Protein 5DM5 (pdb70)

CATH classification: 3.10.129.10

Secondary structure (DSSP, 8-state):
---SSEEEEEEE--GGGB-SSSSBPHHHHHHHHHHHHHHHHHHHHTS-EEEEEEEEEEE-S---TTSEEEEEEEEEE--SSEEEEEEEEEE----TT--EEEEEEEEEEEE--SS--/--SSEEEEEEE--TTSB-SSSBBPTTHHHHHHHHHHHHHHHHHHSS-EEEEEEEEEEE-S--BTTPEEEEEEEEEEE-SSEEEEEEEEEE---SSSSTT--EEEEEEEEEEEEB-TTS-B-----/---SEEEEEEE--GGGB-SSSBBPHHHHHHHHHHHHHHHHHHHHTS-EEEEEEEEEEE-S--BTT-EEEEEEEEEEE-SSEEEEEEEEEEE-----EEEEEEEEEEEEB-TTS-B------/---SSEEEEEEE--GGGB-SSSSBPHHHHHHHHHHHHHHHHHHHHSSEEEEEEEEEEE--S---TT-EEEEEEEEEEE-SSEEEEEEEEEES-----EEEEEEEEEEEEE-TTS-B-----/---SEEEEEEE--GGGB-SSSSBPHHHHHHHHHHHHHHHHHHHHTS-EEEEEEEEEEE-S---TT-EEEEEEEEEEE-SSEEEEEEEEEEE--EEEEEEEEEEEEEB-TTS-B---S--/---SEEEEEEE--GGGB-SSSSBPTTHHHHHHHHHHHHHHHHHTTS-EEEEEEEEEEE-S---TTPEEEEEEEEEEE-SSEEEEEEEEEE-------EEEEEEEEEEEEB-TTS-B------

Sequence (725 aa):
SLPNGELVLRTLAMPADTNANGDIFGGWLMSQMDIGGAIQAKEIAQGRVVTVRVDGMTFLKPVAVGDVVCCYARCIKTGHSSITINIEVWVKKEPIGQRYRATEAVFTYVAVDDAGKLPNGELVLRTLAMPADTNANGDIFGGWLMSQMDIGGAIQAKEIAQGRVVTVRVDGMTFLKPVAVGDVVCCYARCIKTGHSSITINIEVWVKKVSSEPIGQRYRATEAVFTYVAVDDAGKPRGLPSLPNGELVLRTLAMPADTNANGDIFGGWLMSQMDIGGAIQAKEIAQGRVVTVRVDGMTFLKPVAVGDVVCCYARCIKTGHSSITINIEVWVKKVSQRYRATEAVFTYVAVDDAGKPRGLPSGSLPNGELVLRTLAMPADTNANGDIFGGWLMSQMDIGGAIQAKEIAQGRVVTVRVDGMTFLKPVAVGDVVCCYARCIKTGHSSITINIEVWVKKVSQRYRATEAVFTYVAVDDAGKPRGLPSLPNGELVLRTLAMPADTNANGDIFGGWLMSQMDIGGAIQAKEIAQGRVVTVRVDGMTFLKPVAVGDVVCCYARCIKTGHSSITINIEVWVKKQRYRATEAVFTYVAVDDAGKPRGLPSGLPNGELVLRTLAMPADTNANGDIFGGWLMSQMDIGGAIQAKEIAQGRVVTVRVDGMTFLKPVAVGDVVCCYARCIKTGHSSITINIEVWVKKVSGQRYRATEAVFTYVAVDDAGKPRGLPSG

Radius of gyration: 25.48 Å; Cα contacts (8 Å, |Δi|>4): 1986; chains: 6; bounding box: 75×69×71 Å

Solvent-accessible surface area: 29546 Å² total; per-residue (Å²): 127,148,30,73,42,126,45,8,5,14,31,24,1,60,55,45,32,7,41,46,69,37,70,15,24,16,0,38,5,0,16,23,0,1,54,0,0,4,2,28,0,40,75,76,30,164,28,141,9,65,3,49,86,1,56,46,0,40,29,74,98,109,13,51,51,28,8,0,2,1,2,17,1,84,59,95,108,151,20,179,31,26,10,19,0,17,0,8,0,42,0,25,16,173,83,66,51,79,81,35,92,2,1,45,0,47,0,26,0,31,29,30,111,137,84,43,222,195,23,93,32,69,30,1,4,19,21,35,1,56,32,48,55,20,46,85,118,31,46,8,55,10,0,47,6,0,16,14,0,1,20,0,0,24,14,14,0,72,55,65,0,143,19,97,22,61,13,44,124,0,41,30,0,46,29,78,105,98,1,32,32,19,1,1,2,4,1,25,0,76,46,105,105,77,25,149,17,29,0,22,0,11,0,7,0,53,0,38,5,29,42,30,106,62,60,55,107,82,31,81,0,0,39,1,45,0,14,1,21,0,12,51,119,69,51,132,90,60,36,24,62,146,195,41,102,42,61,46,0,0,19,19,30,1,42,34,48,34,17,63,97,58,35,40,13,36,9,0,37,6,0,22,17,0,0,15,0,0,12,0,29,0,30,57,53,2,144,25,71,21,55,13,41,87,0,52,36,1,32,25,83,98,95,5,43,33,4,6,1,0,0,1,21,1,101,39,109,112,87,24,150,20,20,0,16,0,15,0,25,0,40,0,62,104,30,48,152,94,30,74,0,0,57,0,43,0,20,0,21,0,6,44,119,83,40,139,90,66,36,36,63,120,132,132,157,50,95,16,55,37,0,6,13,32,14,0,55,44,36,26,19,46,80,55,34,52,11,39,8,0,54,2,0,20,25,0,0,20,0,0,14,0,23,0,42,48,59,0,105,28,103,22,58,15,33,109,0,46,28,0,31,38,63,102,92,6,39,54,22,1,0,1,3,1,26,0,97,42,97,97,83,30,134,1,5,0,18,0,19,0,26,0,53,0,76,36,63,115,154,116,40,83,0,0,54,0,48,0,18,1,16,0,9,65,110,76,40,140,95,65,56,31,68,156,184,49,65,42,70,38,1,4,11,17,26,1,50,36,38,32,13,40,53,72,43,48,10,21,8,0,27,8,0,8,25,0,7,18,0,0,25,8,18,0,41,40,38,0,93,11,92,19,59,17,39,85,0,40,28,0,25,28,88,109,95,8,61,46,10,17,1,1,9,0,36,0,64,46,90,145,107,35,150,55,50,4,23,0,18,0,14,1,26,1,36,100,147,144,31,78,0,2,34,0,33,0,16,0,29,2,7,41,122,57,54,121,102,75,46,32,61,118,38,192,69,75,31,61,37,0,6,20,21,14,2,44,29,58,42,28,46,78,92,35,62,15,40,17,0,54,7,0,8,23,0,7,18,0,0,22,5,24,0,27,61,64,2,146,21,124,11,49,17,36,80,0,40,21,0,30,32,65,111,104,9,49,44,10,6,0,2,10,2,37,0,80,50,108,131,63,31,126,14,37,0,18,0,12,0,9,0,38,1,22,82,24,80,70,128,167,33,86,2,2,61,0,44,0,16,0,23,0,24,61,155,90,47,136,68,61,38,48,119,126,119

Structure (mmCIF, N/CA/C/O backbone):
data_5DM5
#
_entry.id   5DM5
#
_cell.length_a   77.870
_cell.length_b   77.870
_cell.length_c   285.260
_cell.angle_alpha   90.00
_cell.angle_beta   90.00
_cell.angle_gamma   120.00
#
_symmetry.space_group_name_H-M   'P 65'
#
loop_
_entity.id
_entity.type
_entity.pdbx_description
1 polymer 'Putative acyl-CoA thioester hydrolase'
2 non-polymer GLYCEROL
3 non-polymer 'TRIETHYLENE GLYCOL'
#
loop_
_atom_site.group_PDB
_atom_site.id
_atom_site.type_symbol
_atom_site.label_atom_id
_atom_site.label_alt_id
_atom_site.label_comp_id
_atom_site.label_asym_id
_atom_site.label_entity_id
_atom_site.label_seq_id
_atom_site.pdbx_PDB_ins_code
_atom_site.Cartn_x
_atom_site.Cartn_y
_atom_site.Cartn_z
_atom_site.occupancy
_atom_site.B_iso_or_equiv
_atom_site.auth_seq_id
_atom_site.auth_comp_id
_atom_site.auth_asym_id
_atom_site.auth_atom_id
_atom_site.pdbx_PDB_model_num
ATOM 1 N N . SER A 1 16 ? 62.201 -29.543 -9.127 1.00 72.81 13 SER A N 1
ATOM 2 C CA . SER A 1 16 ? 61.276 -30.386 -9.870 1.00 72.37 13 SER A CA 1
ATOM 3 C C . SER A 1 16 ? 61.523 -31.869 -9.592 1.00 63.85 13 SER A C 1
ATOM 4 O O . SER A 1 16 ? 60.837 -32.724 -10.136 1.00 61.34 13 SER A O 1
ATOM 7 N N . LEU A 1 17 ? 62.459 -32.178 -8.701 1.00 61.24 14 LEU A N 1
ATOM 8 C CA . LEU A 1 17 ? 62.898 -33.562 -8.587 1.00 56.76 14 LEU A CA 1
ATOM 9 C C . LEU A 1 17 ? 62.991 -34.259 -7.219 1.00 56.03 14 LEU A C 1
ATOM 10 O O . LEU A 1 17 ? 64.075 -34.698 -6.813 1.00 52.75 14 LEU A O 1
ATOM 15 N N . PRO A 1 18 ? 61.863 -34.359 -6.503 1.00 56.01 15 PRO A N 1
ATOM 16 C CA . PRO A 1 18 ? 61.858 -35.091 -5.238 1.00 51.63 15 PRO A CA 1
ATOM 17 C C . PRO A 1 18 ? 61.653 -36.589 -5.345 1.00 52.59 15 PRO A C 1
ATOM 18 O O . PRO A 1 18 ? 60.785 -37.134 -6.034 1.00 49.94 15 PRO A O 1
ATOM 22 N N . ASN A 1 19 ? 62.497 -37.221 -4.558 1.00 53.73 16 ASN A N 1
ATOM 23 C CA . ASN A 1 19 ? 62.544 -38.631 -4.281 1.00 52.18 16 ASN A CA 1
ATOM 24 C C . ASN A 1 19 ? 61.203 -39.120 -3.744 1.00 56.92 16 ASN A C 1
ATOM 25 O O . ASN A 1 19 ? 60.431 -38.296 -3.282 1.00 58.63 16 ASN A O 1
ATOM 30 N N . GLY A 1 20 ? 60.917 -40.425 -3.766 1.00 63.60 17 GLY A N 1
ATOM 31 C CA . GLY A 1 20 ? 59.667 -40.925 -3.187 1.00 60.01 17 GLY A CA 1
ATOM 32 C C . GLY A 1 20 ? 58.345 -40.373 -3.728 1.00 58.94 17 GLY A C 1
ATOM 33 O O . GLY A 1 20 ? 58.310 -39.686 -4.757 1.00 60.20 17 GLY A O 1
ATOM 34 N N . GLU A 1 21 ? 57.240 -40.706 -3.051 1.00 63.26 18 GLU A N 1
ATOM 35 C CA . GLU A 1 21 ? 55.915 -40.171 -3.418 1.00 61.09 18 GLU A CA 1
ATOM 36 C C . GLU A 1 21 ? 55.493 -38.984 -2.505 1.00 49.75 18 GLU A C 1
ATOM 37 O O . GLU A 1 21 ? 55.703 -39.010 -1.281 1.00 50.54 18 GLU A O 1
ATOM 43 N N . LEU A 1 22 ? 54.914 -37.955 -3.126 1.00 45.55 19 LEU A N 1
ATOM 44 C CA . LEU A 1 22 ? 54.381 -36.785 -2.440 1.00 37.95 19 LEU A CA 1
ATOM 45 C C . LEU A 1 22 ? 53.182 -37.232 -1.633 1.00 39.78 19 LEU A C 1
ATOM 46 O O . LEU A 1 22 ? 52.161 -37.587 -2.211 1.00 48.17 19 LEU A O 1
ATOM 51 N N . VAL A 1 23 ? 53.302 -37.255 -0.309 1.00 36.68 20 VAL A N 1
ATOM 52 C CA . VAL A 1 23 ? 52.188 -37.673 0.543 1.00 35.19 20 VAL A CA 1
ATOM 53 C C . VAL A 1 23 ? 51.321 -36.513 1.056 1.00 35.31 20 VAL A C 1
ATOM 54 O O . VAL A 1 23 ? 50.120 -36.673 1.254 1.00 35.49 20 VAL A O 1
ATOM 58 N N . LEU A 1 24 ? 51.917 -35.354 1.284 1.00 33.90 21 LEU A N 1
ATOM 59 C CA . LEU A 1 24 ? 51.164 -34.222 1.799 1.00 34.70 21 LEU A CA 1
ATOM 60 C C . LEU A 1 24 ? 51.570 -32.966 1.039 1.00 31.96 21 LEU A C 1
ATOM 61 O O . LEU A 1 24 ? 52.710 -32.815 0.685 1.00 32.84 21 LEU A O 1
ATOM 66 N N . ARG A 1 25 ? 50.624 -32.112 0.697 1.00 35.06 22 ARG A N 1
ATOM 67 C CA . ARG A 1 25 ? 50.953 -30.830 0.090 1.00 36.21 22 ARG A CA 1
ATOM 68 C C . ARG A 1 25 ? 50.009 -29.771 0.626 1.00 40.95 22 ARG A C 1
ATOM 69 O O . ARG A 1 25 ? 48.855 -29.723 0.248 1.00 43.05 22 ARG A O 1
ATOM 77 N N . THR A 1 26 ? 50.473 -28.957 1.556 1.00 40.10 23 THR A N 1
ATOM 78 C CA . THR A 1 26 ? 49.597 -27.990 2.181 1.00 39.54 23 THR A CA 1
ATOM 79 C C . THR A 1 26 ? 50.222 -26.624 2.175 1.00 39.15 23 THR A C 1
ATOM 80 O O . THR A 1 26 ? 51.325 -26.435 1.678 1.00 39.14 23 THR A O 1
ATOM 84 N N . LEU A 1 27 ? 49.449 -25.661 2.654 1.00 41.19 24 LEU A N 1
ATOM 85 C CA . LEU A 1 27 ? 49.894 -24.296 2.762 1.00 40.42 24 LEU A CA 1
ATOM 86 C C . LEU A 1 27 ? 50.303 -24.019 4.201 1.00 43.17 24 LEU A C 1
ATOM 87 O O . LEU A 1 27 ? 49.619 -24.430 5.136 1.00 42.59 24 LEU A O 1
ATOM 92 N N . ALA A 1 28 ? 51.430 -23.330 4.366 1.00 42.47 25 ALA A N 1
ATOM 93 C CA . ALA A 1 28 ? 51.920 -22.923 5.672 1.00 41.70 25 ALA A CA 1
ATOM 94 C C . ALA A 1 28 ? 51.018 -21.806 6.182 1.00 45.39 25 ALA A C 1
ATOM 95 O O . ALA A 1 28 ? 51.016 -20.694 5.658 1.00 43.85 25 ALA A O 1
ATOM 97 N N . MET A 1 29 ? 50.226 -22.119 7.193 1.00 46.06 26 MET A N 1
ATOM 98 C CA . MET A 1 29 ? 49.301 -21.155 7.732 1.00 46.20 26 MET A CA 1
ATOM 99 C C . MET A 1 29 ? 50.033 -20.394 8.814 1.00 48.90 26 MET A C 1
ATOM 100 O O . MET A 1 29 ? 50.964 -20.922 9.417 1.00 52.61 26 MET A O 1
ATOM 105 N N . PRO A 1 30 ? 49.648 -19.138 9.040 1.00 48.39 27 PRO A N 1
ATOM 106 C CA . PRO A 1 30 ? 50.219 -18.311 10.104 1.00 50.91 27 PRO A CA 1
ATOM 107 C C . PRO A 1 30 ? 49.906 -18.837 11.497 1.00 47.83 27 PRO A C 1
ATOM 108 O O . PRO A 1 30 ? 50.484 -18.368 12.467 1.00 51.03 27 PRO A O 1
ATOM 112 N N . ALA A 1 31 ? 48.993 -19.791 11.592 1.00 45.81 28 ALA A N 1
ATOM 113 C CA . ALA A 1 31 ? 48.652 -20.376 12.878 1.00 46.70 28 ALA A CA 1
ATOM 114 C C . ALA A 1 31 ? 49.683 -21.393 13.334 1.00 48.94 28 ALA A C 1
ATOM 115 O O . ALA A 1 31 ? 49.737 -21.721 14.519 1.00 50.99 28 ALA A O 1
ATOM 117 N N . ASP A 1 32 ? 50.531 -21.840 12.407 1.00 48.96 29 ASP A N 1
ATOM 118 C CA . ASP A 1 32 ? 51.503 -22.899 12.689 1.00 51.74 29 ASP A CA 1
ATOM 119 C C . ASP A 1 32 ? 52.872 -22.319 12.986 1.00 49.27 29 ASP A C 1
ATOM 120 O O . ASP A 1 32 ? 53.888 -22.939 12.712 1.00 52.86 29 ASP A O 1
ATOM 125 N N . THR A 1 33 ? 52.878 -21.130 13.566 1.00 52.44 30 THR A N 1
ATOM 126 C CA . THR A 1 33 ? 54.091 -20.375 13.844 1.00 52.64 30 THR A CA 1
ATOM 127 C C . THR A 1 33 ? 54.503 -20.371 15.301 1.00 52.28 30 THR A C 1
ATOM 128 O O . THR A 1 33 ? 53.914 -21.037 16.146 1.00 51.16 30 THR A O 1
ATOM 132 N N . ASN A 1 34 ? 55.571 -19.626 15.547 1.00 54.76 31 ASN A N 1
ATOM 133 C CA . ASN A 1 34 ? 56.079 -19.301 16.868 1.00 53.12 31 ASN A CA 1
ATOM 134 C C . ASN A 1 34 ? 55.850 -17.844 17.291 1.00 59.69 31 ASN A C 1
ATOM 135 O O . ASN A 1 34 ? 55.041 -17.116 16.714 1.00 57.19 31 ASN A O 1
ATOM 140 N N . ALA A 1 35 ? 56.574 -17.436 18.323 1.00 65.30 32 ALA A N 1
ATOM 141 C CA . ALA A 1 35 ? 56.522 -16.067 18.803 1.00 64.94 32 ALA A CA 1
ATOM 142 C C . ALA A 1 35 ? 57.088 -15.155 17.738 1.00 65.13 32 ALA A C 1
ATOM 143 O O . ALA A 1 35 ? 56.577 -14.065 17.492 1.00 66.97 32 ALA A O 1
ATOM 145 N N . ASN A 1 36 ? 58.144 -15.632 17.089 1.00 64.89 33 ASN A N 1
ATOM 146 C CA . ASN A 1 36 ? 58.800 -14.864 16.049 1.00 69.11 33 ASN A CA 1
ATOM 147 C C . ASN A 1 36 ? 57.874 -14.620 14.887 1.00 72.50 33 ASN A C 1
ATOM 148 O O . ASN A 1 36 ? 57.771 -13.502 14.385 1.00 75.47 33 ASN A O 1
ATOM 153 N N . GLY A 1 37 ? 57.207 -15.685 14.454 1.00 69.97 34 GLY A N 1
ATOM 154 C CA . GLY A 1 37 ? 56.367 -15.621 13.277 1.00 66.43 34 GLY A CA 1
ATOM 155 C C . GLY A 1 37 ? 56.787 -16.711 12.316 1.00 63.73 34 GLY A C 1
ATOM 156 O O . GLY A 1 37 ? 56.146 -16.924 11.292 1.00 66.64 34 GLY A O 1
ATOM 157 N N . ASP A 1 38 ? 57.862 -17.418 12.660 1.00 65.80 35 ASP A N 1
ATOM 158 C CA . ASP A 1 38 ? 58.452 -18.408 11.758 1.00 65.27 35 ASP A CA 1
ATOM 159 C C . ASP A 1 38 ? 57.683 -19.707 11.764 1.00 55.87 35 ASP A C 1
ATOM 160 O O . ASP A 1 38 ? 56.970 -19.983 12.720 1.00 55.55 35 ASP A O 1
ATOM 165 N N . ILE A 1 39 ? 57.877 -20.541 10.743 1.00 51.52 36 ILE A N 1
ATOM 166 C CA . ILE A 1 39 ? 57.178 -21.814 10.753 1.00 52.72 36 ILE A CA 1
ATOM 167 C C . ILE A 1 39 ? 57.884 -22.675 11.753 1.00 48.28 36 ILE A C 1
ATOM 168 O O . ILE A 1 39 ? 59.070 -22.945 11.657 1.00 45.00 36 ILE A O 1
ATOM 173 N N . PHE A 1 40 ? 57.086 -23.145 12.689 1.00 48.91 37 PHE A N 1
ATOM 174 C CA . PHE A 1 40 ? 57.550 -23.886 13.829 1.00 44.40 37 PHE A CA 1
ATOM 175 C C . PHE A 1 40 ? 57.999 -25.247 13.372 1.00 43.39 37 PHE A C 1
ATOM 176 O O . PHE A 1 40 ? 57.331 -25.873 12.552 1.00 46.16 37 PHE A O 1
ATOM 184 N N . GLY A 1 41 ? 59.150 -25.687 13.868 1.00 40.16 38 GLY A N 1
ATOM 185 C CA . GLY A 1 41 ? 59.762 -26.888 13.357 1.00 36.82 38 GLY A CA 1
ATOM 186 C C . GLY A 1 41 ? 59.003 -28.052 13.927 1.00 39.56 38 GLY A C 1
ATOM 187 O O . GLY A 1 41 ? 58.755 -29.003 13.221 1.00 37.43 38 GLY A O 1
ATOM 188 N N . GLY A 1 42 ? 58.647 -27.972 15.203 1.00 39.93 39 GLY A N 1
ATOM 189 C CA . GLY A 1 42 ? 57.721 -28.904 15.825 1.00 37.32 39 GLY A CA 1
ATOM 190 C C . GLY A 1 42 ? 56.666 -29.353 14.862 1.00 38.16 39 GLY A C 1
ATOM 191 O O . GLY A 1 42 ? 56.517 -30.516 14.573 1.00 37.99 39 GLY A O 1
ATOM 192 N N . TRP A 1 43 ? 55.984 -28.363 14.313 1.00 42.31 40 TRP A N 1
ATOM 193 C CA . TRP A 1 43 ? 54.862 -28.540 13.412 1.00 43.04 40 TRP A CA 1
ATOM 194 C C . TRP A 1 43 ? 55.272 -29.252 12.138 1.00 42.40 40 TRP A C 1
ATOM 195 O O . TRP A 1 43 ? 54.488 -30.002 11.553 1.00 40.74 40 TRP A O 1
ATOM 206 N N . LEU A 1 44 ? 56.493 -28.964 11.697 1.00 42.88 41 LEU A N 1
ATOM 207 C CA . LEU A 1 44 ? 57.102 -29.662 10.578 1.00 40.51 41 LEU A CA 1
ATOM 208 C C . LEU A 1 44 ? 57.227 -31.124 10.901 1.00 43.01 41 LEU A C 1
ATOM 209 O O . LEU A 1 44 ? 56.885 -31.988 10.097 1.00 46.93 41 LEU A O 1
ATOM 214 N N . MET A 1 45 ? 57.729 -31.395 12.098 1.00 41.33 42 MET A N 1
ATOM 215 C CA . MET A 1 45 ? 57.883 -32.757 12.571 1.00 37.74 42 MET A CA 1
ATOM 216 C C . MET A 1 45 ? 56.516 -33.440 12.656 1.00 40.05 42 MET A C 1
ATOM 217 O O . MET A 1 45 ? 56.418 -34.603 12.323 1.00 45.49 42 MET A O 1
ATOM 222 N N . SER A 1 46 ? 55.458 -32.720 13.048 1.00 42.17 43 SER A N 1
ATOM 223 C CA . SER A 1 46 ? 54.088 -33.283 13.034 1.00 43.47 43 SER A CA 1
ATOM 224 C C . SER A 1 46 ? 53.660 -33.640 11.623 1.00 44.50 43 SER A C 1
ATOM 225 O O . SER A 1 46 ? 53.093 -34.707 11.401 1.00 45.32 43 SER A O 1
ATOM 228 N N . GLN A 1 47 ? 53.941 -32.756 10.668 1.00 43.28 44 GLN A N 1
ATOM 229 C CA . GLN A 1 47 ? 53.548 -33.017 9.292 1.00 43.04 44 GLN A CA 1
ATOM 230 C C . GLN A 1 47 ? 54.241 -34.265 8.792 1.00 43.21 44 GLN A C 1
ATOM 231 O O . GLN A 1 47 ? 53.609 -35.141 8.178 1.00 43.25 44 GLN A O 1
ATOM 237 N N . MET A 1 48 ? 55.522 -34.394 9.107 1.00 41.20 45 MET A N 1
ATOM 238 C CA . MET A 1 48 ? 56.233 -35.594 8.687 1.00 43.50 45 MET A CA 1
ATOM 239 C C . MET A 1 48 ? 55.698 -36.858 9.374 1.00 45.43 45 MET A C 1
ATOM 240 O O . MET A 1 48 ? 55.519 -37.881 8.709 1.00 50.15 45 MET A O 1
ATOM 245 N N . ASP A 1 49 ? 55.373 -36.790 10.665 1.00 45.73 46 ASP A N 1
ATOM 246 C CA . ASP A 1 49 ? 54.885 -37.985 11.360 1.00 43.74 46 ASP A CA 1
ATOM 247 C C . ASP A 1 49 ? 53.611 -38.422 10.658 1.00 41.52 46 ASP A C 1
ATOM 248 O O . ASP A 1 49 ? 53.460 -39.581 10.307 1.00 44.62 46 ASP A O 1
ATOM 253 N N . ILE A 1 50 ? 52.749 -37.470 10.337 1.00 42.75 47 ILE A N 1
ATOM 254 C CA . ILE A 1 50 ? 51.508 -37.815 9.647 1.00 44.31 47 ILE A CA 1
ATOM 255 C C . ILE A 1 50 ? 51.753 -38.472 8.289 1.00 45.74 47 ILE A C 1
ATOM 256 O O . ILE A 1 50 ? 51.204 -39.543 8.025 1.00 48.93 47 ILE A O 1
ATOM 261 N N . GLY A 1 51 ? 52.569 -37.856 7.436 1.00 45.12 48 GLY A N 1
ATOM 262 C CA . GLY A 1 51 ? 52.862 -38.439 6.132 1.00 44.25 48 GLY A CA 1
ATOM 263 C C . GLY A 1 51 ? 53.472 -39.841 6.168 1.00 47.20 48 GLY A C 1
ATOM 264 O O . GLY A 1 51 ? 53.106 -40.741 5.381 1.00 54.29 48 GLY A O 1
ATOM 265 N N . GLY A 1 52 ? 54.381 -40.061 7.106 1.00 42.75 49 GLY A N 1
ATOM 266 C CA . GLY A 1 52 ? 54.968 -41.377 7.234 1.00 45.55 49 GLY A CA 1
ATOM 267 C C . GLY A 1 52 ? 53.935 -42.379 7.714 1.00 48.16 49 GLY A C 1
ATOM 268 O O . GLY A 1 52 ? 53.919 -43.533 7.283 1.00 49.64 49 GLY A O 1
ATOM 269 N N . ALA A 1 53 ? 53.069 -41.947 8.621 1.00 48.94 50 ALA A N 1
ATOM 270 C CA . ALA A 1 53 ? 52.022 -42.826 9.104 1.00 48.30 50 ALA A CA 1
ATOM 271 C C . ALA A 1 53 ? 51.125 -43.210 7.940 1.00 48.20 50 ALA A C 1
ATOM 272 O O . ALA A 1 53 ? 50.618 -44.313 7.891 1.00 49.38 50 ALA A O 1
ATOM 274 N N . ILE A 1 54 ? 50.959 -42.292 6.993 1.00 47.79 51 ILE A N 1
ATOM 275 C CA . ILE A 1 54 ? 50.186 -42.553 5.777 1.00 49.57 51 ILE A CA 1
ATOM 276 C C . ILE A 1 54 ? 50.802 -43.661 4.938 1.00 50.33 51 ILE A C 1
ATOM 277 O O . ILE A 1 54 ? 50.148 -44.669 4.666 1.00 51.65 51 ILE A O 1
ATOM 282 N N . GLN A 1 55 ? 52.059 -43.495 4.542 1.00 46.73 52 GLN A N 1
ATOM 283 C CA . GLN A 1 55 ? 52.677 -44.553 3.756 1.00 45.10 52 GLN A CA 1
ATOM 284 C C . GLN A 1 55 ? 52.717 -45.886 4.474 1.00 50.94 52 GLN A C 1
ATOM 285 O O . GLN A 1 55 ? 52.556 -46.931 3.857 1.00 53.78 52 GLN A O 1
ATOM 291 N N . ALA A 1 56 ? 52.926 -45.850 5.783 1.00 53.43 53 ALA A N 1
ATOM 292 C CA . ALA A 1 56 ? 52.904 -47.070 6.579 1.00 52.98 53 ALA A CA 1
ATOM 293 C C . ALA A 1 56 ? 51.520 -47.698 6.556 1.00 55.88 53 ALA A C 1
ATOM 294 O O . ALA A 1 56 ? 51.378 -48.894 6.371 1.00 62.85 53 ALA A O 1
ATOM 296 N N . LYS A 1 57 ? 50.493 -46.884 6.730 1.00 55.09 54 LYS A N 1
ATOM 297 C CA . LYS A 1 57 ? 49.133 -47.389 6.713 1.00 57.81 54 LYS A CA 1
ATOM 298 C C . LYS A 1 57 ? 48.807 -47.970 5.343 1.00 64.11 54 LYS A C 1
ATOM 299 O O . LYS A 1 57 ? 47.982 -48.882 5.239 1.00 68.18 54 LYS A O 1
ATOM 305 N N . GLU A 1 58 ? 49.474 -47.475 4.297 1.00 63.22 55 GLU A N 1
ATOM 306 C CA . GLU A 1 58 ? 49.349 -48.114 2.985 1.00 65.91 55 GLU A CA 1
ATOM 307 C C . GLU A 1 58 ? 49.986 -49.489 3.129 1.00 70.28 55 GLU A C 1
ATOM 308 O O . GLU A 1 58 ? 49.432 -50.506 2.703 1.00 74.08 55 GLU A O 1
ATOM 314 N N . ILE A 1 59 ? 51.159 -49.503 3.753 1.00 67.85 56 ILE A N 1
ATOM 315 C CA . ILE A 1 59 ? 51.928 -50.729 3.917 1.00 63.87 56 ILE A CA 1
ATOM 316 C C . ILE A 1 59 ? 51.291 -51.707 4.899 1.00 70.04 56 ILE A C 1
ATOM 317 O O . ILE A 1 59 ? 51.011 -52.850 4.542 1.00 76.52 56 ILE A O 1
ATOM 322 N N . ALA A 1 60 ? 50.973 -51.232 6.096 1.00 68.33 57 ALA A N 1
ATOM 323 C CA . ALA A 1 60 ? 50.422 -52.078 7.147 1.00 68.15 57 ALA A CA 1
ATOM 324 C C . ALA A 1 60 ? 49.013 -52.532 6.828 1.00 78.81 57 ALA A C 1
ATOM 325 O O . ALA A 1 60 ? 48.449 -53.352 7.557 1.00 81.88 57 ALA A O 1
ATOM 327 N N . GLN A 1 61 ? 48.436 -51.957 5.772 1.00 82.44 58 GLN A N 1
ATOM 328 C CA . GLN A 1 61 ? 47.070 -52.257 5.347 1.00 86.89 58 GLN A CA 1
ATOM 329 C C . GLN A 1 61 ? 46.116 -51.937 6.496 1.00 89.74 58 GLN A C 1
ATOM 330 O O . GLN A 1 61 ? 45.053 -52.542 6.616 1.00 95.36 58 GLN A O 1
ATOM 336 N N . GLY A 1 62 ? 46.503 -50.982 7.339 1.00 90.42 59 GLY A N 1
ATOM 337 C CA . GLY A 1 62 ? 45.714 -50.633 8.509 1.00 90.03 59 GLY A CA 1
ATOM 338 C C . GLY A 1 62 ? 46.307 -49.547 9.386 1.00 80.63 59 GLY A C 1
ATOM 339 O O . GLY A 1 62 ? 47.116 -48.748 8.944 1.00 75.25 59 GLY A O 1
ATOM 340 N N . ARG A 1 63 ? 45.890 -49.533 10.647 1.00 82.94 60 ARG A N 1
ATOM 341 C CA . ARG A 1 63 ? 46.332 -48.535 11.612 1.00 85.31 60 ARG A CA 1
ATOM 342 C C . ARG A 1 63 ? 47.747 -48.884 12.069 1.00 81.29 60 ARG A C 1
ATOM 343 O O . ARG A 1 63 ? 48.101 -50.050 12.131 1.00 80.60 60 ARG A O 1
ATOM 351 N N . VAL A 1 64 ? 48.570 -47.870 12.325 1.00 80.77 61 VAL A N 1
ATOM 352 C CA . VAL A 1 64 ? 49.946 -48.074 12.792 1.00 76.84 61 VAL A CA 1
ATOM 353 C C . VAL A 1 64 ? 50.308 -47.237 14.010 1.00 74.96 61 VAL A C 1
ATOM 354 O O . VAL A 1 64 ? 49.555 -46.346 14.406 1.00 71.64 61 VAL A O 1
ATOM 358 N N . VAL A 1 65 ? 51.481 -47.529 14.581 1.00 74.23 62 VAL A N 1
ATOM 359 C CA . VAL A 1 65 ? 52.022 -46.802 15.734 1.00 67.47 62 VAL A CA 1
ATOM 360 C C . VAL A 1 65 ? 53.546 -46.589 15.657 1.00 64.70 62 VAL A C 1
ATOM 361 O O . VAL A 1 65 ? 54.311 -47.543 15.544 1.00 66.41 62 VAL A O 1
ATOM 365 N N . THR A 1 66 ? 53.964 -45.330 15.781 1.00 60.51 63 THR A N 1
ATOM 366 C CA . THR A 1 66 ? 55.370 -44.900 15.757 1.00 57.77 63 THR A CA 1
ATOM 367 C C . THR A 1 66 ? 56.174 -45.219 17.010 1.00 58.01 63 THR A C 1
ATOM 368 O O . THR A 1 66 ? 55.672 -45.015 18.111 1.00 62.00 63 THR A O 1
ATOM 372 N N . VAL A 1 67 ? 57.415 -45.685 16.880 1.00 55.04 64 VAL A N 1
ATOM 373 C CA . VAL A 1 67 ? 58.199 -45.979 18.089 1.00 56.74 64 VAL A CA 1
ATOM 374 C C . VAL A 1 67 ? 59.542 -45.268 18.221 1.00 51.41 64 VAL A C 1
ATOM 375 O O . VAL A 1 67 ? 60.067 -45.135 19.320 1.00 52.59 64 VAL A O 1
ATOM 379 N N . ARG A 1 68 ? 60.105 -44.854 17.098 1.00 49.38 65 ARG A N 1
ATOM 380 C CA . ARG A 1 68 ? 61.402 -44.193 17.059 1.00 49.95 65 ARG A CA 1
ATOM 381 C C . ARG A 1 68 ? 61.629 -43.315 15.811 1.00 53.71 65 ARG A C 1
ATOM 382 O O . ARG A 1 68 ? 61.145 -43.621 14.712 1.00 60.80 65 ARG A O 1
ATOM 390 N N . VAL A 1 69 ? 62.383 -42.234 15.981 1.00 49.77 66 VAL A N 1
ATOM 391 C CA . VAL A 1 69 ? 62.770 -41.384 14.869 1.00 49.92 66 VAL A CA 1
ATOM 392 C C . VAL A 1 69 ? 64.264 -41.069 14.898 1.00 50.87 66 VAL A C 1
ATOM 393 O O . VAL A 1 69 ? 64.769 -40.522 15.877 1.00 50.02 66 VAL A O 1
ATOM 397 N N . ASP A 1 70 ? 64.984 -41.433 13.847 1.00 48.15 67 ASP A N 1
ATOM 398 C CA . ASP A 1 70 ? 66.428 -41.174 13.821 1.00 51.13 67 ASP A CA 1
ATOM 399 C C . ASP A 1 70 ? 66.828 -40.204 12.721 1.00 50.11 67 ASP A C 1
ATOM 400 O O . ASP A 1 70 ? 66.169 -40.096 11.692 1.00 52.36 67 ASP A O 1
ATOM 405 N N . GLY A 1 71 ? 67.903 -39.475 12.983 1.00 46.05 68 GLY A N 1
ATOM 406 C CA . GLY A 1 71 ? 68.541 -38.606 12.010 1.00 44.33 68 GLY A CA 1
ATOM 407 C C . GLY A 1 71 ? 67.714 -37.518 11.358 1.00 41.85 68 GLY A C 1
ATOM 408 O O . GLY A 1 71 ? 67.758 -37.337 10.140 1.00 43.42 68 GLY A O 1
ATOM 409 N N . MET A 1 72 ? 66.981 -36.772 12.179 1.00 40.30 69 MET A N 1
ATOM 410 C CA . MET A 1 72 ? 66.199 -35.656 11.681 1.00 39.39 69 MET A CA 1
ATOM 411 C C . MET A 1 72 ? 67.016 -34.418 11.502 1.00 40.30 69 MET A C 1
ATOM 412 O O . MET A 1 72 ? 67.604 -33.930 12.452 1.00 44.07 69 MET A O 1
ATOM 417 N N . THR A 1 73 ? 66.982 -33.855 10.306 1.00 38.04 70 THR A N 1
ATOM 418 C CA . THR A 1 73 ? 67.787 -32.693 10.042 1.00 34.84 70 THR A CA 1
ATOM 419 C C . THR A 1 73 ? 66.920 -31.636 9.447 1.00 35.35 70 THR A C 1
ATOM 420 O O . THR A 1 73 ? 66.168 -31.897 8.521 1.00 37.54 70 THR A O 1
ATOM 424 N N . PHE A 1 74 ? 66.992 -30.450 10.015 1.00 33.96 71 PHE A N 1
ATOM 425 C CA . PHE A 1 74 ? 66.296 -29.301 9.472 1.00 34.95 71 PHE A CA 1
ATOM 426 C C . PHE A 1 74 ? 67.234 -28.461 8.643 1.00 39.80 71 PHE A C 1
ATOM 427 O O . PHE A 1 74 ? 68.020 -27.691 9.181 1.00 42.38 71 PHE A O 1
ATOM 435 N N . LEU A 1 75 ? 67.206 -28.670 7.339 1.00 41.32 72 LEU A N 1
ATOM 436 C CA . LEU A 1 75 ? 68.142 -28.012 6.431 1.00 43.30 72 LEU A CA 1
ATOM 437 C C . LEU A 1 75 ? 67.916 -26.506 6.245 1.00 45.83 72 LEU A C 1
ATOM 438 O O . LEU A 1 75 ? 68.819 -25.715 6.492 1.00 52.79 72 LEU A O 1
ATOM 443 N N . LYS A 1 76 ? 66.730 -26.111 5.788 1.00 46.68 73 LYS A N 1
ATOM 444 C CA . LYS A 1 76 ? 66.412 -24.698 5.530 1.00 47.76 73 LYS A CA 1
ATOM 445 C C . LYS A 1 76 ? 65.100 -24.326 6.194 1.00 50.06 73 LYS A C 1
ATOM 446 O O . LYS A 1 76 ? 64.214 -25.166 6.338 1.00 53.15 73 LYS A O 1
ATOM 452 N N . PRO A 1 77 ? 64.987 -23.068 6.633 1.00 49.12 74 PRO A N 1
ATOM 453 C CA . PRO A 1 77 ? 63.794 -22.575 7.325 1.00 47.06 74 PRO A CA 1
ATOM 454 C C . PRO A 1 77 ? 62.557 -22.505 6.424 1.00 48.29 74 PRO A C 1
ATOM 455 O O . PRO A 1 77 ? 62.690 -22.594 5.208 1.00 47.16 74 PRO A O 1
ATOM 459 N N . VAL A 1 78 ? 61.371 -22.414 7.027 1.00 51.39 75 VAL A N 1
ATOM 460 C CA . VAL A 1 78 ? 60.102 -22.340 6.287 1.00 51.99 75 VAL A CA 1
ATOM 461 C C . VAL A 1 78 ? 59.284 -21.102 6.665 1.00 51.83 75 VAL A C 1
ATOM 462 O O . VAL A 1 78 ? 59.102 -20.808 7.843 1.00 52.23 75 VAL A O 1
ATOM 466 N N . ALA A 1 79 ? 58.749 -20.394 5.680 1.00 49.23 76 ALA A N 1
ATOM 467 C CA . ALA A 1 79 ? 57.978 -19.209 6.007 1.00 48.97 76 ALA A CA 1
ATOM 468 C C . ALA A 1 79 ? 56.497 -19.491 5.891 1.00 48.02 76 ALA A C 1
ATOM 469 O O . ALA A 1 79 ? 56.102 -20.566 5.455 1.00 49.33 76 ALA A O 1
ATOM 471 N N . VAL A 1 80 ? 55.676 -18.542 6.327 1.00 46.73 77 VAL A N 1
ATOM 472 C CA . VAL A 1 80 ? 54.232 -18.662 6.156 1.00 47.76 77 VAL A CA 1
ATOM 473 C C . VAL A 1 80 ? 53.845 -18.237 4.743 1.00 50.61 77 VAL A C 1
ATOM 474 O O . VAL A 1 80 ? 54.382 -17.262 4.219 1.00 50.74 77 VAL A O 1
ATOM 478 N N . GLY A 1 81 ? 52.935 -18.979 4.119 1.00 49.68 78 GLY A N 1
ATOM 479 C CA . GLY A 1 81 ? 52.489 -18.652 2.780 1.00 46.98 78 GLY A CA 1
ATOM 480 C C . GLY A 1 81 ? 53.243 -19.421 1.707 1.00 52.14 78 GLY A C 1
ATOM 481 O O . GLY A 1 81 ? 53.096 -19.135 0.515 1.00 58.20 78 GLY A O 1
ATOM 482 N N . ASP A 1 82 ? 54.069 -20.377 2.135 1.00 48.87 79 ASP A N 1
ATOM 483 C CA . ASP A 1 82 ? 54.785 -21.268 1.222 1.00 48.41 79 ASP A CA 1
ATOM 484 C C . ASP A 1 82 ? 54.100 -22.606 1.199 1.00 48.18 79 ASP A C 1
ATOM 485 O O . ASP A 1 82 ? 53.483 -22.997 2.185 1.00 47.27 79 ASP A O 1
ATOM 490 N N . VAL A 1 83 ? 54.231 -23.325 0.091 1.00 48.16 80 VAL A N 1
ATOM 491 C CA . VAL A 1 83 ? 53.659 -24.650 0.018 1.00 41.16 80 VAL A CA 1
ATOM 492 C C . VAL A 1 83 ? 54.671 -25.634 0.514 1.00 39.79 80 VAL A C 1
ATOM 493 O O . VAL A 1 83 ? 55.765 -25.727 -0.010 1.00 43.77 80 VAL A O 1
ATOM 497 N N . VAL A 1 84 ? 54.303 -26.356 1.551 1.00 38.76 81 VAL A N 1
ATOM 498 C CA . VAL A 1 84 ? 55.178 -27.359 2.112 1.00 37.27 81 VAL A CA 1
ATOM 499 C C . VAL A 1 84 ? 54.773 -28.722 1.578 1.00 36.08 81 VAL A C 1
ATOM 500 O O . VAL A 1 84 ? 53.688 -29.207 1.886 1.00 37.82 81 VAL A O 1
ATOM 504 N N . CYS A 1 85 ? 55.677 -29.351 0.831 1.00 34.38 82 CYS A N 1
ATOM 505 C CA . CYS A 1 85 ? 55.455 -30.627 0.162 1.00 34.75 82 CYS A CA 1
ATOM 506 C C . CYS A 1 85 ? 56.250 -31.670 0.933 1.00 36.08 82 CYS A C 1
ATOM 507 O O . CYS A 1 85 ? 57.389 -31.403 1.267 1.00 37.26 82 CYS A O 1
ATOM 510 N N . CYS A 1 86 ? 55.639 -32.805 1.288 1.00 35.00 83 CYS A N 1
ATOM 511 C CA . CYS A 1 86 ? 56.331 -33.899 1.997 1.00 34.12 83 CYS A CA 1
ATOM 512 C C . CYS A 1 86 ? 56.547 -35.103 1.108 1.00 39.77 83 CYS A C 1
ATOM 513 O O . CYS A 1 86 ? 55.585 -35.654 0.579 1.00 41.46 83 CYS A O 1
ATOM 516 N N . TYR A 1 87 ? 57.787 -35.566 0.996 1.00 42.08 84 TYR A N 1
ATOM 517 C CA . TYR A 1 87 ? 58.063 -36.699 0.125 1.00 42.94 84 TYR A CA 1
ATOM 518 C C . TYR A 1 87 ? 58.566 -37.894 0.937 1.00 49.15 84 TYR A C 1
ATOM 519 O O . TYR A 1 87 ? 59.650 -37.846 1.542 1.00 53.38 84 TYR A O 1
ATOM 528 N N . ALA A 1 88 ? 57.774 -38.966 0.953 1.00 49.67 85 ALA A N 1
ATOM 529 C CA . ALA A 1 88 ? 58.134 -40.137 1.744 1.00 45.69 85 ALA A CA 1
ATOM 530 C C . ALA A 1 88 ? 58.486 -41.283 0.809 1.00 52.65 85 ALA A C 1
ATOM 531 O O . ALA A 1 88 ? 57.847 -41.455 -0.236 1.00 54.71 85 ALA A O 1
ATOM 533 N N . ARG A 1 89 ? 59.554 -42.003 1.152 1.00 54.95 86 ARG A N 1
ATOM 534 C CA . ARG A 1 89 ? 60.022 -43.190 0.433 1.00 56.06 86 ARG A CA 1
ATOM 535 C C . ARG A 1 89 ? 60.427 -44.279 1.417 1.00 54.66 86 ARG A C 1
ATOM 536 O O . ARG A 1 89 ? 61.270 -44.038 2.250 1.00 56.85 86 ARG A O 1
ATOM 544 N N . CYS A 1 90 ? 59.850 -45.475 1.327 1.00 55.17 87 CYS A N 1
ATOM 545 C CA . CYS A 1 90 ? 60.206 -46.553 2.271 1.00 61.52 87 CYS A CA 1
ATOM 546 C C . CYS A 1 90 ? 61.670 -46.973 2.092 1.00 68.36 87 CYS A C 1
ATOM 547 O O . CYS A 1 90 ? 62.251 -46.729 1.035 1.00 70.02 87 CYS A O 1
ATOM 550 N N . ILE A 1 91 ? 62.282 -47.529 3.145 1.00 67.56 88 ILE A N 1
ATOM 551 C CA . ILE A 1 91 ? 63.700 -47.931 3.107 1.00 72.98 88 ILE A CA 1
ATOM 552 C C . ILE A 1 91 ? 63.974 -49.410 3.433 1.00 82.72 88 ILE A C 1
ATOM 553 O O . ILE A 1 91 ? 64.777 -50.053 2.753 1.00 103.89 88 ILE A O 1
ATOM 558 N N . LYS A 1 92 ? 63.304 -49.972 4.436 1.00 80.98 89 LYS A N 1
ATOM 559 C CA . LYS A 1 92 ? 63.648 -51.333 4.854 1.00 85.83 89 LYS A CA 1
ATOM 560 C C . LYS A 1 92 ? 62.506 -52.309 4.772 1.00 88.21 89 LYS A C 1
ATOM 561 O O . LYS A 1 92 ? 61.404 -52.090 5.278 1.00 80.21 89 LYS A O 1
ATOM 567 N N . THR A 1 93 ? 62.842 -53.444 4.187 1.00 93.59 90 THR A N 1
ATOM 568 C CA . THR A 1 93 ? 61.933 -54.543 4.055 1.00 90.02 90 THR A CA 1
ATOM 569 C C . THR A 1 93 ? 62.004 -55.270 5.413 1.00 93.20 90 THR A C 1
ATOM 570 O O . THR A 1 93 ? 62.650 -56.310 5.567 1.00 92.99 90 THR A O 1
ATOM 574 N N . GLY A 1 94 ? 61.375 -54.640 6.408 1.00 90.40 91 GLY A N 1
ATOM 575 C CA . GLY A 1 94 ? 61.322 -55.131 7.774 1.00 94.72 91 GLY A CA 1
ATOM 576 C C . GLY A 1 94 ? 59.942 -55.680 8.078 1.00 98.62 91 GLY A C 1
ATOM 577 O O . GLY A 1 94 ? 58.942 -55.153 7.588 1.00 96.29 91 GLY A O 1
ATOM 578 N N . HIS A 1 95 ? 59.882 -56.706 8.925 1.00 101.29 92 HIS A N 1
ATOM 579 C CA . HIS A 1 95 ? 58.612 -57.358 9.238 1.00 103.48 92 HIS A CA 1
ATOM 580 C C . HIS A 1 95 ? 57.691 -56.484 10.084 1.00 104.86 92 HIS A C 1
ATOM 581 O O . HIS A 1 95 ? 56.512 -56.341 9.766 1.00 109.94 92 HIS A O 1
ATOM 588 N N . SER A 1 96 ? 58.215 -55.897 11.154 1.00 102.22 93 SER A N 1
ATOM 589 C CA . SER A 1 96 ? 57.394 -55.039 11.995 1.00 100.68 93 SER A CA 1
ATOM 590 C C . SER A 1 96 ? 57.950 -53.631 11.903 1.00 87.96 93 SER A C 1
ATOM 591 O O . SER A 1 96 ? 57.209 -52.655 12.013 1.00 81.24 93 SER A O 1
ATOM 594 N N . SER A 1 97 ? 59.253 -53.540 11.651 1.00 93.68 94 SER A N 1
ATOM 595 C CA . SER A 1 97 ? 59.936 -52.256 11.600 1.00 87.97 94 SER A CA 1
ATOM 596 C C . SER A 1 97 ? 59.750 -51.620 10.226 1.00 81.06 94 SER A C 1
ATOM 597 O O . SER A 1 97 ? 60.637 -51.712 9.372 1.00 80.56 94 SER A O 1
ATOM 600 N N . ILE A 1 98 ? 58.598 -50.981 10.018 1.00 73.44 95 ILE A N 1
ATOM 601 C CA . ILE A 1 98 ? 58.334 -50.270 8.773 1.00 67.96 95 ILE A CA 1
ATOM 602 C C . ILE A 1 98 ? 59.119 -48.965 8.759 1.00 63.36 95 ILE A C 1
ATOM 603 O O . ILE A 1 98 ? 58.640 -47.955 9.251 1.00 63.08 95 ILE A O 1
ATOM 608 N N . THR A 1 99 ? 60.270 -48.961 8.098 1.00 63.04 96 THR A N 1
ATOM 609 C CA . THR A 1 99 ? 61.130 -47.777 8.049 1.00 60.48 96 THR A CA 1
ATOM 610 C C . THR A 1 99 ? 60.890 -46.935 6.813 1.00 61.14 96 THR A C 1
ATOM 611 O O . THR A 1 99 ? 60.934 -47.428 5.691 1.00 65.06 96 THR A O 1
ATOM 615 N N . ILE A 1 100 ? 60.654 -45.649 7.030 1.00 57.67 97 ILE A N 1
ATOM 616 C CA . ILE A 1 100 ? 60.283 -44.749 5.956 1.00 56.17 97 ILE A CA 1
ATOM 617 C C . ILE A 1 100 ? 61.171 -43.515 5.992 1.00 55.24 97 ILE A C 1
ATOM 618 O O . ILE A 1 100 ? 61.326 -42.900 7.035 1.00 56.27 97 ILE A O 1
ATOM 623 N N . ASN A 1 101 ? 61.772 -43.186 4.857 1.00 51.70 98 ASN A N 1
ATOM 624 C CA . ASN A 1 101 ? 62.620 -42.018 4.709 1.00 49.10 98 ASN A CA 1
ATOM 625 C C . ASN A 1 101 ? 61.752 -40.841 4.334 1.00 51.39 98 ASN A C 1
ATOM 626 O O . ASN A 1 101 ? 61.042 -40.896 3.338 1.00 53.20 98 ASN A O 1
ATOM 631 N N . ILE A 1 102 ? 61.784 -39.783 5.143 1.00 52.93 99 ILE A N 1
ATOM 632 C CA . ILE A 1 102 ? 60.926 -38.618 4.892 1.00 48.47 99 ILE A CA 1
ATOM 633 C C . ILE A 1 102 ? 61.691 -37.307 4.715 1.00 42.93 99 ILE A C 1
ATOM 634 O O . ILE A 1 102 ? 62.551 -36.963 5.517 1.00 44.05 99 ILE A O 1
ATOM 639 N N . GLU A 1 103 ? 61.385 -36.585 3.647 1.00 40.83 100 GLU A N 1
ATOM 640 C CA . GLU A 1 103 ? 61.995 -35.283 3.428 1.00 38.58 100 GLU A CA 1
ATOM 641 C C . GLU A 1 103 ? 60.912 -34.233 3.254 1.00 35.45 100 GLU A C 1
ATOM 642 O O . GLU A 1 103 ? 59.837 -34.553 2.798 1.00 37.95 100 GLU A O 1
ATOM 648 N N . VAL A 1 104 ? 61.183 -32.989 3.629 1.00 34.55 101 VAL A N 1
ATOM 649 C CA . VAL A 1 104 ? 60.227 -31.884 3.416 1.00 34.22 101 VAL A CA 1
ATOM 650 C C . VAL A 1 104 ? 60.775 -30.782 2.527 1.00 38.44 101 VAL A C 1
ATOM 651 O O . VAL A 1 104 ? 61.756 -30.126 2.888 1.00 41.56 101 VAL A O 1
ATOM 655 N N . TRP A 1 105 ? 60.114 -30.566 1.392 1.00 36.71 102 TRP A N 1
ATOM 656 C CA . TRP A 1 105 ? 60.496 -29.551 0.427 1.00 40.19 102 TRP A CA 1
ATOM 657 C C . TRP A 1 105 ? 59.527 -28.426 0.473 1.00 43.79 102 TRP A C 1
ATOM 658 O O . TRP A 1 105 ? 58.346 -28.640 0.596 1.00 45.02 102 TRP A O 1
ATOM 669 N N . VAL A 1 106 ? 60.026 -27.220 0.319 1.00 43.59 103 VAL A N 1
ATOM 670 C CA . VAL A 1 106 ? 59.182 -26.053 0.375 1.00 47.35 103 VAL A CA 1
ATOM 671 C C . VAL A 1 106 ? 59.200 -25.416 -0.994 1.00 48.74 103 VAL A C 1
ATOM 672 O O . VAL A 1 106 ? 60.175 -25.564 -1.718 1.00 50.44 103 VAL A O 1
ATOM 676 N N . LYS A 1 107 ? 58.078 -24.830 -1.392 1.00 49.05 104 LYS A N 1
ATOM 677 C CA . LYS A 1 107 ? 57.955 -24.134 -2.663 1.00 52.57 104 LYS A CA 1
ATOM 678 C C . LYS A 1 107 ? 57.960 -22.619 -2.427 1.00 60.57 104 LYS A C 1
ATOM 679 O O . LYS A 1 107 ? 57.559 -22.166 -1.368 1.00 65.03 104 LYS A O 1
ATOM 685 N N . LYS A 1 108 ? 58.418 -21.861 -3.419 1.00 64.80 105 LYS A N 1
ATOM 686 C CA . LYS A 1 108 ? 58.223 -20.405 -3.575 1.00 74.43 105 LYS A CA 1
ATOM 6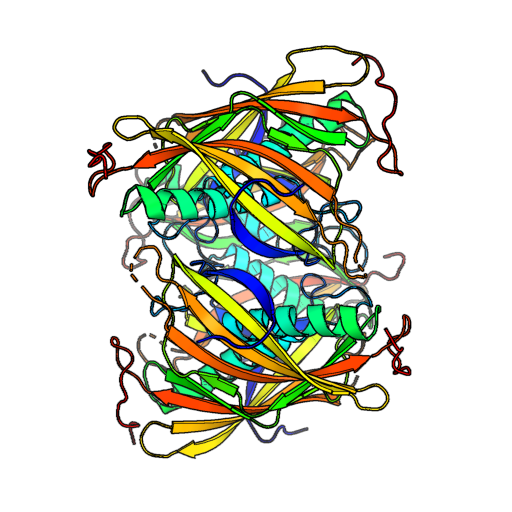87 C C . LYS A 1 108 ? 58.456 -19.484 -2.346 1.00 86.49 105 LYS A C 1
ATOM 688 O O . LYS A 1 108 ? 57.532 -18.854 -1.841 1.00 103.05 105 LYS A O 1
ATOM 694 N N . GLU A 1 112 ? 62.133 -13.240 -1.965 1.00 103.28 109 GLU A N 1
ATOM 695 C CA . GLU A 1 112 ? 61.290 -14.386 -2.262 1.00 99.71 109 GLU A CA 1
ATOM 696 C C . GLU A 1 112 ? 60.930 -14.431 -3.731 1.00 94.18 109 GLU A C 1
ATOM 697 O O . GLU A 1 112 ? 60.200 -13.568 -4.223 1.00 89.73 109 GLU A O 1
ATOM 703 N N . PRO A 1 113 ? 61.475 -15.506 -4.446 1.00 91.22 110 PRO A N 1
ATOM 704 C CA . PRO A 1 113 ? 60.979 -15.602 -5.818 1.00 91.79 110 PRO A CA 1
ATOM 705 C C . PRO A 1 113 ? 60.026 -16.779 -5.908 1.00 92.08 110 PRO A C 1
ATOM 706 O O . PRO A 1 113 ? 60.388 -17.867 -5.484 1.00 91.42 110 PRO A O 1
ATOM 710 N N . ILE A 1 114 ? 58.825 -16.565 -6.432 1.00 91.33 111 ILE A N 1
ATOM 711 C CA . ILE A 1 114 ? 57.817 -17.620 -6.461 1.00 89.49 111 ILE A CA 1
ATOM 712 C C . ILE A 1 114 ? 58.209 -18.774 -7.370 1.00 85.03 111 ILE A C 1
ATOM 713 O O . ILE A 1 114 ? 58.557 -18.565 -8.527 1.00 80.54 111 ILE A O 1
ATOM 718 N N . GLY A 1 115 ? 58.134 -19.993 -6.846 1.00 81.76 112 GLY A N 1
ATOM 719 C CA . GLY A 1 115 ? 58.395 -21.163 -7.653 1.00 76.60 112 GLY A CA 1
ATOM 720 C C . GLY A 1 115 ? 59.702 -21.792 -7.217 1.00 82.40 112 GLY A C 1
ATOM 721 O O . GLY A 1 115 ? 60.237 -22.657 -7.910 1.00 85.65 112 GLY A O 1
ATOM 722 N N . GLN A 1 116 ? 60.220 -21.372 -6.062 1.00 83.36 113 GLN A N 1
ATOM 723 C CA . GLN A 1 116 ? 61.528 -21.850 -5.616 1.00 79.65 113 GLN A CA 1
ATOM 724 C C . GLN A 1 116 ? 61.398 -23.065 -4.753 1.00 70.66 113 GLN A C 1
ATOM 725 O O . GLN A 1 116 ? 60.762 -23.049 -3.703 1.00 68.60 113 GLN A O 1
ATOM 731 N N . ARG A 1 117 ? 62.006 -24.129 -5.251 1.00 62.79 114 ARG A N 1
ATOM 732 C CA . ARG A 1 117 ? 62.000 -25.401 -4.594 1.00 55.35 114 ARG A CA 1
ATOM 733 C C . ARG A 1 117 ? 63.340 -25.538 -3.891 1.00 55.15 114 ARG A C 1
ATOM 734 O O . ARG A 1 117 ? 64.364 -25.090 -4.407 1.00 56.34 114 ARG A O 1
ATOM 742 N N . TYR A 1 118 ? 63.311 -26.058 -2.673 1.00 52.26 115 TYR A N 1
ATOM 743 C CA . TYR A 1 118 ? 64.518 -26.335 -1.911 1.00 47.99 115 TYR A CA 1
ATOM 744 C C . TYR A 1 118 ? 64.202 -27.401 -0.883 1.00 44.17 115 TYR A C 1
ATOM 745 O O . TYR A 1 118 ? 63.056 -27.504 -0.462 1.00 43.67 115 TYR A O 1
ATOM 754 N N . ARG A 1 119 ? 65.172 -28.250 -0.544 1.00 42.23 116 ARG A N 1
ATOM 755 C CA . ARG A 1 119 ? 64.939 -29.266 0.488 1.00 41.09 116 ARG A CA 1
ATOM 756 C C . ARG A 1 119 ? 65.080 -28.666 1.899 1.00 43.40 116 ARG A C 1
ATOM 757 O O . ARG A 1 119 ? 66.106 -28.077 2.212 1.00 49.21 116 ARG A O 1
ATOM 765 N N . ALA A 1 120 ? 64.051 -28.806 2.737 1.00 39.86 117 ALA A N 1
ATOM 766 C CA . ALA A 1 120 ? 64.009 -28.190 4.077 1.00 40.87 117 ALA A CA 1
ATOM 767 C C . ALA A 1 120 ? 64.155 -29.187 5.237 1.00 38.83 117 ALA A C 1
ATOM 768 O O . ALA A 1 120 ? 64.391 -28.795 6.378 1.00 38.61 117 ALA A O 1
ATOM 770 N N . THR A 1 121 ? 63.900 -30.458 4.972 1.00 37.13 118 THR A N 1
ATOM 771 C CA . THR A 1 121 ? 64.087 -31.463 6.012 1.00 34.91 118 THR A CA 1
ATOM 772 C C . THR A 1 121 ? 64.499 -32.776 5.422 1.00 36.94 118 THR A C 1
ATOM 773 O O . THR A 1 121 ? 64.061 -33.154 4.345 1.00 39.94 118 THR A O 1
ATOM 777 N N . GLU A 1 122 ? 65.284 -33.496 6.192 1.00 35.06 119 GLU A N 1
ATOM 778 C CA . GLU A 1 122 ? 65.715 -34.806 5.864 1.00 36.23 119 GLU A CA 1
ATOM 779 C C . GLU A 1 122 ? 65.426 -35.477 7.201 1.00 41.37 119 GLU A C 1
ATOM 780 O O . GLU A 1 122 ? 65.509 -34.797 8.221 1.00 42.79 119 GLU A O 1
ATOM 786 N N . ALA A 1 123 ? 64.895 -36.701 7.205 1.00 42.52 120 ALA A N 1
ATOM 787 C CA . ALA A 1 123 ? 64.747 -37.500 8.451 1.00 43.50 120 ALA A CA 1
ATOM 788 C C . ALA A 1 123 ? 64.469 -38.997 8.193 1.00 46.57 120 ALA A C 1
ATOM 789 O O . ALA A 1 123 ? 64.013 -39.362 7.106 1.00 50.42 120 ALA A O 1
ATOM 791 N N . VAL A 1 124 ? 64.710 -39.858 9.183 1.00 45.11 121 VAL A N 1
ATOM 792 C CA . VAL A 1 124 ? 64.374 -41.282 9.031 1.00 50.46 121 VAL A CA 1
ATOM 793 C C . VAL A 1 124 ? 63.400 -41.803 10.108 1.00 49.80 121 VAL A C 1
ATOM 794 O O . VAL A 1 124 ? 63.771 -42.032 11.264 1.00 47.40 121 VAL A O 1
ATOM 798 N N . PHE A 1 125 ? 62.154 -42.011 9.694 1.00 50.34 122 PHE A N 1
ATOM 799 C CA . PHE A 1 125 ? 61.084 -42.439 10.583 1.00 51.02 122 PHE A CA 1
ATOM 800 C C . PHE A 1 125 ? 60.960 -43.926 10.673 1.00 51.22 122 PHE A C 1
ATOM 801 O O . PHE A 1 125 ? 61.089 -44.623 9.681 1.00 52.66 122 PHE A O 1
ATOM 809 N N . THR A 1 126 ? 60.650 -44.414 11.861 1.00 51.06 123 THR A N 1
ATOM 810 C CA . THR A 1 126 ? 60.510 -45.837 12.020 1.00 53.35 123 THR A CA 1
ATOM 811 C C . THR A 1 126 ? 59.141 -46.111 12.600 1.00 55.51 123 THR A C 1
ATOM 812 O O . THR A 1 126 ? 58.793 -45.606 13.661 1.00 58.02 123 THR A O 1
ATOM 816 N N . TYR A 1 127 ? 58.341 -46.874 11.874 1.00 58.07 124 TYR A N 1
ATOM 817 C CA . TYR A 1 127 ? 56.983 -47.175 12.304 1.00 64.04 124 TYR A CA 1
ATOM 818 C C . TYR A 1 127 ? 56.820 -48.641 12.649 1.00 67.62 124 TYR A C 1
ATOM 819 O O . TYR A 1 127 ? 57.635 -49.473 12.278 1.00 73.66 124 TYR A O 1
ATOM 828 N N . VAL A 1 128 ? 55.754 -48.958 13.361 1.00 65.50 125 VAL A N 1
ATOM 829 C CA . VAL A 1 128 ? 55.456 -50.337 13.677 1.00 69.72 125 VAL A CA 1
ATOM 830 C C . VAL A 1 128 ? 53.977 -50.565 13.495 1.00 77.60 125 VAL A C 1
ATOM 831 O O . VAL A 1 128 ? 53.155 -49.863 14.077 1.00 81.42 125 VAL A O 1
ATOM 835 N N . ALA A 1 129 ? 53.641 -51.544 12.670 1.00 79.97 126 ALA A N 1
ATOM 836 C CA . ALA A 1 129 ? 52.249 -51.872 12.401 1.00 83.47 126 ALA A CA 1
ATOM 837 C C . ALA A 1 129 ? 51.511 -52.443 13.607 1.00 84.99 126 ALA A C 1
ATOM 838 O O . ALA A 1 129 ? 51.952 -53.417 14.219 1.00 86.91 126 ALA A O 1
ATOM 840 N N . VAL A 1 130 ? 50.391 -51.825 13.958 1.00 82.13 127 VAL A N 1
ATOM 841 C CA . VAL A 1 130 ? 49.597 -52.360 15.038 1.00 88.06 127 VAL A CA 1
ATOM 842 C C . VAL A 1 130 ? 48.229 -52.673 14.478 1.00 95.82 127 VAL A C 1
ATOM 843 O O . VAL A 1 130 ? 47.630 -51.894 13.747 1.00 94.66 127 VAL A O 1
ATOM 847 N N . ASP A 1 131 ? 47.730 -53.840 14.835 1.00 100.26 128 ASP A N 1
ATOM 848 C CA . ASP A 1 131 ? 46.396 -54.232 14.445 1.00 105.45 128 ASP A CA 1
ATOM 849 C C . ASP A 1 131 ? 45.478 -53.684 15.518 1.00 106.70 128 ASP A C 1
ATOM 850 O O . ASP A 1 131 ? 45.881 -52.801 16.270 1.00 109.46 128 ASP A O 1
ATOM 855 N N . ASP A 1 132 ? 44.247 -54.176 15.593 1.00 111.20 129 ASP A N 1
ATOM 856 C CA . ASP A 1 132 ? 43.312 -53.719 16.624 1.00 116.39 129 ASP A CA 1
ATOM 857 C C . ASP A 1 132 ? 43.919 -54.036 17.992 1.00 109.02 129 ASP A C 1
ATOM 858 O O . ASP A 1 132 ? 43.526 -53.492 19.028 1.00 104.22 129 ASP A O 1
ATOM 863 N N . ALA A 1 133 ? 44.876 -54.951 17.960 1.00 106.30 130 ALA A N 1
ATOM 864 C CA . ALA A 1 133 ? 45.710 -55.290 19.089 1.00 104.71 130 ALA A CA 1
ATOM 865 C C . ALA A 1 133 ? 47.109 -55.375 18.484 1.00 105.21 130 ALA A C 1
ATOM 866 O O . ALA A 1 133 ? 47.442 -56.340 17.795 1.00 103.25 130 ALA A O 1
ATOM 868 N N . GLY A 1 134 ? 47.908 -54.336 18.701 1.00 103.91 131 GLY A N 1
ATOM 869 C CA . GLY A 1 134 ? 49.254 -54.273 18.157 1.00 101.24 131 GLY A CA 1
ATOM 870 C C . GLY A 1 134 ? 50.239 -55.272 18.723 1.00 104.47 131 GLY A C 1
ATOM 871 O O . GLY A 1 134 ? 50.312 -55.465 19.930 1.00 109.04 131 GLY A O 1
ATOM 872 N N . LYS A 1 135 ? 51.009 -55.897 17.841 1.00 107.06 132 LYS A N 1
ATOM 873 C CA . LYS A 1 135 ? 51.972 -56.917 18.236 1.00 109.82 132 LYS A CA 1
ATOM 874 C C . LYS A 1 135 ? 53.079 -57.042 17.197 1.00 118.48 132 LYS A C 1
ATOM 875 O O . LYS A 1 135 ? 54.051 -56.288 17.212 1.00 120.20 132 LYS A O 1
ATOM 881 N N . LEU B 1 17 ? 60.483 -34.183 40.584 1.00 57.10 14 LEU B N 1
ATOM 882 C CA . LEU B 1 17 ? 61.101 -35.505 40.689 1.00 51.07 14 LEU B CA 1
ATOM 883 C C . LEU B 1 17 ? 61.971 -35.796 39.468 1.00 44.85 14 LEU B C 1
ATOM 884 O O . LEU B 1 17 ? 63.111 -36.204 39.630 1.00 42.76 14 LEU B O 1
ATOM 889 N N . PRO B 1 18 ? 61.452 -35.568 38.245 1.00 45.27 15 PRO B N 1
ATOM 890 C CA . PRO B 1 18 ? 62.290 -35.801 37.069 1.00 45.79 15 PRO B CA 1
ATOM 891 C C . PRO B 1 18 ? 63.388 -34.767 36.934 1.00 41.31 15 PRO B C 1
ATOM 892 O O . PRO B 1 18 ? 63.359 -33.758 37.623 1.00 41.67 15 PRO B O 1
ATOM 896 N N . ASN B 1 19 ? 64.290 -34.969 35.986 1.00 39.91 16 ASN B N 1
ATOM 897 C CA . ASN B 1 19 ? 65.388 -34.045 35.840 1.00 40.50 16 ASN B CA 1
ATOM 898 C C . ASN B 1 19 ? 64.957 -32.901 34.953 1.00 43.03 16 ASN B C 1
ATOM 899 O O . ASN B 1 19 ? 63.862 -32.911 34.423 1.00 44.68 16 ASN B O 1
ATOM 904 N N . GLY B 1 20 ? 65.852 -31.939 34.770 1.00 44.58 17 GLY B N 1
ATOM 905 C CA . GLY B 1 20 ? 65.617 -30.728 34.000 1.00 39.95 17 GLY B CA 1
ATOM 906 C C . GLY B 1 20 ? 64.539 -29.786 34.487 1.00 40.23 17 GLY B C 1
ATOM 907 O O . GLY B 1 20 ? 63.954 -30.001 35.550 1.00 42.54 17 GLY B O 1
ATOM 908 N N . GLU B 1 21 ? 64.296 -28.733 33.702 1.00 37.10 18 GLU B N 1
ATOM 909 C CA . GLU B 1 21 ? 63.326 -27.692 34.029 1.00 38.58 18 GLU B CA 1
ATOM 910 C C . GLU B 1 21 ? 62.013 -27.917 33.312 1.00 40.10 18 GLU B C 1
ATOM 911 O O . GLU B 1 21 ? 62.012 -28.117 32.108 1.00 42.02 18 GLU B O 1
ATOM 917 N N . LEU B 1 22 ? 60.892 -27.777 34.008 1.00 40.78 19 LEU B N 1
ATOM 918 C CA . LEU B 1 22 ? 59.606 -27.889 33.343 1.00 38.18 19 LEU B CA 1
ATOM 919 C C . LEU B 1 22 ? 59.441 -26.711 32.419 1.00 38.59 19 LEU B C 1
ATOM 920 O O . LEU B 1 22 ? 59.281 -25.597 32.859 1.00 44.44 19 LEU B O 1
ATOM 925 N N . VAL B 1 23 ? 59.537 -26.951 31.130 1.00 36.46 20 VAL B N 1
ATOM 926 C CA . VAL B 1 23 ? 59.366 -25.899 30.155 1.00 39.16 20 VAL B CA 1
ATOM 927 C C . VAL B 1 23 ? 57.941 -25.853 29.588 1.00 42.88 20 VAL B C 1
ATOM 928 O O . VAL B 1 23 ? 57.463 -24.792 29.191 1.00 40.54 20 VAL B O 1
ATOM 932 N N . LEU B 1 24 ? 57.285 -27.006 29.491 1.00 43.42 21 LEU B N 1
ATOM 933 C CA . LEU B 1 24 ? 55.926 -27.059 28.949 1.00 42.14 21 LEU B CA 1
ATOM 934 C C . LEU B 1 24 ? 55.024 -28.018 29.715 1.00 39.49 21 LEU B C 1
ATOM 935 O O . LEU B 1 24 ? 55.453 -29.089 30.112 1.00 40.96 21 LEU B O 1
ATOM 940 N N . ARG B 1 25 ? 53.781 -27.624 29.959 1.00 39.11 22 ARG B N 1
ATOM 941 C CA . ARG B 1 25 ? 52.887 -28.502 30.685 1.00 37.06 22 ARG B CA 1
ATOM 942 C C . ARG B 1 25 ? 51.462 -28.398 30.159 1.00 38.15 22 ARG B C 1
ATOM 943 O O . ARG B 1 25 ? 50.746 -27.473 30.503 1.00 39.94 22 ARG B O 1
ATOM 951 N N . THR B 1 26 ? 51.021 -29.339 29.345 1.00 40.32 23 THR B N 1
ATOM 952 C CA . THR B 1 26 ? 49.695 -29.204 28.757 1.00 42.52 23 THR B CA 1
ATOM 953 C C . THR B 1 26 ? 48.859 -30.460 28.969 1.00 45.35 23 THR B C 1
ATOM 954 O O . THR B 1 26 ? 49.349 -31.459 29.469 1.00 47.55 23 THR B O 1
ATOM 958 N N . LEU B 1 27 ? 47.580 -30.371 28.630 1.00 44.20 24 LEU B N 1
ATOM 959 C CA . LEU B 1 27 ? 46.646 -31.475 28.759 1.00 46.59 24 LEU B CA 1
ATOM 960 C C . LEU B 1 27 ? 46.440 -32.158 27.409 1.00 51.67 24 LEU B C 1
ATOM 961 O O . LEU B 1 27 ? 46.364 -31.490 26.390 1.00 55.37 24 LEU B O 1
ATOM 966 N N . ALA B 1 28 ? 46.363 -33.483 27.385 1.00 53.11 25 ALA B N 1
ATOM 967 C CA . ALA B 1 28 ? 46.134 -34.188 26.127 1.00 55.50 25 ALA B CA 1
ATOM 968 C C . ALA B 1 28 ? 44.703 -33.936 25.661 1.00 62.05 25 ALA B C 1
ATOM 969 O O . ALA B 1 28 ? 43.745 -34.402 26.276 1.00 64.26 25 ALA B O 1
ATOM 971 N N . MET B 1 29 ? 44.570 -33.144 24.602 1.00 64.74 26 MET B N 1
ATOM 972 C CA . MET B 1 29 ? 43.272 -32.745 24.053 1.00 67.43 26 MET B CA 1
ATOM 973 C C . MET B 1 29 ? 42.738 -33.616 22.906 1.00 66.99 26 MET B C 1
ATOM 974 O O . MET B 1 29 ? 43.513 -34.240 22.179 1.00 66.19 26 MET B O 1
ATOM 979 N N . PRO B 1 30 ? 41.422 -33.630 22.751 1.00 68.71 27 PRO B N 1
ATOM 980 C CA . PRO B 1 30 ? 40.781 -34.232 21.586 1.00 68.90 27 PRO B CA 1
ATOM 981 C C . PRO B 1 30 ? 41.016 -33.345 20.379 1.00 67.04 27 PRO B C 1
ATOM 982 O O . PRO B 1 30 ? 41.316 -32.169 20.542 1.00 66.15 27 PRO B O 1
ATOM 986 N N . ALA B 1 31 ? 40.922 -33.931 19.195 1.00 66.43 28 ALA B N 1
ATOM 987 C CA . ALA B 1 31 ? 41.226 -33.276 17.925 1.00 67.55 28 ALA B CA 1
ATOM 988 C C . ALA B 1 31 ? 42.714 -33.373 17.633 1.00 70.84 28 ALA B C 1
ATOM 989 O O . ALA B 1 31 ? 43.167 -33.030 16.547 1.00 73.48 28 ALA B O 1
ATOM 991 N N . ASP B 1 32 ? 43.453 -33.873 18.615 1.00 68.82 29 ASP B N 1
ATOM 992 C CA . ASP B 1 32 ? 44.847 -34.226 18.494 1.00 66.42 29 ASP B CA 1
ATOM 993 C C . ASP B 1 32 ? 44.885 -35.730 18.634 1.00 68.01 29 ASP B C 1
ATOM 994 O O . ASP B 1 32 ? 45.898 -36.300 19.011 1.00 73.52 29 ASP B O 1
ATOM 999 N N . THR B 1 33 ? 43.744 -36.365 18.392 1.00 67.88 30 THR B N 1
ATOM 1000 C CA . THR B 1 33 ? 43.592 -37.773 18.643 1.00 69.15 30 THR B CA 1
ATOM 1001 C C . THR B 1 33 ? 43.580 -38.538 17.325 1.00 72.59 30 THR B C 1
ATOM 1002 O O . THR B 1 33 ? 43.419 -37.959 16.247 1.00 70.06 30 THR B O 1
ATOM 1006 N N . ASN B 1 34 ? 43.730 -39.848 17.436 1.00 76.83 31 ASN B N 1
ATOM 1007 C CA . ASN B 1 34 ? 43.627 -40.762 16.321 1.00 80.98 31 ASN B CA 1
ATOM 1008 C C . ASN B 1 34 ? 42.356 -41.595 16.410 1.00 86.14 31 ASN B C 1
ATOM 1009 O O . ASN B 1 34 ? 41.460 -41.266 17.187 1.00 88.82 31 ASN B O 1
ATOM 1014 N N . ALA B 1 35 ? 42.271 -42.651 15.601 1.00 89.76 32 ALA B N 1
ATOM 1015 C CA . ALA B 1 35 ? 41.100 -43.533 15.591 1.00 82.42 32 ALA B CA 1
ATOM 1016 C C . ALA B 1 35 ? 40.949 -44.331 16.881 1.00 77.50 32 ALA B C 1
ATOM 1017 O O . ALA B 1 35 ? 39.833 -44.562 17.332 1.00 80.28 32 ALA B O 1
ATOM 1019 N N . ASN B 1 36 ? 42.065 -44.787 17.447 1.00 77.15 33 ASN B N 1
ATOM 1020 C CA . ASN B 1 36 ? 42.038 -45.549 18.697 1.00 80.16 33 ASN B CA 1
ATOM 1021 C C . ASN B 1 36 ? 41.621 -44.731 19.923 1.00 81.20 33 ASN B C 1
ATOM 1022 O O . ASN B 1 36 ? 40.837 -45.200 20.744 1.00 84.28 33 ASN B O 1
ATOM 1027 N N . GLY B 1 37 ? 42.171 -43.534 20.082 1.00 78.52 34 GLY B N 1
ATOM 1028 C CA . GLY B 1 37 ? 41.851 -42.740 21.256 1.00 79.85 34 GLY B CA 1
ATOM 1029 C C . GLY B 1 37 ? 43.049 -42.219 22.031 1.00 77.64 34 GLY B C 1
ATOM 1030 O O . GLY B 1 37 ? 42.894 -41.447 22.983 1.00 67.67 34 GLY B O 1
ATOM 1031 N N . ASP B 1 38 ? 44.239 -42.703 21.689 1.00 79.83 35 ASP B N 1
ATOM 1032 C CA . ASP B 1 38 ? 45.451 -42.170 22.289 1.00 74.54 35 ASP B CA 1
ATOM 1033 C C . ASP B 1 38 ? 45.908 -41.008 21.423 1.00 74.09 35 ASP B C 1
ATOM 1034 O O . ASP B 1 38 ? 45.635 -40.987 20.231 1.00 73.12 35 ASP B O 1
ATOM 1039 N N . ILE B 1 39 ? 46.678 -40.088 21.982 1.00 74.38 36 ILE B N 1
ATOM 1040 C CA . ILE B 1 39 ? 47.164 -38.971 21.184 1.00 74.64 36 ILE B CA 1
ATOM 1041 C C . ILE B 1 39 ? 48.315 -39.450 20.317 1.00 73.51 36 ILE B C 1
ATOM 1042 O O . ILE B 1 39 ? 49.258 -40.035 20.831 1.00 72.42 36 ILE B O 1
ATOM 1047 N N . PHE B 1 40 ? 48.235 -39.260 19.006 1.00 74.28 37 PHE B N 1
ATOM 1048 C CA . PHE B 1 40 ? 49.322 -39.707 18.131 1.00 73.48 37 PHE B CA 1
ATOM 1049 C C . PHE B 1 40 ? 50.581 -38.845 18.176 1.00 68.41 37 PHE B C 1
ATOM 1050 O O . PHE B 1 40 ? 50.533 -37.663 18.473 1.00 69.14 37 PHE B O 1
ATOM 1058 N N . GLY B 1 41 ? 51.710 -39.463 17.867 1.00 59.04 38 GLY B N 1
ATOM 1059 C CA . GLY B 1 41 ? 52.990 -38.792 17.899 1.00 55.18 38 GLY B CA 1
ATOM 1060 C C . GLY B 1 41 ? 53.102 -37.679 16.887 1.00 53.81 38 GLY B C 1
ATOM 1061 O O . GLY B 1 41 ? 52.573 -37.754 15.784 1.00 57.50 38 GLY B O 1
ATOM 1062 N N . GLY B 1 42 ? 53.829 -36.648 17.276 1.00 49.19 39 GLY B N 1
ATOM 1063 C CA . GLY B 1 42 ? 54.012 -35.452 16.485 1.00 48.79 39 GLY B CA 1
ATOM 1064 C C . GLY B 1 42 ? 53.311 -34.222 17.015 1.00 45.42 39 GLY B C 1
ATOM 1065 O O . GLY B 1 42 ? 53.799 -33.128 16.775 1.00 44.18 39 GLY B O 1
ATOM 1066 N N . TRP B 1 43 ? 52.210 -34.360 17.750 1.00 46.40 40 TRP B N 1
ATOM 1067 C CA . TRP B 1 43 ? 51.802 -33.302 18.661 1.00 47.43 40 TRP B CA 1
ATOM 1068 C C . TRP B 1 43 ? 52.810 -33.313 19.778 1.00 44.00 40 TRP B C 1
ATOM 1069 O O . TRP B 1 43 ? 53.235 -32.286 20.288 1.00 41.49 40 TRP B O 1
ATOM 1080 N N . LEU B 1 44 ? 53.162 -34.527 20.162 1.00 41.88 41 LEU B N 1
ATOM 1081 C CA . LEU B 1 44 ? 54.118 -34.748 21.210 1.00 37.56 41 LEU B CA 1
ATOM 1082 C C . LEU B 1 44 ? 55.397 -34.049 20.820 1.00 42.07 41 LEU B C 1
ATOM 1083 O O . LEU B 1 44 ? 55.961 -33.294 21.605 1.00 46.00 41 LEU B O 1
ATOM 1088 N N . MET B 1 45 ? 55.845 -34.274 19.590 1.00 42.08 42 MET B N 1
ATOM 1089 C CA . MET B 1 45 ? 57.034 -33.586 19.065 1.00 38.01 42 MET B CA 1
ATOM 1090 C C . MET B 1 45 ? 56.866 -32.065 18.945 1.00 38.61 42 MET B C 1
ATOM 1091 O O . MET B 1 45 ? 57.830 -31.333 19.130 1.00 40.57 42 MET B O 1
ATOM 1096 N N . SER B 1 46 ? 55.655 -31.593 18.641 1.00 41.16 43 SER B N 1
ATOM 1097 C CA . SER B 1 46 ? 55.384 -30.152 18.570 1.00 42.09 43 SER B CA 1
ATOM 1098 C C . SER B 1 46 ? 55.680 -29.551 19.928 1.00 40.95 43 SER B C 1
ATOM 1099 O O . SER B 1 46 ? 56.337 -28.519 20.039 1.00 43.78 43 SER B O 1
ATOM 1102 N N . GLN B 1 47 ? 55.196 -30.234 20.961 1.00 38.66 44 GLN B N 1
ATOM 1103 C CA . GLN B 1 47 ? 55.425 -29.852 22.349 1.00 38.48 44 GLN B CA 1
ATOM 1104 C C . GLN B 1 47 ? 56.890 -29.944 22.756 1.00 38.64 44 GLN B C 1
ATOM 1105 O O . GLN B 1 47 ? 57.357 -29.116 23.513 1.00 38.11 44 GLN B O 1
ATOM 1111 N N . MET B 1 48 ? 57.609 -30.964 22.305 1.00 37.20 45 MET B N 1
ATOM 1112 C CA . MET B 1 48 ? 59.025 -31.032 22.642 1.00 35.23 45 MET B CA 1
ATOM 1113 C C . MET B 1 48 ? 59.837 -29.915 21.995 1.00 34.45 45 MET B C 1
ATOM 1114 O O . MET B 1 48 ? 60.744 -29.368 22.605 1.00 37.21 45 MET B O 1
ATOM 1119 N N . ASP B 1 49 ? 59.554 -29.596 20.744 1.00 37.20 46 ASP B N 1
ATOM 1120 C CA . ASP B 1 49 ? 60.256 -28.494 20.092 1.00 36.43 46 ASP B CA 1
ATOM 1121 C C . ASP B 1 49 ? 59.919 -27.187 20.795 1.00 35.09 46 ASP B C 1
ATOM 1122 O O . ASP B 1 49 ? 60.774 -26.338 20.979 1.00 33.40 46 ASP B O 1
ATOM 1127 N N . ILE B 1 50 ? 58.659 -27.019 21.178 1.00 37.90 47 ILE B N 1
ATOM 1128 C CA . ILE B 1 50 ? 58.270 -25.815 21.907 1.00 38.56 47 ILE B CA 1
ATOM 1129 C C . ILE B 1 50 ? 58.976 -25.696 23.235 1.00 36.81 47 ILE B C 1
ATOM 1130 O O . ILE B 1 50 ? 59.642 -24.704 23.528 1.00 40.05 47 ILE B O 1
ATOM 1135 N N . GLY B 1 51 ? 58.845 -26.752 24.017 1.00 35.62 48 GLY B N 1
ATOM 1136 C CA . GLY B 1 51 ? 59.406 -26.826 25.341 1.00 36.29 48 GLY B CA 1
ATOM 1137 C C . GLY B 1 51 ? 60.891 -26.581 25.324 1.00 39.20 48 GLY B C 1
ATOM 1138 O O . GLY B 1 51 ? 61.398 -25.894 26.188 1.00 47.09 48 GLY B O 1
ATOM 1139 N N . GLY B 1 52 ? 61.604 -27.119 24.342 1.00 39.00 49 GLY B N 1
ATOM 1140 C CA . GLY B 1 52 ? 63.027 -26.840 24.236 1.00 38.71 49 GLY B CA 1
ATOM 1141 C C . GLY B 1 52 ? 63.318 -25.401 23.804 1.00 39.98 49 GLY B C 1
ATOM 1142 O O . GLY B 1 52 ? 64.245 -24.747 24.303 1.00 39.72 49 GLY B O 1
ATOM 1143 N N . ALA B 1 53 ? 62.505 -24.902 22.878 1.00 37.90 50 ALA B N 1
ATOM 1144 C CA . ALA B 1 53 ? 62.690 -23.569 22.336 1.00 37.46 50 ALA B CA 1
ATOM 1145 C C . ALA B 1 53 ? 62.583 -22.511 23.409 1.00 44.23 50 ALA B C 1
ATOM 1146 O O . ALA B 1 53 ? 63.245 -21.475 23.340 1.00 51.55 50 ALA B O 1
ATOM 1148 N N . ILE B 1 54 ? 61.765 -22.775 24.419 1.00 43.69 51 ILE B N 1
ATOM 1149 C CA . ILE B 1 54 ? 61.629 -21.831 25.525 1.00 44.59 51 ILE B CA 1
ATOM 1150 C C . ILE B 1 54 ? 62.952 -21.613 26.237 1.00 46.17 51 ILE B C 1
ATOM 1151 O O . ILE B 1 54 ? 63.492 -20.500 26.290 1.00 46.89 51 ILE B O 1
ATOM 1156 N N . GLN B 1 55 ? 63.487 -22.708 26.744 1.00 42.52 52 GLN B N 1
ATOM 1157 C CA . GLN B 1 55 ? 64.712 -22.660 27.485 1.00 42.42 52 GLN B CA 1
ATOM 1158 C C . GLN B 1 55 ? 65.868 -22.158 26.647 1.00 47.42 52 GLN B C 1
ATOM 1159 O O . GLN B 1 55 ? 66.723 -21.435 27.139 1.00 52.02 52 GLN B O 1
ATOM 1165 N N . ALA B 1 56 ? 65.873 -22.492 25.366 1.00 49.63 53 ALA B N 1
ATOM 1166 C CA . ALA B 1 56 ? 66.896 -21.956 24.464 1.00 48.11 53 ALA B CA 1
ATOM 1167 C C . ALA B 1 56 ? 66.800 -20.429 24.333 1.00 48.20 53 ALA B C 1
ATOM 1168 O O . ALA B 1 56 ? 67.810 -19.754 24.282 1.00 51.58 53 ALA B O 1
ATOM 1170 N N . LYS B 1 57 ? 65.598 -19.884 24.186 1.00 50.01 54 LYS B N 1
ATOM 1171 C CA . LYS B 1 57 ? 65.470 -18.425 24.158 1.00 53.41 54 LYS B CA 1
ATOM 1172 C C . LYS B 1 57 ? 65.812 -17.753 25.470 1.00 53.96 54 LYS B C 1
ATOM 1173 O O . LYS B 1 57 ? 66.224 -16.591 25.494 1.00 54.71 54 LYS B O 1
ATOM 1179 N N . GLU B 1 58 ? 65.597 -18.459 26.570 1.00 54.07 55 GLU B N 1
ATOM 1180 C CA . GLU B 1 58 ? 65.987 -17.914 27.867 1.00 58.24 55 GLU B CA 1
ATOM 1181 C C . GLU B 1 58 ? 67.506 -17.833 27.968 1.00 59.50 55 GLU B C 1
ATOM 1182 O O . GLU B 1 58 ? 68.060 -16.822 28.409 1.00 59.14 55 GLU B O 1
ATOM 1188 N N . ILE B 1 59 ? 68.165 -18.920 27.560 1.00 60.32 56 ILE B N 1
ATOM 1189 C CA . ILE B 1 59 ? 69.626 -19.051 27.636 1.00 55.24 56 ILE B CA 1
ATOM 1190 C C . ILE B 1 59 ? 70.412 -18.178 26.645 1.00 53.31 56 ILE B C 1
ATOM 1191 O O . ILE B 1 59 ? 71.299 -17.438 27.050 1.00 55.77 56 ILE B O 1
ATOM 1196 N N . ALA B 1 60 ? 70.084 -18.259 25.360 1.00 54.52 57 ALA B N 1
ATOM 1197 C CA . ALA B 1 60 ? 70.770 -17.480 24.329 1.00 53.28 57 ALA B CA 1
ATOM 1198 C C . ALA B 1 60 ? 70.375 -15.995 24.348 1.00 58.63 57 ALA B C 1
ATOM 1199 O O . ALA B 1 60 ? 70.991 -15.179 23.658 1.00 59.61 57 ALA B O 1
ATOM 1201 N N . GLN B 1 61 ? 69.323 -15.663 25.100 1.00 59.35 58 GLN B N 1
ATOM 1202 C CA . GLN B 1 61 ? 68.822 -14.289 25.200 1.00 55.35 58 GLN B CA 1
ATOM 1203 C C . GLN B 1 61 ? 68.472 -13.725 23.841 1.00 57.15 58 GLN B C 1
ATOM 1204 O O . GLN B 1 61 ? 68.644 -12.537 23.594 1.00 56.02 58 GLN B O 1
ATOM 1210 N N . GLY B 1 62 ? 68.020 -14.599 22.950 1.00 61.19 59 GLY B N 1
ATOM 1211 C CA . GLY B 1 62 ? 67.648 -14.202 21.613 1.00 54.03 59 GLY B CA 1
ATOM 1212 C C . GLY B 1 62 ? 67.118 -15.366 20.828 1.00 46.21 59 GLY B C 1
ATOM 1213 O O . GLY B 1 62 ? 66.826 -16.417 21.374 1.00 47.14 59 GLY B O 1
ATOM 1214 N N . ARG B 1 63 ? 67.096 -15.199 19.518 1.00 52.69 60 ARG B N 1
ATOM 1215 C CA . ARG B 1 63 ? 66.490 -16.180 18.633 1.00 55.24 60 ARG B CA 1
ATOM 1216 C C . ARG B 1 63 ? 67.311 -17.441 18.465 1.00 48.83 60 ARG B C 1
ATOM 1217 O O . ARG B 1 63 ? 68.530 -17.401 18.401 1.00 50.03 60 ARG B O 1
ATOM 1225 N N . VAL B 1 64 ? 66.602 -18.566 18.431 1.00 44.91 61 VAL B N 1
ATOM 1226 C CA . VAL B 1 64 ? 67.187 -19.872 18.197 1.00 42.30 61 VAL B CA 1
ATOM 1227 C C . VAL B 1 64 ? 66.376 -20.585 17.125 1.00 42.59 61 VAL B C 1
ATOM 1228 O O . VAL B 1 64 ? 65.273 -20.164 16.785 1.00 43.72 61 VAL B O 1
ATOM 1232 N N . VAL B 1 65 ? 66.913 -21.683 16.615 1.00 39.79 62 VAL B N 1
ATOM 1233 C CA . VAL B 1 65 ? 66.259 -22.470 15.587 1.00 35.89 62 VAL B CA 1
ATOM 1234 C C . VAL B 1 65 ? 66.547 -23.959 15.842 1.00 38.95 62 VAL B C 1
ATOM 1235 O O . VAL B 1 65 ? 67.678 -24.318 16.165 1.00 40.04 62 VAL B O 1
ATOM 1239 N N . THR B 1 66 ? 65.542 -24.826 15.747 1.00 35.11 63 THR B N 1
ATOM 1240 C CA . THR B 1 66 ? 65.818 -26.247 15.926 1.00 36.83 63 THR B CA 1
ATOM 1241 C C . THR B 1 66 ? 66.636 -26.655 14.727 1.00 37.35 63 THR B C 1
ATOM 1242 O O . THR B 1 66 ? 66.277 -26.283 13.617 1.00 41.19 63 THR B O 1
ATOM 1246 N N . VAL B 1 67 ? 67.728 -27.393 14.908 1.00 36.01 64 VAL B N 1
ATOM 1247 C CA . VAL B 1 67 ? 68.519 -27.796 13.733 1.00 37.26 64 VAL B CA 1
ATOM 1248 C C . VAL B 1 67 ? 68.654 -29.290 13.618 1.00 35.07 64 VAL B C 1
ATOM 1249 O O . VAL B 1 67 ? 69.018 -29.807 12.577 1.00 36.01 64 VAL B O 1
ATOM 1253 N N . ARG B 1 68 ? 68.424 -29.984 14.715 1.00 37.75 65 ARG B N 1
ATOM 1254 C CA . ARG B 1 68 ? 68.628 -31.419 14.701 1.00 36.61 65 ARG B CA 1
ATOM 1255 C C . ARG B 1 68 ? 67.755 -32.051 15.787 1.00 36.75 65 ARG B C 1
ATOM 1256 O O . ARG B 1 68 ? 67.439 -31.407 16.765 1.00 36.15 65 ARG B O 1
ATOM 1264 N N . VAL B 1 69 ? 67.303 -33.277 15.585 1.00 38.84 66 VAL B N 1
ATOM 1265 C CA . VAL B 1 69 ? 66.579 -34.006 16.621 1.00 38.23 66 VAL B CA 1
ATOM 1266 C C . VAL B 1 69 ? 67.196 -35.391 16.688 1.00 42.75 66 VAL B C 1
ATOM 1267 O O . VAL B 1 69 ? 67.291 -36.089 15.681 1.00 41.56 66 VAL B O 1
ATOM 1271 N N . ASP B 1 70 ? 67.655 -35.785 17.861 1.00 41.90 67 ASP B N 1
ATOM 1272 C CA . ASP B 1 70 ? 68.421 -37.004 17.939 1.00 41.07 67 ASP B CA 1
ATOM 1273 C C . ASP B 1 70 ? 67.723 -38.065 18.790 1.00 43.66 67 ASP B C 1
ATOM 1274 O O . ASP B 1 70 ? 67.180 -37.760 19.850 1.00 40.46 67 ASP B O 1
ATOM 1279 N N . GLY B 1 71 ? 67.765 -39.314 18.344 1.00 46.02 68 GLY B N 1
ATOM 1280 C CA . GLY B 1 71 ? 67.361 -40.423 19.185 1.00 47.42 68 GLY B CA 1
ATOM 1281 C C . GLY B 1 71 ? 66.012 -40.358 19.868 1.00 48.13 68 GLY B C 1
ATOM 1282 O O . GLY B 1 71 ? 65.923 -40.540 21.085 1.00 47.47 68 GLY B O 1
ATOM 1283 N N . MET B 1 72 ? 64.963 -40.058 19.119 1.00 47.04 69 MET B N 1
ATOM 1284 C CA . MET B 1 72 ? 63.638 -40.060 19.722 1.00 46.65 69 MET B CA 1
ATOM 1285 C C . MET B 1 72 ? 63.031 -41.453 19.817 1.00 49.41 69 MET B C 1
ATOM 1286 O O . MET B 1 72 ? 63.053 -42.211 18.857 1.00 52.17 69 MET B O 1
ATOM 1291 N N . THR B 1 73 ? 62.515 -41.795 20.989 1.00 43.36 70 THR B N 1
ATOM 1292 C CA . THR B 1 73 ? 61.925 -43.095 21.190 1.00 45.67 70 THR B CA 1
ATOM 1293 C C . THR B 1 73 ? 60.546 -42.909 21.770 1.00 47.98 70 THR B C 1
ATOM 1294 O O . THR B 1 73 ? 60.375 -42.111 22.682 1.00 49.29 70 THR B O 1
ATOM 1298 N N . PHE B 1 74 ? 59.555 -43.610 21.228 1.00 49.91 71 PHE B N 1
ATOM 1299 C CA . PHE B 1 74 ? 58.209 -43.577 21.800 1.00 45.82 71 PHE B CA 1
ATOM 1300 C C . PHE B 1 74 ? 58.012 -44.680 22.787 1.00 44.44 71 PHE B C 1
ATOM 1301 O O . PHE B 1 74 ? 57.623 -45.786 22.444 1.00 44.43 71 PHE B O 1
ATOM 1309 N N . LEU B 1 75 ? 58.284 -44.328 24.035 1.00 46.10 72 LEU B N 1
ATOM 1310 C CA . LEU B 1 75 ? 58.298 -45.268 25.142 1.00 47.39 72 LEU B CA 1
ATOM 1311 C C . LEU B 1 75 ? 56.907 -45.780 25.456 1.00 52.13 72 LEU B C 1
ATOM 1312 O O . LEU B 1 75 ? 56.644 -46.980 25.404 1.00 59.27 72 LEU B O 1
ATOM 1317 N N . LYS B 1 76 ? 56.020 -44.857 25.804 1.00 51.08 73 LYS B N 1
ATOM 1318 C CA . LYS B 1 76 ? 54.669 -45.203 26.215 1.00 54.24 73 LYS B CA 1
ATOM 1319 C C . LYS B 1 76 ? 53.640 -44.322 25.518 1.00 57.81 73 LYS B C 1
ATOM 1320 O O . LYS B 1 76 ? 53.934 -43.176 25.181 1.00 58.27 73 LYS B O 1
ATOM 1326 N N . PRO B 1 77 ? 52.458 -44.881 25.227 1.00 56.13 74 PRO B N 1
ATOM 1327 C CA . PRO B 1 77 ? 51.376 -44.130 24.590 1.00 52.82 74 PRO B CA 1
ATOM 1328 C C . PRO B 1 77 ? 50.774 -43.146 25.576 1.00 57.45 74 PRO B C 1
ATOM 1329 O O . PRO B 1 77 ? 51.025 -43.307 26.771 1.00 57.17 74 PRO B O 1
ATOM 1333 N N . VAL B 1 78 ? 50.050 -42.134 25.090 1.00 62.87 75 VAL B N 1
ATOM 1334 C CA . VAL B 1 78 ? 49.346 -41.160 25.942 1.00 56.34 75 VAL B CA 1
ATOM 1335 C C . VAL B 1 78 ? 47.883 -41.090 25.567 1.00 56.13 75 VAL B C 1
ATOM 1336 O O . VAL B 1 78 ? 47.552 -40.908 24.409 1.00 62.61 75 VAL B O 1
ATOM 1340 N N . ALA B 1 79 ? 46.999 -41.104 26.541 1.00 54.05 76 ALA B N 1
ATOM 1341 C CA . ALA B 1 79 ? 45.596 -41.073 26.196 1.00 61.06 76 ALA B CA 1
ATOM 1342 C C . ALA B 1 79 ? 45.132 -39.649 26.288 1.00 61.81 76 ALA B C 1
ATOM 1343 O O . ALA B 1 79 ? 45.918 -38.756 26.588 1.00 62.70 76 ALA B O 1
ATOM 1345 N N . VAL B 1 80 ? 43.884 -39.429 25.912 1.00 61.61 77 VAL B N 1
ATOM 1346 C CA . VAL B 1 80 ? 43.286 -38.116 25.991 1.00 59.99 77 VAL B CA 1
ATOM 1347 C C . VAL B 1 80 ? 42.831 -37.884 27.436 1.00 61.12 77 VAL B C 1
ATOM 1348 O O . VAL B 1 80 ? 42.378 -38.811 28.108 1.00 60.75 77 VAL B O 1
ATOM 1352 N N . GLY B 1 81 ? 43.026 -36.666 27.932 1.00 62.89 78 GLY B N 1
ATOM 1353 C CA . GLY B 1 81 ? 42.625 -36.310 29.282 1.00 66.53 78 GLY B CA 1
ATOM 1354 C C . GLY B 1 81 ? 43.757 -36.450 30.283 1.00 69.89 78 GLY B C 1
ATOM 1355 O O . GLY B 1 81 ? 43.559 -36.307 31.493 1.00 72.37 78 GLY B O 1
ATOM 1356 N N . ASP B 1 82 ? 44.951 -36.720 29.768 1.00 66.43 79 ASP B N 1
ATOM 1357 C CA . ASP B 1 82 ? 46.135 -36.872 30.600 1.00 67.33 79 ASP B CA 1
ATOM 1358 C C . ASP B 1 82 ? 47.007 -35.632 30.505 1.00 64.93 79 ASP B C 1
ATOM 1359 O O . ASP B 1 82 ? 46.968 -34.945 29.483 1.00 65.45 79 ASP B O 1
ATOM 1364 N N . VAL B 1 83 ? 47.795 -35.357 31.549 1.00 61.81 80 VAL B N 1
ATOM 1365 C CA . VAL B 1 83 ? 48.690 -34.193 31.561 1.00 57.10 80 VAL B CA 1
ATOM 1366 C C . VAL B 1 83 ? 50.063 -34.505 30.976 1.00 54.78 80 VAL B C 1
ATOM 1367 O O . VAL B 1 83 ? 50.772 -35.373 31.478 1.00 59.08 80 VAL B O 1
ATOM 1371 N N . VAL B 1 84 ? 50.422 -33.767 29.925 1.00 49.98 81 VAL B N 1
ATOM 1372 C CA . VAL B 1 84 ? 51.683 -33.912 29.202 1.00 44.02 81 VAL B CA 1
ATOM 1373 C C . VAL B 1 84 ? 52.702 -32.885 29.681 1.00 44.38 81 VAL B C 1
ATOM 1374 O O . VAL B 1 84 ? 52.482 -31.689 29.523 1.00 48.28 81 VAL B O 1
ATOM 1378 N N . CYS B 1 85 ? 53.808 -33.342 30.260 1.00 43.10 82 CYS B N 1
ATOM 1379 C CA . CYS B 1 85 ? 54.839 -32.453 30.800 1.00 41.62 82 CYS B CA 1
ATOM 1380 C C . CYS B 1 85 ? 56.173 -32.507 30.041 1.00 41.76 82 CYS B C 1
ATOM 1381 O O . CYS B 1 85 ? 56.632 -33.595 29.699 1.00 42.28 82 CYS B O 1
ATOM 1384 N N . CYS B 1 86 ? 56.759 -31.342 29.737 1.00 41.72 83 CYS B N 1
ATOM 1385 C CA . CYS B 1 86 ? 58.115 -31.253 29.155 1.00 38.58 83 CYS B CA 1
ATOM 1386 C C . CYS B 1 86 ? 59.152 -30.763 30.139 1.00 38.22 83 CYS B C 1
ATOM 1387 O O . CYS B 1 86 ? 58.991 -29.721 30.738 1.00 39.63 83 CYS B O 1
ATOM 1390 N N . TYR B 1 87 ? 60.224 -31.518 30.292 1.00 39.70 84 TYR B N 1
ATOM 1391 C CA . TYR B 1 87 ? 61.343 -31.119 31.125 1.00 39.26 84 TYR B CA 1
ATOM 1392 C C . TYR B 1 87 ? 62.582 -31.021 30.236 1.00 40.49 84 TYR B C 1
ATOM 1393 O O . TYR B 1 87 ? 63.018 -32.004 29.660 1.00 47.10 84 TYR B O 1
ATOM 1402 N N . ALA B 1 88 ? 63.161 -29.842 30.120 1.00 35.62 85 ALA B N 1
ATOM 1403 C CA . ALA B 1 88 ? 64.297 -29.672 29.239 1.00 36.78 85 ALA B CA 1
ATOM 1404 C C . ALA B 1 88 ? 65.562 -29.487 30.048 1.00 42.70 85 ALA B C 1
ATOM 1405 O O . ALA B 1 88 ? 65.537 -28.869 31.102 1.00 46.80 85 ALA B O 1
ATOM 1407 N N . ARG B 1 89 ? 66.659 -30.073 29.586 1.00 42.79 86 ARG B N 1
ATOM 1408 C CA . ARG B 1 89 ? 67.942 -29.888 30.241 1.00 43.08 86 ARG B CA 1
ATOM 1409 C C . ARG B 1 89 ? 68.995 -29.547 29.247 1.00 45.82 86 ARG B C 1
ATOM 1410 O O . ARG B 1 89 ? 69.298 -30.382 28.413 1.00 47.08 86 ARG B O 1
ATOM 1418 N N . CYS B 1 90 ? 69.614 -28.381 29.345 1.00 49.11 87 CYS B N 1
ATOM 1419 C CA . CYS B 1 90 ? 70.738 -28.114 28.454 1.00 52.19 87 CYS B CA 1
ATOM 1420 C C . CYS B 1 90 ? 71.894 -29.007 28.880 1.00 54.57 87 CYS B C 1
ATOM 1421 O O . CYS B 1 90 ? 72.008 -29.360 30.054 1.00 60.17 87 CYS B O 1
ATOM 1424 N N . ILE B 1 91 ? 72.719 -29.411 27.920 1.00 52.89 88 ILE B N 1
ATOM 1425 C CA . ILE B 1 91 ? 73.860 -30.276 28.202 1.00 53.64 88 ILE B CA 1
ATOM 1426 C C . ILE B 1 91 ? 75.148 -29.699 27.604 1.00 56.99 88 ILE B C 1
ATOM 1427 O O . ILE B 1 91 ? 76.205 -29.679 28.239 1.00 70.89 88 ILE B O 1
ATOM 1432 N N . LYS B 1 92 ? 75.014 -29.190 26.388 1.00 51.29 89 LYS B N 1
ATOM 1433 C CA . LYS B 1 92 ? 76.115 -28.712 25.572 1.00 47.14 89 LYS B CA 1
ATOM 1434 C C . LYS B 1 92 ? 75.876 -27.297 25.123 1.00 45.39 89 LYS B C 1
ATOM 1435 O O . LYS B 1 92 ? 74.751 -26.866 24.940 1.00 46.23 89 LYS B O 1
ATOM 1441 N N . THR B 1 93 ? 76.954 -26.547 25.122 1.00 45.03 90 THR B N 1
ATOM 1442 C CA . THR B 1 93 ? 77.036 -25.231 24.544 1.00 41.43 90 THR B CA 1
ATOM 1443 C C . THR B 1 93 ? 78.227 -25.225 23.566 1.00 44.98 90 THR B C 1
ATOM 1444 O O . THR B 1 93 ? 79.316 -25.700 23.883 1.00 54.62 90 THR B O 1
ATOM 1448 N N . GLY B 1 94 ? 77.986 -24.785 22.344 1.00 43.42 91 GLY B N 1
ATOM 1449 C CA . GLY B 1 94 ? 79.023 -24.680 21.340 1.00 40.11 91 GLY B CA 1
ATOM 1450 C C . GLY B 1 94 ? 79.256 -23.193 21.336 1.00 43.25 91 GLY B C 1
ATOM 1451 O O . GLY B 1 94 ? 78.925 -22.519 22.300 1.00 46.40 91 GLY B O 1
ATOM 1452 N N . HIS B 1 95 ? 79.814 -22.665 20.266 1.00 44.99 92 HIS B N 1
ATOM 1453 C CA . HIS B 1 95 ? 80.019 -21.233 20.188 1.00 47.88 92 HIS B CA 1
ATOM 1454 C C . HIS B 1 95 ? 78.649 -20.596 20.144 1.00 47.32 92 HIS B C 1
ATOM 1455 O O . HIS B 1 95 ? 78.380 -19.601 20.799 1.00 51.23 92 HIS B O 1
ATOM 1462 N N . SER B 1 96 ? 77.815 -21.166 19.293 1.00 48.54 93 SER B N 1
ATOM 1463 C CA . SER B 1 96 ? 76.419 -20.794 19.148 1.00 46.36 93 SER B CA 1
ATOM 1464 C C . SER B 1 96 ? 75.474 -21.999 19.396 1.00 46.29 93 SER B C 1
ATOM 1465 O O . SER B 1 96 ? 74.323 -21.819 19.786 1.00 46.36 93 SER B O 1
ATOM 1468 N N . SER B 1 97 ? 75.972 -23.223 19.203 1.00 45.31 94 SER B N 1
ATOM 1469 C CA . SER B 1 97 ? 75.147 -24.442 19.234 1.00 44.12 94 SER B CA 1
ATOM 1470 C C . SER B 1 97 ? 74.767 -25.001 20.618 1.00 44.71 94 SER B C 1
ATOM 1471 O O . SER B 1 97 ? 75.624 -25.307 21.442 1.00 49.35 94 SER B O 1
ATOM 1474 N N . ILE B 1 98 ? 73.459 -25.100 20.854 1.00 45.16 95 ILE B N 1
ATOM 1475 C CA . ILE B 1 98 ? 72.882 -25.648 22.091 1.00 44.99 95 ILE B CA 1
ATOM 1476 C C . ILE B 1 98 ? 72.230 -27.041 22.016 1.00 44.27 95 ILE B C 1
ATOM 1477 O O . ILE B 1 98 ? 71.234 -27.222 21.309 1.00 44.90 95 ILE B O 1
ATOM 1482 N N . THR B 1 99 ? 72.822 -28.033 22.681 1.00 44.25 96 THR B N 1
ATOM 1483 C CA . THR B 1 99 ? 72.216 -29.362 22.748 1.00 44.17 96 THR B CA 1
ATOM 1484 C C . THR B 1 99 ? 71.431 -29.583 24.048 1.00 46.20 96 THR B C 1
ATOM 1485 O O . THR B 1 99 ? 71.988 -29.487 25.125 1.00 50.25 96 THR B O 1
ATOM 1489 N N . ILE B 1 100 ? 70.154 -29.934 23.942 1.00 45.37 97 ILE B N 1
ATOM 1490 C CA . ILE B 1 100 ? 69.276 -30.080 25.106 1.00 45.88 97 ILE B CA 1
ATOM 1491 C C . ILE B 1 100 ? 68.499 -31.385 25.127 1.00 41.53 97 ILE B C 1
ATOM 1492 O O . ILE B 1 100 ? 67.781 -31.680 24.184 1.00 43.25 97 ILE B O 1
ATOM 1497 N N . ASN B 1 101 ? 68.592 -32.120 26.233 1.00 40.33 98 ASN B N 1
ATOM 1498 C CA . ASN B 1 101 ? 67.870 -33.368 26.394 1.00 40.87 98 ASN B CA 1
ATOM 1499 C C . ASN B 1 101 ? 66.487 -33.066 26.941 1.00 43.42 98 ASN B C 1
ATOM 1500 O O . ASN B 1 101 ? 66.360 -32.525 28.034 1.00 47.10 98 ASN B O 1
ATOM 1505 N N . ILE B 1 102 ? 65.462 -33.501 26.213 1.00 45.55 99 ILE B N 1
ATOM 1506 C CA . ILE B 1 102 ? 64.063 -33.191 26.507 1.00 42.83 99 ILE B CA 1
ATOM 1507 C C . ILE B 1 102 ? 63.274 -34.424 26.873 1.00 43.52 99 ILE B C 1
ATOM 1508 O O . ILE B 1 102 ? 63.300 -35.421 26.151 1.00 48.39 99 ILE B O 1
ATOM 1513 N N . GLU B 1 103 ? 62.519 -34.306 27.961 1.00 42.02 100 GLU B N 1
ATOM 1514 C CA . GLU B 1 103 ? 61.759 -35.406 28.535 1.00 45.14 100 GLU B CA 1
ATOM 1515 C C . GLU B 1 103 ? 60.259 -35.133 28.533 1.00 42.07 100 GLU B C 1
ATOM 1516 O O . GLU B 1 103 ? 59.834 -34.081 28.977 1.00 45.24 100 GLU B O 1
ATOM 1522 N N . VAL B 1 104 ? 59.443 -36.105 28.150 1.00 39.11 101 VAL B N 1
ATOM 1523 C CA . VAL B 1 104 ? 57.994 -35.921 28.165 1.00 38.92 101 VAL B CA 1
ATOM 1524 C C . VAL B 1 104 ? 57.396 -36.986 29.042 1.00 42.70 101 VAL B C 1
ATOM 1525 O O . VAL B 1 104 ? 57.439 -38.179 28.716 1.00 46.19 101 VAL B O 1
ATOM 1529 N N . TRP B 1 105 ? 56.816 -36.525 30.142 1.00 43.63 102 TRP B N 1
ATOM 1530 C CA . TRP B 1 105 ? 56.242 -37.373 31.170 1.00 46.15 102 TRP B CA 1
ATOM 1531 C C . TRP B 1 105 ? 54.745 -37.163 31.215 1.00 44.21 102 TRP B C 1
ATOM 1532 O O . TRP B 1 105 ? 54.284 -36.117 30.818 1.00 49.01 102 TRP B O 1
ATOM 1543 N N . VAL B 1 106 ? 53.968 -38.135 31.656 1.00 44.62 103 VAL B N 1
ATOM 1544 C CA . VAL B 1 106 ? 52.541 -37.875 31.799 1.00 51.65 103 VAL B CA 1
ATOM 1545 C C . VAL B 1 106 ? 52.239 -37.796 33.285 1.00 61.21 103 VAL B C 1
ATOM 1546 O O . VAL B 1 106 ? 52.617 -38.682 34.035 1.00 64.53 103 VAL B O 1
ATOM 1550 N N . LYS B 1 107 ? 51.520 -36.765 33.716 1.00 64.10 104 LYS B N 1
ATOM 1551 C CA . LYS B 1 107 ? 51.247 -36.594 35.144 1.00 69.70 104 LYS B CA 1
ATOM 1552 C C . LYS B 1 107 ? 50.101 -37.447 35.690 1.00 76.65 104 LYS B C 1
ATOM 1553 O O . LYS B 1 107 ? 50.237 -38.089 36.728 1.00 83.23 104 LYS B O 1
ATOM 1559 N N . LYS B 1 108 ? 48.998 -37.484 34.961 1.00 78.67 105 LYS B N 1
ATOM 1560 C CA . LYS B 1 108 ? 47.782 -38.123 35.433 1.00 83.86 105 LYS B CA 1
ATOM 1561 C C . LYS B 1 108 ? 47.225 -39.070 34.409 1.00 86.36 105 LYS B C 1
ATOM 1562 O O . LYS B 1 108 ? 47.188 -38.744 33.234 1.00 87.82 105 LYS B O 1
ATOM 1568 N N . VAL B 1 109 ? 46.764 -40.236 34.827 1.00 88.80 106 VAL B N 1
ATOM 1569 C CA . VAL B 1 109 ? 46.250 -41.196 33.856 1.00 92.70 106 VAL B CA 1
ATOM 1570 C C . VAL B 1 109 ? 44.729 -41.110 33.718 1.00 96.73 106 VAL B C 1
ATOM 1571 O O . VAL B 1 109 ? 43.995 -41.847 34.375 1.00 96.42 106 VAL B O 1
ATOM 1575 N N . SER B 1 110 ? 44.257 -40.218 32.851 1.00 93.54 107 SER B N 1
ATOM 1576 C CA . SER B 1 110 ? 42.822 -40.013 32.699 1.00 88.65 107 SER B CA 1
ATOM 1577 C C . SER B 1 110 ? 42.235 -39.565 34.043 1.00 93.79 107 SER B C 1
ATOM 1578 O O . SER B 1 110 ? 42.703 -38.591 34.631 1.00 84.16 107 SER B O 1
ATOM 1581 N N . SER B 1 111 ? 41.066 -40.103 34.365 1.00 98.51 108 SER B N 1
ATOM 1582 C CA . SER B 1 111 ? 40.410 -39.832 35.637 1.00 96.59 108 SER B CA 1
ATOM 1583 C C . SER B 1 111 ? 40.998 -40.466 36.898 1.00 95.77 108 SER B C 1
ATOM 1584 O O . SER B 1 111 ? 41.132 -39.812 37.928 1.00 93.71 108 SER B O 1
ATOM 1587 N N . GLU B 1 112 ? 41.328 -41.749 36.816 1.00 99.23 109 GLU B N 1
ATOM 1588 C CA . GLU B 1 112 ? 41.485 -42.547 38.029 1.00 99.47 109 GLU B CA 1
ATOM 1589 C C . GLU B 1 112 ? 42.861 -43.035 38.442 1.00 96.38 109 GLU B C 1
ATOM 1590 O O . GLU B 1 112 ? 43.211 -42.908 39.625 1.00 89.82 109 GLU B O 1
ATOM 1596 N N . PRO B 1 113 ? 43.660 -43.599 37.428 1.00 96.04 110 PRO B N 1
ATOM 1597 C CA . PRO B 1 113 ? 44.932 -44.128 37.955 1.00 97.01 110 PRO B CA 1
ATOM 1598 C C . PRO B 1 113 ? 45.827 -42.931 38.139 1.00 100.49 110 PRO B C 1
ATOM 1599 O O . PRO B 1 113 ? 46.895 -42.799 37.551 1.00 100.32 110 PRO B O 1
ATOM 1603 N N . ILE B 1 114 ? 45.343 -42.053 39.011 1.00 104.16 111 ILE B N 1
ATOM 1604 C CA . ILE B 1 114 ? 45.967 -40.778 39.301 1.00 105.64 111 ILE B CA 1
ATOM 1605 C C . ILE B 1 114 ? 47.292 -40.955 40.012 1.00 111.09 111 ILE B C 1
ATOM 1606 O O . ILE B 1 114 ? 47.421 -41.779 40.910 1.00 123.84 111 ILE B O 1
ATOM 1611 N N . GLY B 1 115 ? 48.264 -40.149 39.607 1.00 107.34 112 GLY B N 1
ATOM 1612 C CA . GLY B 1 115 ? 49.559 -40.065 40.264 1.00 116.61 112 GLY B CA 1
ATOM 1613 C C . GLY B 1 115 ? 50.570 -41.071 39.768 1.00 102.70 112 GLY B C 1
ATOM 1614 O O . GLY B 1 115 ? 51.658 -41.219 40.336 1.00 96.63 112 GLY B O 1
ATOM 1615 N N . GLN B 1 116 ? 50.203 -41.751 38.688 1.00 101.72 113 GLN B N 1
ATOM 1616 C CA . GLN B 1 116 ? 51.087 -42.706 38.058 1.00 88.47 113 GLN B CA 1
ATOM 1617 C C . GLN B 1 116 ? 51.711 -41.877 36.977 1.00 83.31 113 GLN B C 1
ATOM 1618 O O . GLN B 1 116 ? 51.174 -41.733 35.879 1.00 84.60 113 GLN B O 1
ATOM 1624 N N . ARG B 1 117 ? 52.877 -41.347 37.298 1.00 78.15 114 ARG B N 1
ATOM 1625 C CA . ARG B 1 117 ? 53.532 -40.457 36.395 1.00 69.66 114 ARG B CA 1
ATOM 1626 C C . ARG B 1 117 ? 54.514 -41.320 35.666 1.00 63.28 114 ARG B C 1
ATOM 1627 O O . ARG B 1 117 ? 55.161 -42.180 36.257 1.00 63.67 114 ARG B O 1
ATOM 1635 N N . TYR B 1 118 ? 54.613 -41.118 34.370 1.00 58.86 115 TYR B N 1
ATOM 1636 C CA . TYR B 1 118 ? 55.532 -41.919 33.618 1.00 51.81 115 TYR B CA 1
ATOM 1637 C C . TYR B 1 118 ? 55.985 -41.122 32.426 1.00 51.95 115 TYR B C 1
ATOM 1638 O O . TYR B 1 118 ? 55.233 -40.314 31.889 1.00 56.62 115 TYR B O 1
ATOM 1647 N N . ARG B 1 119 ? 57.232 -41.334 32.033 1.00 50.72 116 ARG B N 1
ATOM 1648 C CA . ARG B 1 119 ? 57.799 -40.667 30.871 1.00 47.92 116 ARG B CA 1
ATOM 1649 C C . ARG B 1 119 ? 57.339 -41.324 29.594 1.00 48.38 116 ARG B C 1
ATOM 1650 O O . ARG B 1 119 ? 57.382 -42.540 29.469 1.00 53.51 116 ARG B O 1
ATOM 1658 N N . ALA B 1 120 ? 56.825 -40.518 28.671 1.00 45.78 117 ALA B N 1
ATOM 1659 C CA . ALA B 1 120 ? 56.263 -41.048 27.438 1.00 43.14 117 ALA B CA 1
ATOM 1660 C C . ALA B 1 120 ? 57.165 -40.820 26.217 1.00 40.36 117 ALA B C 1
ATOM 1661 O O . ALA B 1 120 ? 57.010 -41.493 25.199 1.00 43.20 117 ALA B O 1
ATOM 1663 N N . THR B 1 121 ? 58.048 -39.829 26.266 1.00 38.52 118 THR B N 1
ATOM 1664 C CA . THR B 1 121 ? 58.966 -39.646 25.142 1.00 37.05 118 THR B CA 1
ATOM 1665 C C . THR B 1 121 ? 60.234 -38.959 25.564 1.00 39.33 118 THR B C 1
ATOM 1666 O O . THR B 1 121 ? 60.206 -38.126 26.432 1.00 41.75 118 THR B O 1
ATOM 1670 N N . GLU B 1 122 ? 61.368 -39.299 24.992 1.00 37.89 119 GLU B N 1
ATOM 1671 C CA . GLU B 1 122 ? 62.526 -38.494 25.305 1.00 40.06 119 GLU B CA 1
ATOM 1672 C C . GLU B 1 122 ? 63.381 -38.384 24.070 1.00 39.49 119 GLU B C 1
ATOM 1673 O O . GLU B 1 122 ? 63.400 -39.290 23.253 1.00 41.93 119 GLU B O 1
ATOM 1679 N N . ALA B 1 123 ? 64.044 -37.251 23.897 1.00 39.05 120 ALA B N 1
ATOM 1680 C CA . ALA B 1 123 ? 64.892 -37.073 22.726 1.00 38.24 120 ALA B CA 1
ATOM 1681 C C . ALA B 1 123 ? 65.957 -36.024 22.983 1.00 39.52 120 ALA B C 1
ATOM 1682 O O . ALA B 1 123 ? 65.882 -35.298 23.962 1.00 40.97 120 ALA B O 1
ATOM 1684 N N . VAL B 1 124 ? 66.955 -35.949 22.112 1.00 38.51 121 VAL B N 1
ATOM 1685 C CA . VAL B 1 124 ? 68.012 -34.970 22.296 1.00 38.75 121 VAL B CA 1
ATOM 1686 C C . VAL B 1 124 ? 68.003 -33.951 21.157 1.00 38.22 121 VAL B C 1
ATOM 1687 O O . VAL B 1 124 ? 68.468 -34.189 20.050 1.00 36.63 121 VAL B O 1
ATOM 1691 N N . PHE B 1 125 ? 67.504 -32.776 21.497 1.00 35.96 122 PHE B N 1
ATOM 1692 C CA . PHE B 1 125 ? 67.264 -31.703 20.557 1.00 36.36 122 PHE B CA 1
ATOM 1693 C C . PHE B 1 125 ? 68.409 -30.745 20.362 1.00 38.83 122 PHE B C 1
ATOM 1694 O O . PHE B 1 125 ? 69.082 -30.406 21.317 1.00 42.77 122 PHE B O 1
ATOM 1702 N N . THR B 1 126 ? 68.608 -30.264 19.137 1.00 37.41 123 THR B N 1
ATOM 1703 C CA . THR B 1 126 ? 69.711 -29.333 18.885 1.00 38.36 123 THR B CA 1
ATOM 1704 C C . THR B 1 126 ? 69.216 -28.040 18.257 1.00 40.15 123 THR B C 1
ATOM 1705 O O . THR B 1 126 ? 68.706 -28.051 17.114 1.00 40.35 123 THR B O 1
ATOM 1709 N N . TYR B 1 127 ? 69.397 -26.937 18.995 1.00 43.90 124 TYR B N 1
ATOM 1710 C CA . TYR B 1 127 ? 68.954 -25.592 18.574 1.00 44.06 124 TYR B CA 1
ATOM 1711 C C . TYR B 1 127 ? 70.166 -24.715 18.342 1.00 42.62 124 TYR B C 1
ATOM 1712 O O . TYR B 1 127 ? 71.254 -25.014 18.835 1.00 45.88 124 TYR B O 1
ATOM 1721 N N . VAL B 1 128 ? 69.970 -23.597 17.655 1.00 40.52 125 VAL B N 1
ATOM 1722 C CA . VAL B 1 128 ? 71.076 -22.686 17.375 1.00 45.80 125 VAL B CA 1
ATOM 1723 C C . VAL B 1 128 ? 70.777 -21.175 17.502 1.00 50.42 125 VAL B C 1
ATOM 1724 O O . VAL B 1 128 ? 69.880 -20.677 16.827 1.00 51.86 125 VAL B O 1
ATOM 1728 N N . ALA B 1 129 ? 71.526 -20.438 18.326 1.00 47.36 126 ALA B N 1
ATOM 1729 C CA . ALA B 1 129 ? 71.280 -19.004 18.426 1.00 47.37 126 ALA B CA 1
ATOM 1730 C C . ALA B 1 129 ? 71.657 -18.322 17.118 1.00 51.14 126 ALA B C 1
ATOM 1731 O O . ALA B 1 129 ? 72.809 -18.355 16.684 1.00 53.14 126 ALA B O 1
ATOM 1733 N N . VAL B 1 130 ? 70.657 -17.696 16.511 1.00 51.41 127 VAL B N 1
ATOM 1734 C CA . VAL B 1 130 ? 70.784 -17.017 15.239 1.00 53.00 127 VAL B CA 1
ATOM 1735 C C . VAL B 1 130 ? 70.295 -15.598 15.355 1.00 54.68 127 VAL B C 1
ATOM 1736 O O . VAL B 1 130 ? 69.638 -15.236 16.323 1.00 53.92 127 VAL B O 1
ATOM 1740 N N . ASP B 1 131 ? 70.670 -14.787 14.380 1.00 57.79 128 ASP B N 1
ATOM 1741 C CA . ASP B 1 131 ? 70.156 -13.436 14.254 1.00 64.62 128 ASP B CA 1
ATOM 1742 C C . ASP B 1 131 ? 68.837 -13.348 13.461 1.00 70.53 128 ASP B C 1
ATOM 1743 O O . ASP B 1 131 ? 68.246 -14.368 13.094 1.00 75.69 128 ASP B O 1
ATOM 1748 N N . ASP B 1 132 ? 68.391 -12.119 13.195 1.00 70.46 129 ASP B N 1
ATOM 1749 C CA . ASP B 1 132 ? 67.192 -11.867 12.388 1.00 72.23 129 ASP B CA 1
ATOM 1750 C C . ASP B 1 132 ? 67.378 -12.228 10.939 1.00 67.41 129 ASP B C 1
ATOM 1751 O O . ASP B 1 132 ? 66.419 -12.320 10.181 1.00 67.69 129 ASP B O 1
ATOM 1756 N N . ALA B 1 133 ? 68.626 -12.365 10.537 1.00 61.36 130 ALA B N 1
ATOM 1757 C CA . ALA B 1 133 ? 68.925 -12.792 9.191 1.00 63.20 130 ALA B CA 1
ATOM 1758 C C . ALA B 1 133 ? 69.273 -14.272 9.263 1.00 67.04 130 ALA B C 1
ATOM 1759 O O . ALA B 1 133 ? 70.067 -14.776 8.472 1.00 71.27 130 ALA B O 1
ATOM 1761 N N . GLY B 1 134 ? 68.693 -14.955 10.249 1.00 66.63 131 GLY B N 1
ATOM 1762 C CA . GLY B 1 134 ? 68.887 -16.382 10.431 1.00 62.99 131 GLY B CA 1
ATOM 1763 C C . GLY B 1 134 ? 70.311 -16.872 10.506 1.00 59.27 131 GLY B C 1
ATOM 1764 O O . GLY B 1 134 ? 70.569 -18.058 10.364 1.00 58.00 131 GLY B O 1
ATOM 1765 N N . LYS B 1 135 ? 71.246 -15.976 10.765 1.00 58.88 132 LYS B N 1
ATOM 1766 C CA . LYS B 1 135 ? 72.625 -16.407 10.763 1.00 59.96 132 LYS B CA 1
ATOM 1767 C C . LYS B 1 135 ? 73.013 -16.632 12.193 1.00 54.12 132 LYS B C 1
ATOM 1768 O O . LYS B 1 135 ? 72.541 -15.949 13.086 1.00 55.17 132 LYS B O 1
ATOM 1774 N N . PRO B 1 136 ? 73.866 -17.621 12.414 1.00 48.81 133 PRO B N 1
ATOM 1775 C CA . PRO B 1 136 ? 74.345 -17.967 13.741 1.00 47.92 133 PRO B CA 1
ATOM 1776 C C . PRO B 1 136 ? 74.965 -16.748 14.380 1.00 54.01 133 PRO B C 1
ATOM 1777 O O . PRO B 1 136 ? 75.361 -15.808 13.692 1.00 53.60 133 PRO B O 1
ATOM 1781 N N . ARG B 1 137 ? 74.990 -16.748 15.700 1.00 55.70 134 ARG B N 1
ATOM 1782 C CA . ARG B 1 137 ? 75.585 -15.672 16.468 1.00 49.33 134 ARG B CA 1
ATOM 1783 C C . ARG B 1 137 ? 76.213 -16.239 17.706 1.00 48.20 134 ARG B C 1
ATOM 1784 O O . ARG B 1 137 ? 75.901 -17.349 18.092 1.00 48.62 134 ARG B O 1
ATOM 1792 N N . GLY B 1 138 ? 77.098 -15.477 18.328 1.00 53.19 135 GLY B N 1
ATOM 1793 C CA . GLY B 1 138 ? 77.794 -15.940 19.511 1.00 54.97 135 GLY B CA 1
ATOM 1794 C C . GLY B 1 138 ? 76.838 -16.159 20.657 1.00 50.21 135 GLY B C 1
ATOM 1795 O O . GLY B 1 138 ? 75.770 -15.565 20.704 1.00 53.19 135 GLY B O 1
ATOM 1796 N N . LEU B 1 139 ? 77.248 -16.979 21.610 1.00 47.71 136 LEU B N 1
ATOM 1797 C CA . LEU B 1 139 ? 76.393 -17.303 22.736 1.00 53.55 136 LEU B CA 1
ATOM 1798 C C . LEU B 1 139 ? 76.811 -16.551 23.998 1.00 58.53 136 LEU B C 1
ATOM 1799 O O . LEU B 1 139 ? 77.973 -16.612 24.413 1.00 60.13 136 LEU B O 1
ATOM 1804 N N . PRO B 1 140 ? 75.840 -15.882 24.612 1.00 55.88 137 PRO B N 1
ATOM 1805 C CA . PRO B 1 140 ? 76.045 -15.153 25.862 1.00 60.77 137 PRO B CA 1
ATOM 1806 C C . PRO B 1 140 ? 76.439 -16.078 26.996 1.00 64.00 137 PRO B C 1
ATOM 1807 O O . PRO B 1 140 ? 75.590 -16.727 27.599 1.00 59.11 137 PRO B O 1
ATOM 1811 N N . SER B 1 141 ? 77.727 -16.114 27.296 1.00 68.65 138 SER B N 1
ATOM 1812 C CA . SER B 1 141 ? 78.230 -16.954 28.362 1.00 68.19 138 SER B CA 1
ATOM 1813 C C . SER B 1 141 ? 78.580 -16.086 29.555 1.00 72.63 138 SER B C 1
ATOM 1814 O O . SER B 1 141 ? 79.252 -15.069 29.417 1.00 77.04 138 SER B O 1
ATOM 1817 N N . LEU C 1 17 ? 18.101 -3.635 2.434 1.00 70.16 14 LEU C N 1
ATOM 1818 C CA . LEU C 1 17 ? 18.259 -4.196 3.773 1.00 62.90 14 LEU C CA 1
ATOM 1819 C C . LEU C 1 17 ? 18.080 -5.708 3.803 1.00 61.78 14 LEU C C 1
ATOM 1820 O O . LEU C 1 17 ? 17.401 -6.268 2.934 1.00 63.06 14 LEU C O 1
ATOM 1825 N N . PRO C 1 18 ? 18.633 -6.369 4.841 1.00 57.52 15 PRO C N 1
ATOM 1826 C CA . PRO C 1 18 ? 18.628 -7.830 4.802 1.00 54.00 15 PRO C CA 1
ATOM 1827 C C . PRO C 1 18 ? 17.250 -8.452 4.880 1.00 56.08 15 PRO C C 1
ATOM 1828 O O . PRO C 1 18 ? 16.417 -8.022 5.672 1.00 57.86 15 PRO C O 1
ATOM 1832 N N . ASN C 1 19 ? 17.026 -9.441 4.020 1.00 53.58 16 ASN C N 1
ATOM 1833 C CA . ASN C 1 19 ? 15.789 -10.218 3.975 1.00 54.35 16 ASN C CA 1
ATOM 1834 C C . ASN C 1 19 ? 16.083 -11.643 4.462 1.00 53.77 16 ASN C C 1
ATOM 1835 O O . ASN C 1 19 ? 17.122 -12.212 4.130 1.00 53.56 16 ASN C O 1
ATOM 1840 N N . GLY C 1 20 ? 15.185 -12.224 5.247 1.00 51.20 17 GLY C N 1
ATOM 1841 C CA . GLY C 1 20 ? 15.404 -13.572 5.729 1.00 46.48 17 GLY C CA 1
ATOM 1842 C C . GLY C 1 20 ? 15.725 -13.617 7.203 1.00 47.50 17 GLY C C 1
ATOM 1843 O O . GLY C 1 20 ? 15.618 -12.618 7.901 1.00 46.97 17 GLY C O 1
ATOM 1844 N N . GLU C 1 21 ? 16.123 -14.792 7.673 1.00 49.97 18 GLU C N 1
ATOM 1845 C CA . GLU C 1 21 ? 16.471 -14.981 9.073 1.00 50.71 18 GLU C CA 1
ATOM 1846 C C . GLU C 1 21 ? 17.974 -14.840 9.357 1.00 49.08 18 GLU C C 1
ATOM 1847 O O . GLU C 1 21 ? 18.827 -15.396 8.653 1.00 48.23 18 GLU C O 1
ATOM 1853 N N . LEU C 1 22 ? 18.287 -14.089 10.407 1.00 49.24 19 LEU C N 1
ATOM 1854 C CA . LEU C 1 22 ? 19.656 -13.972 10.872 1.00 50.45 19 LEU C CA 1
ATOM 1855 C C . LEU C 1 22 ? 19.941 -15.321 11.509 1.00 50.34 19 LEU C C 1
ATOM 1856 O O . LEU C 1 22 ? 19.310 -15.691 12.504 1.00 50.39 19 LEU C O 1
ATOM 1861 N N . VAL C 1 23 ? 20.809 -16.098 10.876 1.00 47.69 20 VAL C N 1
ATOM 1862 C CA . VAL C 1 23 ? 21.162 -17.405 11.411 1.00 49.67 20 VAL C CA 1
ATOM 1863 C C . VAL C 1 23 ? 22.432 -17.361 12.278 1.00 53.04 20 VAL C C 1
ATOM 1864 O O . VAL C 1 23 ? 22.564 -18.108 13.253 1.00 53.88 20 VAL C O 1
ATOM 1868 N N . LEU C 1 24 ? 23.363 -16.482 11.933 1.00 50.78 21 LEU C N 1
ATOM 1869 C CA . LEU C 1 24 ? 24.613 -16.412 12.662 1.00 48.15 21 LEU C CA 1
ATOM 1870 C C . LEU C 1 24 ? 25.014 -14.973 12.933 1.00 46.80 21 LEU C C 1
ATOM 1871 O O . LEU C 1 24 ? 24.732 -14.090 12.144 1.00 45.77 21 LEU C O 1
ATOM 1876 N N . ARG C 1 25 ? 25.618 -14.734 14.086 1.00 48.79 22 ARG C N 1
ATOM 1877 C CA . ARG C 1 25 ? 26.147 -13.418 14.400 1.00 48.60 22 ARG C CA 1
ATOM 1878 C C . ARG C 1 25 ? 27.503 -13.721 14.988 1.00 49.31 22 ARG C C 1
ATOM 1879 O O . ARG C 1 25 ? 27.613 -14.220 16.106 1.00 50.41 22 ARG C O 1
ATOM 1887 N N . THR C 1 26 ? 28.522 -13.545 14.156 1.00 45.75 23 THR C N 1
ATOM 1888 C CA . THR C 1 26 ? 29.878 -13.865 14.534 1.00 43.84 23 THR C CA 1
ATOM 1889 C C . THR C 1 26 ? 30.830 -12.747 14.202 1.00 49.03 23 THR C C 1
ATOM 1890 O O . THR C 1 26 ? 30.516 -11.890 13.382 1.00 53.52 23 THR C O 1
ATOM 1894 N N . LEU C 1 27 ? 32.015 -12.798 14.808 1.00 51.94 24 LEU C N 1
ATOM 1895 C CA . LEU C 1 27 ? 33.054 -11.786 14.618 1.00 45.98 24 LEU C CA 1
ATOM 1896 C C . LEU C 1 27 ? 34.231 -12.287 13.796 1.00 45.30 24 LEU C C 1
ATOM 1897 O O . LEU C 1 27 ? 34.678 -13.412 13.982 1.00 50.10 24 LEU C O 1
ATOM 1902 N N . ALA C 1 28 ? 34.760 -11.448 12.918 1.00 45.52 25 ALA C N 1
ATOM 1903 C CA . ALA C 1 28 ? 35.927 -11.819 12.125 1.00 44.83 25 ALA C CA 1
ATOM 1904 C C . ALA C 1 28 ? 37.202 -11.916 12.977 1.00 46.24 25 ALA C C 1
ATOM 1905 O O . ALA C 1 28 ? 37.747 -10.907 13.410 1.00 49.96 25 ALA C O 1
ATOM 1907 N N . MET C 1 29 ? 37.679 -13.134 13.202 1.00 44.38 26 MET C N 1
ATOM 1908 C CA . MET C 1 29 ? 38.875 -13.369 14.007 1.00 44.74 26 MET C CA 1
ATOM 1909 C C . MET C 1 29 ? 40.128 -13.361 13.148 1.00 49.25 26 MET C C 1
ATOM 1910 O O . MET C 1 29 ? 40.063 -13.663 11.959 1.00 49.81 26 MET C O 1
ATOM 1915 N N . PRO C 1 30 ? 41.274 -13.002 13.749 1.00 50.84 27 PRO C N 1
ATOM 1916 C CA . PRO C 1 30 ? 42.569 -13.032 13.064 1.00 53.42 27 PRO C CA 1
ATOM 1917 C C . PRO C 1 30 ? 42.907 -14.476 12.636 1.00 54.59 27 PRO C C 1
ATOM 1918 O O . PRO C 1 30 ? 43.315 -14.706 11.489 1.00 54.16 27 PRO C O 1
ATOM 1922 N N . ALA C 1 31 ? 42.553 -15.453 13.445 1.00 51.67 28 ALA C N 1
ATOM 1923 C CA . ALA C 1 31 ? 42.974 -16.810 13.183 1.00 47.39 28 ALA C CA 1
ATOM 1924 C C . ALA C 1 31 ? 42.463 -17.183 11.805 1.00 51.94 28 ALA C C 1
ATOM 1925 O O . ALA C 1 31 ? 42.950 -18.118 11.182 1.00 52.81 28 ALA C O 1
ATOM 1927 N N . ASP C 1 32 ? 41.446 -16.467 11.351 1.00 53.06 29 ASP C N 1
ATOM 1928 C CA . ASP C 1 32 ? 40.757 -16.813 10.106 1.00 51.96 29 ASP C CA 1
ATOM 1929 C C . ASP C 1 32 ? 41.187 -15.965 8.937 1.00 52.85 29 ASP C C 1
ATOM 1930 O O . ASP C 1 32 ? 40.464 -15.839 7.947 1.00 51.51 29 ASP C O 1
ATOM 1935 N N . THR C 1 33 ? 42.367 -15.394 9.026 1.00 53.79 30 THR C N 1
ATOM 1936 C CA . THR C 1 33 ? 42.757 -14.479 7.989 1.00 59.11 30 THR C CA 1
ATOM 1937 C C . THR C 1 33 ? 43.806 -15.060 7.088 1.00 70.13 30 THR C C 1
ATOM 1938 O O . THR C 1 33 ? 44.238 -16.205 7.245 1.00 69.86 30 THR C O 1
ATOM 1942 N N . ASN C 1 34 ? 44.144 -14.263 6.089 1.00 75.40 31 ASN C N 1
ATOM 1943 C CA . ASN C 1 34 ? 45.263 -14.543 5.227 1.00 80.93 31 ASN C CA 1
ATOM 1944 C C . ASN C 1 34 ? 46.359 -13.544 5.606 1.00 88.34 31 ASN C C 1
ATOM 1945 O O . ASN C 1 34 ? 46.238 -12.837 6.612 1.00 89.84 31 ASN C O 1
ATOM 1950 N N . ALA C 1 35 ? 47.404 -13.463 4.792 1.00 96.43 32 ALA C N 1
ATOM 1951 C CA . ALA C 1 35 ? 48.516 -12.546 5.029 1.00 88.37 32 ALA C CA 1
ATOM 1952 C C . ALA C 1 35 ? 48.073 -11.092 4.920 1.00 86.88 32 ALA C C 1
ATOM 1953 O O . ALA C 1 35 ? 48.602 -10.218 5.597 1.00 89.33 32 ALA C O 1
ATOM 1955 N N . ASN C 1 36 ? 47.092 -10.847 4.062 1.00 88.62 33 ASN C N 1
ATOM 1956 C CA . ASN C 1 36 ? 46.621 -9.498 3.763 1.00 91.59 33 ASN C CA 1
ATOM 1957 C C . ASN C 1 36 ? 46.042 -8.719 4.950 1.00 88.86 33 ASN C C 1
ATOM 1958 O O . ASN C 1 36 ? 46.324 -7.530 5.105 1.00 89.34 33 ASN C O 1
ATOM 1963 N N . GLY C 1 37 ? 45.213 -9.360 5.763 1.00 81.81 34 GLY C N 1
ATOM 1964 C CA . GLY C 1 37 ? 44.603 -8.669 6.882 1.00 75.17 34 GLY C CA 1
ATOM 1965 C C . GLY C 1 37 ? 43.109 -8.844 6.816 1.00 69.16 34 GLY C C 1
ATOM 1966 O O . GLY C 1 37 ? 42.380 -8.447 7.717 1.00 62.12 34 GLY C O 1
ATOM 1967 N N . ASP C 1 38 ? 42.644 -9.367 5.692 1.00 70.14 35 ASP C N 1
ATOM 1968 C CA . ASP C 1 38 ? 41.231 -9.659 5.550 1.00 64.24 35 ASP C CA 1
ATOM 1969 C C . ASP C 1 38 ? 40.933 -11.111 5.795 1.00 62.80 35 ASP C C 1
ATOM 1970 O O . ASP C 1 38 ? 41.812 -11.958 5.733 1.00 65.79 35 ASP C O 1
ATOM 1975 N N . ILE C 1 39 ? 39.667 -11.406 6.020 1.00 57.24 36 ILE C N 1
ATOM 1976 C CA . ILE C 1 39 ? 39.290 -12.766 6.319 1.00 57.12 36 ILE C CA 1
ATOM 1977 C C . ILE C 1 39 ? 39.338 -13.608 5.058 1.00 59.45 36 ILE C C 1
ATOM 1978 O O . ILE C 1 39 ? 38.835 -13.188 4.016 1.00 60.94 36 ILE C O 1
ATOM 1983 N N . PHE C 1 40 ? 39.976 -14.775 5.145 1.00 59.88 37 PHE C N 1
ATOM 1984 C CA . PHE C 1 40 ? 40.055 -15.691 4.014 1.00 55.17 37 PHE C CA 1
ATOM 1985 C C . PHE C 1 40 ? 38.667 -16.252 3.731 1.00 51.39 37 PHE C C 1
ATOM 1986 O O . PHE C 1 40 ? 38.016 -16.787 4.633 1.00 50.00 37 PHE C O 1
ATOM 1994 N N . GLY C 1 41 ? 38.223 -16.203 2.479 1.00 48.82 38 GLY C N 1
ATOM 1995 C CA . GLY C 1 41 ? 36.823 -16.490 2.257 1.00 45.37 38 GLY C CA 1
ATOM 1996 C C . GLY C 1 41 ? 36.464 -17.952 2.205 1.00 42.05 38 GLY C C 1
ATOM 1997 O O . GLY C 1 41 ? 35.289 -18.309 2.105 1.00 46.15 38 GLY C O 1
ATOM 1998 N N . GLY C 1 42 ? 37.455 -18.807 2.364 1.00 40.81 39 GLY C N 1
ATOM 1999 C CA . GLY C 1 42 ? 37.258 -20.017 3.113 1.00 41.48 39 GLY C CA 1
ATOM 2000 C C . GLY C 1 42 ? 36.344 -19.807 4.304 1.00 43.06 39 GLY C C 1
ATOM 2001 O O . GLY C 1 42 ? 35.310 -20.465 4.443 1.00 45.19 39 GLY C O 1
ATOM 2002 N N . TRP C 1 43 ? 36.717 -18.864 5.167 1.00 43.67 40 TRP C N 1
ATOM 2003 C CA . TRP C 1 43 ? 36.024 -18.712 6.441 1.00 40.83 40 TRP C CA 1
ATOM 2004 C C . TRP C 1 43 ? 34.583 -18.299 6.249 1.00 39.35 40 TRP C C 1
ATOM 2005 O O . TRP C 1 43 ? 33.687 -18.886 6.857 1.00 37.62 40 TRP C O 1
ATOM 2016 N N . LEU C 1 44 ? 34.367 -17.369 5.321 1.00 39.57 41 LEU C N 1
ATOM 2017 C CA . LEU C 1 44 ? 33.035 -16.877 4.981 1.00 35.41 41 LEU C CA 1
ATOM 2018 C C . LEU C 1 44 ? 32.137 -17.957 4.455 1.00 35.68 41 LEU C C 1
ATOM 2019 O O . LEU C 1 44 ? 31.006 -18.088 4.891 1.00 35.72 41 LEU C O 1
ATOM 2024 N N . MET C 1 45 ? 32.638 -18.730 3.504 1.00 32.41 42 MET C N 1
ATOM 2025 C CA . MET C 1 45 ? 31.840 -19.823 2.995 1.00 31.77 42 MET C CA 1
ATOM 2026 C C . MET C 1 45 ? 31.519 -20.821 4.094 1.00 36.37 42 MET C C 1
ATOM 2027 O O . MET C 1 45 ? 30.425 -21.367 4.118 1.00 39.17 42 MET C O 1
ATOM 2032 N N . SER C 1 46 ? 32.448 -21.035 5.024 1.00 38.27 43 SER C N 1
ATOM 2033 C CA . SER C 1 46 ? 32.198 -21.938 6.160 1.00 37.25 43 SER C CA 1
ATOM 2034 C C . SER C 1 46 ? 31.028 -21.443 6.985 1.00 38.59 43 SER C C 1
ATOM 2035 O O . SER C 1 46 ? 30.176 -22.218 7.438 1.00 40.62 43 SER C O 1
ATOM 2038 N N . GLN C 1 47 ? 31.022 -20.132 7.203 1.00 39.30 44 GLN C N 1
ATOM 2039 C CA . GLN C 1 47 ? 29.978 -19.488 7.982 1.00 39.15 44 GLN C CA 1
ATOM 2040 C C . GLN C 1 47 ? 28.618 -19.588 7.296 1.00 37.37 44 GLN C C 1
ATOM 2041 O O . GLN C 1 47 ? 27.599 -19.904 7.925 1.00 39.68 44 GLN C O 1
ATOM 2047 N N . MET C 1 48 ? 28.619 -19.368 5.992 1.00 33.87 45 MET C N 1
ATOM 2048 C CA . MET C 1 48 ? 27.388 -19.421 5.232 1.00 32.96 45 MET C CA 1
ATOM 2049 C C . MET C 1 48 ? 26.856 -20.848 5.256 1.00 33.42 45 MET C C 1
ATOM 2050 O O . MET C 1 48 ? 25.677 -21.052 5.433 1.00 34.30 45 MET C O 1
ATOM 2055 N N . ASP C 1 49 ? 27.723 -21.841 5.125 1.00 34.25 46 ASP C N 1
ATOM 2056 C CA . ASP C 1 49 ? 27.284 -23.236 5.215 1.00 35.31 46 ASP C CA 1
ATOM 2057 C C . ASP C 1 49 ? 26.677 -23.553 6.561 1.00 36.29 46 ASP C C 1
ATOM 2058 O O . ASP C 1 49 ? 25.688 -24.275 6.636 1.00 41.05 46 ASP C O 1
ATOM 2063 N N . ILE C 1 50 ? 27.272 -23.054 7.637 1.00 38.70 47 ILE C N 1
ATOM 2064 C CA . ILE C 1 50 ? 26.715 -23.344 8.959 1.00 37.81 47 ILE C CA 1
ATOM 2065 C C . ILE C 1 50 ? 25.313 -22.758 9.030 1.00 35.30 47 ILE C C 1
ATOM 2066 O O . ILE C 1 50 ? 24.340 -23.423 9.389 1.00 37.97 47 ILE C O 1
ATOM 2071 N N . GLY C 1 51 ? 25.235 -21.494 8.654 1.00 36.08 48 GLY C N 1
ATOM 2072 C CA . GLY C 1 51 ? 23.994 -20.749 8.637 1.00 39.80 48 GLY C CA 1
ATOM 2073 C C . GLY C 1 51 ? 22.890 -21.373 7.806 1.00 37.82 48 GLY C C 1
ATOM 2074 O O . GLY C 1 51 ? 21.713 -21.214 8.101 1.00 40.00 48 GLY C O 1
ATOM 2075 N N . GLY C 1 52 ? 23.246 -21.983 6.690 1.00 36.61 49 GLY C N 1
ATOM 2076 C CA . GLY C 1 52 ? 22.243 -22.681 5.922 1.00 34.14 49 GLY C CA 1
ATOM 2077 C C . GLY C 1 52 ? 21.824 -23.977 6.595 1.00 37.66 49 GLY C C 1
ATOM 2078 O O . GLY C 1 52 ? 20.629 -24.227 6.768 1.00 40.30 49 GLY C O 1
ATOM 2079 N N . ALA C 1 53 ? 22.801 -24.741 7.085 1.00 35.70 50 ALA C N 1
ATOM 2080 C CA . ALA C 1 53 ? 22.534 -26.049 7.679 1.00 35.53 50 ALA C CA 1
ATOM 2081 C C . ALA C 1 53 ? 21.609 -25.951 8.868 1.00 41.56 50 ALA C C 1
ATOM 2082 O O . ALA C 1 53 ? 20.851 -26.872 9.156 1.00 46.17 50 ALA C O 1
ATOM 2084 N N . ILE C 1 54 ? 21.683 -24.829 9.569 1.00 45.03 51 ILE C N 1
ATOM 2085 C CA . ILE C 1 54 ? 20.777 -24.579 10.690 1.00 46.03 51 ILE C CA 1
ATOM 2086 C C . ILE C 1 54 ? 19.301 -24.494 10.236 1.00 42.45 51 ILE C C 1
ATOM 2087 O O . ILE C 1 54 ? 18.473 -25.292 10.680 1.00 44.80 51 ILE C O 1
ATOM 2092 N N . GLN C 1 55 ? 18.976 -23.567 9.332 1.00 40.15 52 GLN C N 1
ATOM 2093 C CA . GLN C 1 55 ? 17.593 -23.436 8.890 1.00 42.64 52 GLN C CA 1
ATOM 2094 C C . GLN C 1 55 ? 17.129 -24.713 8.249 1.00 41.84 52 GLN C C 1
ATOM 2095 O O . GLN C 1 55 ? 16.011 -25.148 8.484 1.00 43.92 52 GLN C O 1
ATOM 2101 N N . ALA C 1 56 ? 18.013 -25.369 7.512 1.00 42.13 53 ALA C N 1
ATOM 2102 C CA . ALA C 1 56 ? 17.599 -26.608 6.882 1.00 44.32 53 ALA C CA 1
ATOM 2103 C C . ALA C 1 56 ? 17.203 -27.591 7.975 1.00 44.55 53 ALA C C 1
ATOM 2104 O O . ALA C 1 56 ? 16.098 -28.123 7.955 1.00 46.61 53 ALA C O 1
ATOM 2106 N N . LYS C 1 57 ? 18.031 -27.720 9.001 1.00 45.22 54 LYS C N 1
ATOM 2107 C CA . LYS C 1 57 ? 17.700 -28.644 10.070 1.00 45.46 54 LYS C CA 1
ATOM 2108 C C . LYS C 1 57 ? 16.398 -28.244 10.743 1.00 46.55 54 LYS C C 1
ATOM 2109 O O . LYS C 1 57 ? 15.702 -29.092 11.248 1.00 46.47 54 LYS C O 1
ATOM 2115 N N . GLU C 1 58 ? 16.053 -26.962 10.749 1.00 47.96 55 GLU C N 1
ATOM 2116 C CA . GLU C 1 58 ? 14.750 -26.589 11.284 1.00 49.43 55 GLU C CA 1
ATOM 2117 C C . GLU C 1 58 ? 13.648 -27.080 10.365 1.00 47.75 55 GLU C C 1
ATOM 2118 O O . GLU C 1 58 ? 12.619 -27.562 10.826 1.00 48.06 55 GLU C O 1
ATOM 2124 N N . ILE C 1 59 ? 13.850 -26.931 9.063 1.00 43.55 56 ILE C N 1
ATOM 2125 C CA . ILE C 1 59 ? 12.810 -27.306 8.119 1.00 41.86 56 ILE C CA 1
ATOM 2126 C C . ILE C 1 59 ? 12.627 -28.819 8.131 1.00 41.28 56 ILE C C 1
ATOM 2127 O O . ILE C 1 59 ? 11.510 -29.308 8.274 1.00 42.76 56 ILE C O 1
ATOM 2132 N N . ALA C 1 60 ? 13.719 -29.554 7.971 1.00 41.02 57 ALA C N 1
ATOM 2133 C CA . ALA C 1 60 ? 13.679 -31.009 8.028 1.00 41.68 57 ALA C CA 1
ATOM 2134 C C . ALA C 1 60 ? 13.593 -31.521 9.468 1.00 46.07 57 ALA C C 1
ATOM 2135 O O . ALA C 1 60 ? 13.393 -32.717 9.666 1.00 48.70 57 ALA C O 1
ATOM 2137 N N . GLN C 1 61 ? 13.840 -30.658 10.460 1.00 43.05 58 GLN C N 1
ATOM 2138 C CA . GLN C 1 61 ? 13.779 -31.068 11.872 1.00 42.34 58 GLN C CA 1
ATOM 2139 C C . GLN C 1 61 ? 14.616 -32.294 12.128 1.00 41.44 58 GLN C C 1
ATOM 2140 O O . GLN C 1 61 ? 14.263 -33.135 12.938 1.00 44.35 58 GLN C O 1
ATOM 2146 N N . GLY C 1 62 ? 15.727 -32.387 11.418 1.00 39.94 59 GLY C N 1
ATOM 2147 C CA . GLY C 1 62 ? 16.617 -33.521 11.521 1.00 41.79 59 GLY C CA 1
ATOM 2148 C C . GLY C 1 62 ? 17.855 -33.211 10.718 1.00 43.20 59 GLY C C 1
ATOM 2149 O O . GLY C 1 62 ? 18.096 -32.048 10.410 1.00 43.07 59 GLY C O 1
ATOM 2150 N N . ARG C 1 63 ? 18.615 -34.235 10.347 1.00 43.25 60 ARG C N 1
ATOM 2151 C CA . ARG C 1 63 ? 19.908 -34.032 9.689 1.00 48.16 60 ARG C CA 1
ATOM 2152 C C . ARG C 1 63 ? 19.827 -33.648 8.211 1.00 49.46 60 ARG C C 1
ATOM 2153 O O . ARG C 1 63 ? 19.084 -34.260 7.451 1.00 49.99 60 ARG C O 1
ATOM 2161 N N . VAL C 1 64 ? 20.676 -32.707 7.792 1.00 51.84 61 VAL C N 1
ATOM 2162 C CA . VAL C 1 64 ? 20.766 -32.264 6.394 1.00 46.74 61 VAL C CA 1
ATOM 2163 C C . VAL C 1 64 ? 22.183 -32.335 5.899 1.00 46.86 61 VAL C C 1
ATOM 2164 O O . VAL C 1 64 ? 23.115 -32.538 6.674 1.00 55.35 61 VAL C O 1
ATOM 2168 N N . VAL C 1 65 ? 22.348 -32.142 4.599 1.00 39.51 62 VAL C N 1
ATOM 2169 C CA . VAL C 1 65 ? 23.665 -32.200 3.988 1.00 41.91 62 VAL C CA 1
ATOM 2170 C C . VAL C 1 65 ? 23.819 -31.157 2.899 1.00 41.31 62 VAL C C 1
ATOM 2171 O O . VAL C 1 65 ? 22.888 -30.916 2.159 1.00 42.29 62 VAL C O 1
ATOM 2175 N N . THR C 1 66 ? 24.956 -30.470 2.859 1.00 42.31 63 THR C N 1
ATOM 2176 C CA . THR C 1 66 ? 25.211 -29.550 1.766 1.00 39.82 63 THR C CA 1
ATOM 2177 C C . THR C 1 66 ? 25.464 -30.380 0.510 1.00 45.08 63 THR C C 1
ATOM 2178 O O . THR C 1 66 ? 26.248 -31.325 0.529 1.00 48.62 63 THR C O 1
ATOM 2182 N N . VAL C 1 67 ? 24.778 -30.058 -0.577 1.00 45.91 64 VAL C N 1
ATOM 2183 C CA . VAL C 1 67 ? 24.990 -30.785 -1.818 1.00 43.53 64 VAL C CA 1
ATOM 2184 C C . VAL C 1 67 ? 25.274 -29.849 -2.946 1.00 41.12 64 VAL C C 1
ATOM 2185 O O . VAL C 1 67 ? 25.863 -30.246 -3.943 1.00 39.79 64 VAL C O 1
ATOM 2189 N N . ARG C 1 68 ? 24.844 -28.606 -2.836 1.00 41.56 65 ARG C N 1
ATOM 2190 C CA . ARG C 1 68 ? 25.144 -27.802 -3.988 1.00 41.73 65 ARG C CA 1
ATOM 2191 C C . ARG C 1 68 ? 25.267 -26.357 -3.566 1.00 41.77 65 ARG C C 1
ATOM 2192 O O . ARG C 1 68 ? 24.613 -25.925 -2.651 1.00 40.46 65 ARG C O 1
ATOM 2200 N N . VAL C 1 69 ? 26.176 -25.630 -4.191 1.00 42.62 66 VAL C N 1
ATOM 2201 C CA . VAL C 1 69 ? 26.339 -24.218 -3.909 1.00 41.88 66 VAL C CA 1
ATOM 2202 C C . VAL C 1 69 ? 26.474 -23.466 -5.214 1.00 44.36 66 VAL C C 1
ATOM 2203 O O . VAL C 1 69 ? 27.456 -23.631 -5.912 1.00 46.15 66 VAL C O 1
ATOM 2207 N N . ASP C 1 70 ? 25.519 -22.615 -5.538 1.00 45.79 67 ASP C N 1
ATOM 2208 C CA . ASP C 1 70 ? 25.539 -21.930 -6.825 1.00 45.59 67 ASP C CA 1
ATOM 2209 C C . ASP C 1 70 ? 25.587 -20.409 -6.655 1.00 43.53 67 ASP C C 1
ATOM 2210 O O . ASP C 1 70 ? 25.168 -19.885 -5.633 1.00 44.29 67 ASP C O 1
ATOM 2215 N N . GLY C 1 71 ? 26.177 -19.721 -7.623 1.00 42.32 68 GLY C N 1
ATOM 2216 C CA . GLY C 1 71 ? 26.158 -18.268 -7.688 1.00 39.49 68 GLY C CA 1
ATOM 2217 C C . GLY C 1 71 ? 26.664 -17.532 -6.470 1.00 39.03 68 GLY C C 1
ATOM 2218 O O . GLY C 1 71 ? 26.078 -16.553 -6.024 1.00 37.71 68 GLY C O 1
ATOM 2219 N N . MET C 1 72 ? 27.795 -18.001 -5.966 1.00 44.13 69 MET C N 1
ATOM 2220 C CA . MET C 1 72 ? 28.490 -17.385 -4.850 1.00 42.80 69 MET C CA 1
ATOM 2221 C C . MET C 1 72 ? 29.315 -16.219 -5.334 1.00 43.30 69 MET C C 1
ATOM 2222 O O . MET C 1 72 ? 30.085 -16.366 -6.268 1.00 48.54 69 MET C O 1
ATOM 2227 N N . THR C 1 73 ? 29.169 -15.055 -4.722 1.00 45.09 70 THR C N 1
ATOM 2228 C CA . THR C 1 73 ? 29.952 -13.913 -5.175 1.00 45.76 70 THR C CA 1
ATOM 2229 C C . THR C 1 73 ? 30.646 -13.267 -3.993 1.00 48.16 70 THR C C 1
ATOM 2230 O O . THR C 1 73 ? 29.988 -12.964 -3.006 1.00 49.18 70 THR C O 1
ATOM 2234 N N . PHE C 1 74 ? 31.956 -13.050 -4.057 1.00 50.53 71 PHE C N 1
ATOM 2235 C CA . PHE C 1 74 ? 32.601 -12.287 -2.982 1.00 50.66 71 PHE C CA 1
ATOM 2236 C C . PHE C 1 74 ? 32.687 -10.808 -3.388 1.00 53.92 71 PHE C C 1
ATOM 2237 O O . PHE C 1 74 ? 33.701 -10.347 -3.927 1.00 51.32 71 PHE C O 1
ATOM 2245 N N . LEU C 1 75 ? 31.631 -10.068 -3.048 1.00 51.79 72 LEU C N 1
ATOM 2246 C CA . LEU C 1 75 ? 31.442 -8.688 -3.475 1.00 49.82 72 LEU C CA 1
ATOM 2247 C C . LEU C 1 75 ? 32.429 -7.711 -2.871 1.00 54.49 72 LEU C C 1
ATOM 2248 O O . LEU C 1 75 ? 33.157 -7.026 -3.588 1.00 59.15 72 LEU C O 1
ATOM 2253 N N . LYS C 1 76 ? 32.468 -7.655 -1.550 1.00 54.39 73 LYS C N 1
ATOM 2254 C CA . LYS C 1 76 ? 33.296 -6.666 -0.891 1.00 57.07 73 LYS C CA 1
ATOM 2255 C C . LYS C 1 76 ? 34.201 -7.360 0.104 1.00 57.74 73 LYS C C 1
ATOM 2256 O O . LYS C 1 76 ? 33.801 -8.334 0.751 1.00 54.72 73 LYS C O 1
ATOM 2262 N N . PRO C 1 77 ? 35.435 -6.866 0.232 1.00 51.94 74 PRO C N 1
ATOM 2263 C CA . PRO C 1 77 ? 36.295 -7.521 1.203 1.00 50.95 74 PRO C CA 1
ATOM 2264 C C . PRO C 1 77 ? 35.783 -7.254 2.614 1.00 56.51 74 PRO C C 1
ATOM 2265 O O . PRO C 1 77 ? 35.022 -6.306 2.833 1.00 57.36 74 PRO C O 1
ATOM 2269 N N . VAL C 1 78 ? 36.194 -8.108 3.547 1.00 57.32 75 VAL C N 1
ATOM 2270 C CA . VAL C 1 78 ? 35.780 -8.049 4.946 1.00 54.88 75 VAL C CA 1
ATOM 2271 C C . VAL C 1 78 ? 37.026 -7.931 5.800 1.00 56.45 75 VAL C C 1
ATOM 2272 O O . VAL C 1 78 ? 38.005 -8.620 5.551 1.00 62.07 75 VAL C O 1
ATOM 2276 N N . ALA C 1 79 ? 37.013 -7.081 6.812 1.00 49.99 76 ALA C N 1
ATOM 2277 C CA . ALA C 1 79 ? 38.216 -6.950 7.603 1.00 52.45 76 ALA C CA 1
ATOM 2278 C C . ALA C 1 79 ? 38.087 -7.722 8.896 1.00 53.50 76 ALA C C 1
ATOM 2279 O O . ALA C 1 79 ? 37.040 -8.293 9.186 1.00 52.82 76 ALA C O 1
ATOM 2281 N N . VAL C 1 80 ? 39.184 -7.765 9.640 1.00 54.13 77 VAL C N 1
ATOM 2282 C CA . VAL C 1 80 ? 39.244 -8.446 10.917 1.00 49.49 77 VAL C CA 1
ATOM 2283 C C . VAL C 1 80 ? 38.620 -7.579 12.007 1.00 49.44 77 VAL C C 1
ATOM 2284 O O . VAL C 1 80 ? 38.833 -6.376 12.039 1.00 55.15 77 VAL C O 1
ATOM 2288 N N . GLY C 1 81 ? 37.820 -8.183 12.875 1.00 46.42 78 GLY C N 1
ATOM 2289 C CA . GLY C 1 81 ? 37.215 -7.462 13.973 1.00 47.91 78 GLY C CA 1
ATOM 2290 C C . GLY C 1 81 ? 35.834 -6.916 13.677 1.00 55.54 78 GLY C C 1
ATOM 2291 O O . GLY C 1 81 ? 35.265 -6.199 14.501 1.00 65.32 78 GLY C O 1
ATOM 2292 N N . ASP C 1 82 ? 35.279 -7.268 12.520 1.00 53.69 79 ASP C N 1
ATOM 2293 C CA . ASP C 1 82 ? 33.937 -6.825 12.136 1.00 52.28 79 ASP C CA 1
ATOM 2294 C C . ASP C 1 82 ? 32.909 -7.933 12.327 1.00 51.03 79 ASP C C 1
ATOM 2295 O O . ASP C 1 82 ? 33.236 -9.114 12.282 1.00 52.25 79 ASP C O 1
ATOM 2300 N N . VAL C 1 83 ? 31.653 -7.552 12.511 1.00 53.98 80 VAL C N 1
ATOM 2301 C CA . VAL C 1 83 ? 30.616 -8.535 12.795 1.00 50.00 80 VAL C CA 1
ATOM 2302 C C . VAL C 1 83 ? 30.089 -9.171 11.540 1.00 51.59 80 VAL C C 1
ATOM 2303 O O . VAL C 1 83 ? 29.606 -8.493 10.654 1.00 55.28 80 VAL C O 1
ATOM 2307 N N . VAL C 1 84 ? 30.196 -10.483 11.450 1.00 48.57 81 VAL C N 1
ATOM 2308 C CA . VAL C 1 84 ? 29.702 -11.161 10.277 1.00 40.80 81 VAL C CA 1
ATOM 2309 C C . VAL C 1 84 ? 28.341 -11.786 10.517 1.00 43.51 81 VAL C C 1
ATOM 2310 O O . VAL C 1 84 ? 28.217 -12.741 11.274 1.00 45.16 81 VAL C O 1
ATOM 2314 N N . CYS C 1 85 ? 27.330 -11.269 9.824 1.00 47.24 82 CYS C N 1
ATOM 2315 C CA . CYS C 1 85 ? 25.948 -11.741 9.945 1.00 46.03 82 CYS C CA 1
ATOM 2316 C C . CYS C 1 85 ? 25.449 -12.452 8.674 1.00 45.80 82 CYS C C 1
ATOM 2317 O O . CYS C 1 85 ? 25.551 -11.913 7.587 1.00 44.12 82 CYS C O 1
ATOM 2320 N N . CYS C 1 86 ? 24.879 -13.645 8.818 1.00 45.08 83 CYS C N 1
ATOM 2321 C CA . CYS C 1 86 ? 24.308 -14.383 7.681 1.00 45.25 83 CYS C CA 1
ATOM 2322 C C . CYS C 1 86 ? 22.801 -14.351 7.687 1.00 47.90 83 CYS C C 1
ATOM 2323 O O . CYS C 1 86 ? 22.163 -14.696 8.686 1.00 49.61 83 CYS C O 1
ATOM 2326 N N . TYR C 1 87 ? 22.230 -13.983 6.551 1.00 47.23 84 TYR C N 1
ATOM 2327 C CA . TYR C 1 87 ? 20.788 -13.938 6.414 1.00 46.95 84 TYR C CA 1
ATOM 2328 C C . TYR C 1 87 ? 20.338 -14.993 5.384 1.00 44.21 84 TYR C C 1
ATOM 2329 O O . TYR C 1 87 ? 20.760 -14.973 4.229 1.00 44.10 84 TYR C O 1
ATOM 2338 N N . ALA C 1 88 ? 19.544 -15.958 5.851 1.00 42.41 85 ALA C N 1
ATOM 2339 C CA . ALA C 1 88 ? 19.069 -17.074 5.025 1.00 39.24 85 ALA C CA 1
ATOM 2340 C C . ALA C 1 88 ? 17.558 -17.092 4.750 1.00 39.25 85 ALA C C 1
ATOM 2341 O O . ALA C 1 88 ? 16.769 -16.851 5.663 1.00 42.30 85 ALA C O 1
ATOM 2343 N N . ARG C 1 89 ? 17.176 -17.406 3.504 1.00 39.25 86 ARG C N 1
ATOM 2344 C CA . ARG C 1 89 ? 15.764 -17.591 3.052 1.00 36.52 86 ARG C CA 1
ATOM 2345 C C . ARG C 1 89 ? 15.585 -18.873 2.228 1.00 35.85 86 ARG C C 1
ATOM 2346 O O . ARG C 1 89 ? 16.294 -19.066 1.253 1.00 36.76 86 ARG C O 1
ATOM 2354 N N . CYS C 1 90 ? 14.686 -19.777 2.601 1.00 34.69 87 CYS C N 1
ATOM 2355 C CA . CYS C 1 90 ? 14.479 -20.940 1.738 1.00 31.72 87 CYS C CA 1
ATOM 2356 C C . CYS C 1 90 ? 13.773 -20.502 0.453 1.00 34.33 87 CYS C C 1
ATOM 2357 O O . CYS C 1 90 ? 12.940 -19.608 0.481 1.00 34.00 87 CYS C O 1
ATOM 2360 N N . ILE C 1 91 ? 14.066 -21.164 -0.662 1.00 35.76 88 ILE C N 1
ATOM 2361 C CA . ILE C 1 91 ? 13.436 -20.835 -1.941 1.00 34.23 88 ILE C CA 1
ATOM 2362 C C . ILE C 1 91 ? 12.728 -22.052 -2.506 1.00 36.40 88 ILE C C 1
ATOM 2363 O O . ILE C 1 91 ? 11.595 -21.972 -2.968 1.00 38.60 88 ILE C O 1
ATOM 2368 N N . LYS C 1 92 ? 13.379 -23.198 -2.426 1.00 36.14 89 LYS C N 1
ATOM 2369 C CA . LYS C 1 92 ? 12.793 -24.387 -2.981 1.00 38.86 89 LYS C CA 1
ATOM 2370 C C . LYS C 1 92 ? 12.761 -25.442 -1.873 1.00 38.15 89 LYS C C 1
ATOM 2371 O O . LYS C 1 92 ? 13.700 -25.617 -1.105 1.00 38.78 89 LYS C O 1
ATOM 2377 N N . THR C 1 93 ? 11.617 -26.086 -1.759 1.00 40.47 90 THR C N 1
ATOM 2378 C CA . THR C 1 93 ? 11.438 -27.175 -0.832 1.00 40.62 90 THR C CA 1
ATOM 2379 C C . THR C 1 93 ? 11.128 -28.431 -1.627 1.00 44.25 90 THR C C 1
ATOM 2380 O O . THR C 1 93 ? 9.969 -28.850 -1.721 1.00 47.24 90 THR C O 1
ATOM 2384 N N . GLY C 1 94 ? 12.160 -28.998 -2.248 1.00 42.02 91 GLY C N 1
ATOM 2385 C CA . GLY C 1 94 ? 12.029 -30.220 -3.026 1.00 37.72 91 GLY C CA 1
ATOM 2386 C C . GLY C 1 94 ? 11.524 -31.384 -2.186 1.00 39.05 91 GLY C C 1
ATOM 2387 O O . GLY C 1 94 ? 10.971 -31.202 -1.100 1.00 46.47 91 GLY C O 1
ATOM 2388 N N . HIS C 1 95 ? 11.708 -32.598 -2.677 1.00 33.08 92 HIS C N 1
ATOM 2389 C CA . HIS C 1 95 ? 11.247 -33.758 -1.939 1.00 32.12 92 HIS C CA 1
ATOM 2390 C C . HIS C 1 95 ? 12.062 -34.009 -0.678 1.00 38.02 92 HIS C C 1
ATOM 2391 O O . HIS C 1 95 ? 11.507 -34.259 0.410 1.00 39.93 92 HIS C O 1
ATOM 2398 N N . SER C 1 96 ? 13.381 -33.975 -0.846 1.00 38.85 93 SER C N 1
ATOM 2399 C CA . SER C 1 96 ? 14.322 -34.076 0.265 1.00 35.06 93 SER C CA 1
ATOM 2400 C C . SER C 1 96 ? 15.123 -32.774 0.286 1.00 33.05 93 SER C C 1
ATOM 2401 O O . SER C 1 96 ? 15.579 -32.348 1.329 1.00 33.99 93 SER C O 1
ATOM 2404 N N . SER C 1 97 ? 15.232 -32.122 -0.869 1.00 31.00 94 SER C N 1
ATOM 2405 C CA . SER C 1 97 ? 16.078 -30.949 -1.031 1.00 30.29 94 SER C CA 1
ATOM 2406 C C . SER C 1 97 ? 1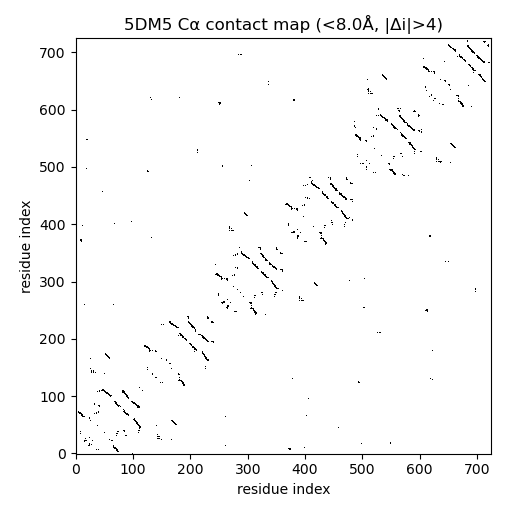5.475 -29.656 -0.541 1.00 30.01 94 SER C C 1
ATOM 2407 O O . SER C 1 97 ? 14.317 -29.363 -0.739 1.00 32.72 94 SER C O 1
ATOM 2410 N N . ILE C 1 98 ? 16.291 -28.957 0.218 1.00 30.93 95 ILE C N 1
ATOM 2411 C CA . ILE C 1 98 ? 16.033 -27.644 0.754 1.00 29.84 95 ILE C CA 1
ATOM 2412 C C . ILE C 1 98 ? 16.960 -26.628 0.099 1.00 33.34 95 ILE C C 1
ATOM 2413 O O . ILE C 1 98 ? 18.169 -26.739 0.240 1.00 33.65 95 ILE C O 1
ATOM 2418 N N . THR C 1 99 ? 16.444 -25.701 -0.687 1.00 34.55 96 THR C N 1
ATOM 2419 C CA . THR C 1 99 ? 17.309 -24.660 -1.225 1.00 33.23 96 THR C CA 1
ATOM 2420 C C . THR C 1 99 ? 17.207 -23.411 -0.355 1.00 34.31 96 THR C C 1
ATOM 2421 O O . THR C 1 99 ? 16.122 -23.023 0.068 1.00 33.24 96 THR C O 1
ATOM 2425 N N . ILE C 1 100 ? 18.366 -22.853 -0.024 1.00 34.65 97 ILE C N 1
ATOM 2426 C CA . ILE C 1 100 ? 18.524 -21.687 0.836 1.00 29.84 97 ILE C CA 1
ATOM 2427 C C . ILE C 1 100 ? 19.417 -20.604 0.255 1.00 30.64 97 ILE C C 1
ATOM 2428 O O . ILE C 1 100 ? 20.541 -20.855 -0.098 1.00 32.62 97 ILE C O 1
ATOM 2433 N N . ASN C 1 101 ? 18.907 -19.388 0.195 1.00 32.23 98 ASN C N 1
ATOM 2434 C CA . ASN C 1 101 ? 19.671 -18.230 -0.224 1.00 33.78 98 ASN C CA 1
ATOM 2435 C C . ASN C 1 101 ? 20.376 -17.609 1.000 1.00 37.31 98 ASN C C 1
ATOM 2436 O O . ASN C 1 101 ? 19.726 -17.300 2.012 1.00 37.58 98 ASN C O 1
ATOM 2441 N N . ILE C 1 102 ? 21.700 -17.468 0.934 1.00 36.80 99 ILE C N 1
ATOM 2442 C CA . ILE C 1 102 ? 22.476 -16.955 2.068 1.00 37.70 99 ILE C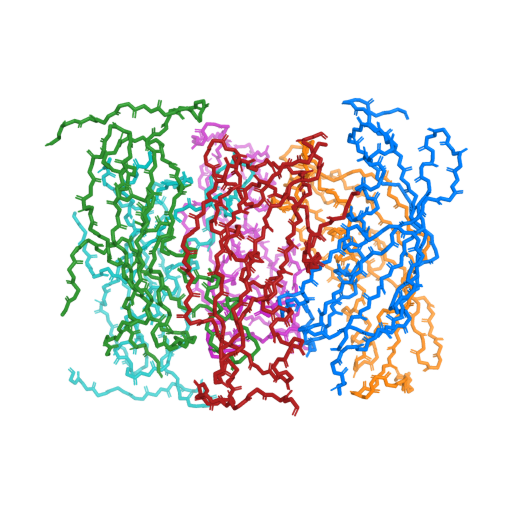 CA 1
ATOM 2443 C C . ILE C 1 102 ? 23.226 -15.698 1.687 1.00 36.34 99 ILE C C 1
ATOM 2444 O O . ILE C 1 102 ? 23.833 -15.644 0.628 1.00 37.41 99 ILE C O 1
ATOM 2449 N N . GLU C 1 103 ? 23.120 -14.668 2.513 1.00 34.90 100 GLU C N 1
ATOM 2450 C CA . GLU C 1 103 ? 23.877 -13.456 2.294 1.00 39.57 100 GLU C CA 1
ATOM 2451 C C . GLU C 1 103 ? 24.662 -13.117 3.522 1.00 41.12 100 GLU C C 1
ATOM 2452 O O . GLU C 1 103 ? 24.258 -13.432 4.630 1.00 41.93 100 GLU C O 1
ATOM 2458 N N . VAL C 1 104 ? 25.795 -12.462 3.324 1.00 43.01 101 VAL C N 1
ATOM 2459 C CA . VAL C 1 104 ? 26.605 -12.064 4.460 1.00 44.20 101 VAL C CA 1
ATOM 2460 C C . VAL C 1 104 ? 26.693 -10.566 4.533 1.00 49.20 101 VAL C C 1
ATOM 2461 O O . VAL C 1 104 ? 27.234 -9.924 3.631 1.00 50.23 101 VAL C O 1
ATOM 2465 N N . TRP C 1 105 ? 26.150 -10.009 5.610 1.00 50.75 102 TRP C N 1
ATOM 2466 C CA . TRP C 1 105 ? 26.239 -8.586 5.846 1.00 50.94 102 TRP C CA 1
ATOM 2467 C C . TRP C 1 105 ? 27.160 -8.355 7.006 1.00 47.15 102 TRP C C 1
ATOM 2468 O O . TRP C 1 105 ? 27.053 -8.984 8.051 1.00 47.06 102 TRP C O 1
ATOM 2479 N N . VAL C 1 106 ? 27.979 -7.344 6.854 1.00 46.05 103 VAL C N 1
ATOM 2480 C CA . VAL C 1 106 ? 28.966 -7.075 7.835 1.00 49.31 103 VAL C CA 1
ATOM 2481 C C . VAL C 1 106 ? 28.586 -5.816 8.543 1.00 59.91 103 VAL C C 1
ATOM 2482 O O . VAL C 1 106 ? 28.180 -4.855 7.922 1.00 62.97 103 VAL C O 1
ATOM 2486 N N . LYS C 1 107 ? 28.663 -5.854 9.863 1.00 65.61 104 LYS C N 1
ATOM 2487 C CA . LYS C 1 107 ? 28.459 -4.667 10.670 1.00 72.22 104 LYS C CA 1
ATOM 2488 C C . LYS C 1 107 ? 29.867 -4.294 11.093 1.00 73.62 104 LYS C C 1
ATOM 2489 O O . LYS C 1 107 ? 30.752 -5.151 11.088 1.00 71.67 104 LYS C O 1
ATOM 2495 N N . LYS C 1 108 ? 30.097 -3.006 11.305 1.00 84.77 105 LYS C N 1
ATOM 2496 C CA . LYS C 1 108 ? 31.440 -2.482 11.490 1.00 87.84 105 LYS C CA 1
ATOM 2497 C C . LYS C 1 108 ? 31.679 -2.145 12.942 1.00 93.31 105 LYS C C 1
ATOM 2498 O O . LYS C 1 108 ? 31.024 -1.278 13.506 1.00 104.17 105 LYS C O 1
ATOM 2504 N N . VAL C 1 109 ? 32.621 -2.842 13.550 1.00 89.20 106 VAL C N 1
ATOM 2505 C CA . VAL C 1 109 ? 32.880 -2.636 14.964 1.00 97.50 106 VAL C CA 1
ATOM 2506 C C . VAL C 1 109 ? 33.927 -1.595 15.298 1.00 107.86 106 VAL C C 1
ATOM 2507 O O . VAL C 1 109 ? 33.700 -0.750 16.143 1.00 110.49 106 VAL C O 1
ATOM 2511 N N . SER C 1 110 ? 35.048 -1.635 14.593 1.00 114.57 107 SER C N 1
ATOM 2512 C CA . SER C 1 110 ? 36.305 -1.013 15.053 1.00 127.94 107 SER C CA 1
ATOM 2513 C C . SER C 1 110 ? 36.920 0.121 14.199 1.00 144.77 107 SER C C 1
ATOM 2514 O O . SER C 1 110 ? 37.897 0.763 14.593 1.00 153.44 107 SER C O 1
ATOM 2517 N N . GLN C 1 116 ? 27.932 0.427 10.343 1.00 102.00 113 GLN C N 1
ATOM 2518 C CA . GLN C 1 116 ? 27.622 0.297 8.912 1.00 97.73 113 GLN C CA 1
ATOM 2519 C C . GLN C 1 116 ? 27.559 -1.118 8.367 1.00 84.47 113 GLN C C 1
ATOM 2520 O O . GLN C 1 116 ? 28.504 -1.897 8.495 1.00 83.39 113 GLN C O 1
ATOM 2526 N N . ARG C 1 117 ? 26.434 -1.433 7.745 1.00 85.36 114 ARG C N 1
ATOM 2527 C CA . ARG C 1 117 ? 26.260 -2.743 7.176 1.00 73.47 114 ARG C CA 1
ATOM 2528 C C . ARG C 1 117 ? 26.613 -2.644 5.705 1.00 71.70 114 ARG C C 1
ATOM 2529 O O . ARG C 1 117 ? 26.306 -1.652 5.048 1.00 85.21 114 ARG C O 1
ATOM 2537 N N . TYR C 1 118 ? 27.314 -3.646 5.203 1.00 60.44 115 TYR C N 1
ATOM 2538 C CA . TYR C 1 118 ? 27.586 -3.700 3.795 1.00 53.98 115 TYR C CA 1
ATOM 2539 C C . TYR C 1 118 ? 27.659 -5.174 3.527 1.00 54.70 115 TYR C C 1
ATOM 2540 O O . TYR C 1 118 ? 28.286 -5.903 4.289 1.00 55.65 115 TYR C O 1
ATOM 2549 N N . ARG C 1 119 ? 27.005 -5.607 2.451 1.00 55.36 116 ARG C N 1
ATOM 2550 C CA . ARG C 1 119 ? 27.003 -7.008 2.041 1.00 49.53 116 ARG C CA 1
ATOM 2551 C C . ARG C 1 119 ? 28.238 -7.342 1.235 1.00 47.69 116 ARG C C 1
ATOM 2552 O O . ARG C 1 119 ? 28.515 -6.727 0.204 1.00 47.03 116 ARG C O 1
ATOM 2560 N N . ALA C 1 120 ? 28.960 -8.348 1.696 1.00 45.00 117 ALA C N 1
ATOM 2561 C CA . ALA C 1 120 ? 30.241 -8.677 1.110 1.00 49.96 117 ALA C CA 1
ATOM 2562 C C . ALA C 1 120 ? 30.210 -9.938 0.247 1.00 52.56 117 ALA C C 1
ATOM 2563 O O . ALA C 1 120 ? 31.094 -10.143 -0.594 1.00 52.58 117 ALA C O 1
ATOM 2565 N N . THR C 1 121 ? 29.209 -10.787 0.490 1.00 48.50 118 THR C N 1
ATOM 2566 C CA . THR C 1 121 ? 29.039 -12.066 -0.200 1.00 43.98 118 THR C CA 1
ATOM 2567 C C . THR C 1 121 ? 27.575 -12.464 -0.343 1.00 43.37 118 THR C C 1
ATOM 2568 O O . THR C 1 121 ? 26.739 -12.153 0.506 1.00 43.75 118 THR C O 1
ATOM 2572 N N . GLU C 1 122 ? 27.274 -13.145 -1.440 1.00 44.68 119 GLU C N 1
ATOM 2573 C CA . GLU C 1 122 ? 25.946 -13.675 -1.698 1.00 44.25 119 GLU C CA 1
ATOM 2574 C C . GLU C 1 122 ? 26.093 -15.078 -2.280 1.00 42.83 119 GLU C C 1
ATOM 2575 O O . GLU C 1 122 ? 26.994 -15.314 -3.080 1.00 45.31 119 GLU C O 1
ATOM 2581 N N . ALA C 1 123 ? 25.255 -16.020 -1.865 1.00 35.21 120 ALA C N 1
ATOM 2582 C CA . ALA C 1 123 ? 25.380 -17.367 -2.398 1.00 34.58 120 ALA C CA 1
ATOM 2583 C C . ALA C 1 123 ? 24.116 -18.151 -2.257 1.00 32.27 120 ALA C C 1
ATOM 2584 O O . ALA C 1 123 ? 23.321 -17.864 -1.399 1.00 35.27 120 ALA C O 1
ATOM 2586 N N . VAL C 1 124 ? 23.959 -19.192 -3.057 1.00 33.33 121 VAL C N 1
ATOM 2587 C CA . VAL C 1 124 ? 22.756 -20.003 -2.975 1.00 32.03 121 VAL C CA 1
ATOM 2588 C C . VAL C 1 124 ? 23.064 -21.446 -2.647 1.00 36.05 121 VAL C C 1
ATOM 2589 O O . VAL C 1 124 ? 23.476 -22.230 -3.504 1.00 38.06 121 VAL C O 1
ATOM 2593 N N . PHE C 1 125 ? 22.809 -21.793 -1.398 1.00 34.91 122 PHE C N 1
ATOM 2594 C CA . PHE C 1 125 ? 23.106 -23.102 -0.861 1.00 35.86 122 PHE C CA 1
ATOM 2595 C C . PHE C 1 125 ? 21.976 -24.068 -1.015 1.00 36.09 122 PHE C C 1
ATOM 2596 O O . PHE C 1 125 ? 20.833 -23.687 -1.014 1.00 37.65 122 PHE C O 1
ATOM 2604 N N . THR C 1 126 ? 22.329 -25.321 -1.242 1.00 38.41 123 THR C N 1
ATOM 2605 C CA . THR C 1 126 ? 21.376 -26.393 -1.414 1.00 39.43 123 THR C CA 1
ATOM 2606 C C . THR C 1 126 ? 21.738 -27.518 -0.481 1.00 38.40 123 THR C C 1
ATOM 2607 O O . THR C 1 126 ? 22.866 -28.049 -0.561 1.00 38.98 123 THR C O 1
ATOM 2611 N N . TYR C 1 127 ? 20.781 -27.860 0.382 1.00 36.57 124 TYR C N 1
ATOM 2612 C CA . TYR C 1 127 ? 20.882 -28.939 1.354 1.00 35.19 124 TYR C CA 1
ATOM 2613 C C . TYR C 1 127 ? 19.936 -30.077 1.048 1.00 33.82 124 TYR C C 1
ATOM 2614 O O . TYR C 1 127 ? 19.013 -29.934 0.268 1.00 37.50 124 TYR C O 1
ATOM 2623 N N . VAL C 1 128 ? 20.164 -31.206 1.699 1.00 33.33 125 VAL C N 1
ATOM 2624 C CA . VAL C 1 128 ? 19.340 -32.388 1.519 1.00 35.37 125 VAL C CA 1
ATOM 2625 C C . VAL C 1 128 ? 18.990 -33.074 2.829 1.00 39.14 125 VAL C C 1
ATOM 2626 O O . VAL C 1 128 ? 19.875 -33.465 3.585 1.00 43.25 125 VAL C O 1
ATOM 2630 N N . ALA C 1 129 ? 17.696 -33.257 3.074 1.00 39.91 126 ALA C N 1
ATOM 2631 C CA . ALA C 1 129 ? 17.254 -33.877 4.304 1.00 42.39 126 ALA C CA 1
ATOM 2632 C C . ALA C 1 129 ? 17.713 -35.302 4.341 1.00 43.62 126 ALA C C 1
ATOM 2633 O O . ALA C 1 129 ? 17.261 -36.122 3.567 1.00 45.82 126 ALA C O 1
ATOM 2635 N N . VAL C 1 130 ? 18.542 -35.614 5.315 1.00 43.42 127 VAL C N 1
ATOM 2636 C CA . VAL C 1 130 ? 19.072 -36.941 5.411 1.00 48.85 127 VAL C CA 1
ATOM 2637 C C . VAL C 1 130 ? 18.697 -37.514 6.745 1.00 54.27 127 VAL C C 1
ATOM 2638 O O . VAL C 1 130 ? 18.344 -36.786 7.666 1.00 57.25 127 VAL C O 1
ATOM 2642 N N . ASP C 1 131 ? 18.672 -38.835 6.809 1.00 56.24 128 ASP C N 1
ATOM 2643 C CA . ASP C 1 131 ? 18.441 -39.533 8.055 1.00 60.78 128 ASP C CA 1
ATOM 2644 C C . ASP C 1 131 ? 19.735 -39.796 8.812 1.00 66.85 128 ASP C C 1
ATOM 2645 O O . ASP C 1 131 ? 20.814 -39.367 8.406 1.00 67.67 128 ASP C O 1
ATOM 2650 N N . ASP C 1 132 ? 19.608 -40.572 9.878 1.00 72.51 129 ASP C N 1
ATOM 2651 C CA . ASP C 1 132 ? 20.721 -40.940 10.739 1.00 77.99 129 ASP C CA 1
ATOM 2652 C C . ASP C 1 132 ? 21.778 -41.843 10.050 1.00 78.97 129 ASP C C 1
ATOM 2653 O O . ASP C 1 132 ? 22.908 -41.967 10.536 1.00 85.12 129 ASP C O 1
ATOM 2658 N N . ALA C 1 133 ? 21.407 -42.494 8.946 1.00 70.72 130 ALA C N 1
ATOM 2659 C CA . ALA C 1 133 ? 22.341 -43.336 8.183 1.00 71.24 130 ALA C CA 1
ATOM 2660 C C . ALA C 1 133 ? 22.807 -42.614 6.919 1.00 68.04 130 ALA C C 1
ATOM 2661 O O . ALA C 1 133 ? 23.183 -43.241 5.919 1.00 65.81 130 ALA C O 1
ATOM 2663 N N . GLY C 1 134 ? 22.802 -41.292 6.971 1.00 68.49 131 GLY C N 1
ATOM 2664 C CA . GLY C 1 134 ? 23.205 -40.504 5.830 1.00 65.42 131 GLY C CA 1
ATOM 2665 C C . GLY C 1 134 ? 22.437 -40.690 4.536 1.00 59.97 131 GLY C C 1
ATOM 2666 O O . GLY C 1 134 ? 22.946 -40.351 3.481 1.00 57.76 131 GLY C O 1
ATOM 2667 N N . LYS C 1 135 ? 21.239 -41.264 4.577 1.00 58.31 132 LYS C N 1
ATOM 2668 C CA . LYS C 1 135 ? 20.443 -41.360 3.340 1.00 58.25 132 LYS C CA 1
ATOM 2669 C C . LYS C 1 135 ? 19.235 -40.399 3.265 1.00 56.07 132 LYS C C 1
ATOM 2670 O O . LYS C 1 135 ? 18.564 -40.165 4.267 1.00 55.77 132 LYS C O 1
ATOM 2676 N N . PRO C 1 136 ? 18.918 -39.895 2.053 1.00 50.55 133 PRO C N 1
ATOM 2677 C CA . PRO C 1 136 ? 17.847 -38.898 1.913 1.00 46.70 133 PRO C CA 1
ATOM 2678 C C . PRO C 1 136 ? 16.490 -39.296 2.485 1.00 45.30 133 PRO C C 1
ATOM 2679 O O . PRO C 1 136 ? 16.165 -40.470 2.543 1.00 46.11 133 PRO C O 1
ATOM 2683 N N . ARG C 1 137 ? 15.715 -38.303 2.909 1.00 45.66 134 ARG C N 1
ATOM 2684 C CA . ARG C 1 137 ? 14.366 -38.534 3.425 1.00 46.69 134 ARG C CA 1
ATOM 2685 C C . ARG C 1 137 ? 13.392 -37.387 3.094 1.00 45.68 134 ARG C C 1
ATOM 2686 O O . ARG C 1 137 ? 13.796 -36.307 2.666 1.00 43.48 134 ARG C O 1
ATOM 2694 N N . GLY C 1 138 ? 12.102 -37.685 3.222 1.00 47.32 135 GLY C N 1
ATOM 2695 C CA . GLY C 1 138 ? 11.021 -36.768 2.919 1.00 45.70 135 GLY C CA 1
ATOM 2696 C C . GLY C 1 138 ? 10.963 -35.555 3.822 1.00 49.67 135 GLY C C 1
ATOM 2697 O O . GLY C 1 138 ? 11.517 -35.529 4.918 1.00 45.81 135 GLY C O 1
ATOM 2698 N N . LEU C 1 139 ? 10.249 -34.544 3.365 1.00 52.95 136 LEU C N 1
ATOM 2699 C CA . LEU C 1 139 ? 10.143 -33.298 4.107 1.00 56.71 136 LEU C CA 1
ATOM 2700 C C . LEU C 1 139 ? 8.813 -33.143 4.862 1.00 58.73 136 LEU C C 1
ATOM 2701 O O . LEU C 1 139 ? 7.732 -33.320 4.291 1.00 58.98 136 LEU C O 1
ATOM 2706 N N . PRO C 1 140 ? 8.902 -32.810 6.160 1.00 58.00 137 PRO C N 1
ATOM 2707 C CA . PRO C 1 140 ? 7.755 -32.611 7.057 1.00 64.12 137 PRO C CA 1
ATOM 2708 C C . PRO C 1 140 ? 6.858 -31.423 6.684 1.00 74.18 137 PRO C C 1
ATOM 2709 O O . PRO C 1 140 ? 7.047 -30.795 5.634 1.00 73.10 137 PRO C O 1
ATOM 2713 N N . SER C 1 141 ? 5.878 -31.136 7.542 1.00 79.27 138 SER C N 1
ATOM 2714 C CA . SER C 1 141 ? 4.923 -30.055 7.305 1.00 82.14 138 SER C CA 1
ATOM 2715 C C . SER C 1 141 ? 4.485 -29.384 8.633 1.00 85.29 138 SER C C 1
ATOM 2716 O O . SER C 1 141 ? 4.431 -30.048 9.667 1.00 80.78 138 SER C O 1
ATOM 2719 N N . GLY C 1 142 ? 4.604 -27.950 8.856 1.00 80.31 139 GLY C N 1
ATOM 2720 C CA . GLY C 1 142 ? 4.864 -27.301 10.136 1.00 81.80 139 GLY C CA 1
ATOM 2721 C C . GLY C 1 142 ? 4.166 -25.948 10.220 1.00 78.15 139 GLY C C 1
ATOM 2722 O O . GLY C 1 142 ? 3.580 -25.479 9.244 1.00 77.00 139 GLY C O 1
ATOM 2723 N N . SER D 1 16 ? 47.273 -42.888 -14.910 1.00 35.55 13 SER D N 1
ATOM 2724 C CA . SER D 1 16 ? 46.843 -42.405 -13.603 1.00 39.98 13 SER D CA 1
ATOM 2725 C C . SER D 1 16 ? 46.978 -40.890 -13.501 1.00 46.95 13 SER D C 1
ATOM 2726 O O . SER D 1 16 ? 47.186 -40.353 -12.419 1.00 60.21 13 SER D O 1
ATOM 2729 N N . LEU D 1 17 ? 46.854 -40.205 -14.629 1.00 43.74 14 LEU D N 1
ATOM 2730 C CA . LEU D 1 17 ? 47.153 -38.784 -14.704 1.00 47.27 14 LEU D CA 1
ATOM 2731 C C . LEU D 1 17 ? 45.972 -37.860 -14.479 1.00 55.67 14 LEU D C 1
ATOM 2732 O O . LEU D 1 17 ? 45.057 -37.815 -15.293 1.00 62.95 14 LEU D O 1
ATOM 2737 N N . PRO D 1 18 ? 46.009 -37.101 -13.388 1.00 57.77 15 PRO D N 1
ATOM 2738 C CA . PRO D 1 18 ? 45.030 -36.036 -13.158 1.00 63.34 15 PRO D CA 1
ATOM 2739 C C . PRO D 1 18 ? 45.229 -34.896 -14.177 1.00 67.53 15 PRO D C 1
ATOM 2740 O O . PRO D 1 18 ? 46.369 -34.542 -14.461 1.00 63.60 15 PRO D O 1
ATOM 2744 N N . ASN D 1 19 ? 44.146 -34.336 -14.722 1.00 80.58 16 ASN D N 1
ATOM 2745 C CA . ASN D 1 19 ? 44.269 -33.319 -15.776 1.00 80.74 16 ASN D CA 1
ATOM 2746 C C . ASN D 1 19 ? 44.933 -32.013 -15.326 1.00 86.96 16 ASN D C 1
ATOM 2747 O O . ASN D 1 19 ? 45.697 -31.416 -16.089 1.00 80.23 16 ASN D O 1
ATOM 2752 N N . GLY D 1 20 ? 44.659 -31.588 -14.094 1.00 69.43 17 GLY D N 1
ATOM 2753 C CA . GLY D 1 20 ? 45.238 -30.381 -13.518 1.00 58.51 17 GLY D CA 1
ATOM 2754 C C . GLY D 1 20 ? 46.316 -30.767 -12.532 1.00 55.72 17 GLY D C 1
ATOM 2755 O O . GLY D 1 20 ? 46.680 -31.932 -12.499 1.00 59.57 17 GLY D O 1
ATOM 2756 N N . GLU D 1 21 ? 46.850 -29.826 -11.751 1.00 51.53 18 GLU D N 1
ATOM 2757 C CA . GLU D 1 21 ? 47.886 -30.202 -10.782 1.00 49.85 18 GLU D CA 1
ATOM 2758 C C . GLU D 1 21 ? 47.322 -30.429 -9.385 1.00 47.88 18 GLU D C 1
ATOM 2759 O O . GLU D 1 21 ? 46.405 -29.740 -8.937 1.00 45.62 18 GLU D O 1
ATOM 2765 N N . LEU D 1 22 ? 47.875 -31.429 -8.712 1.00 48.70 19 LEU D N 1
ATOM 2766 C CA . LEU D 1 22 ? 47.572 -31.668 -7.318 1.00 40.38 19 LEU D CA 1
ATOM 2767 C C . LEU D 1 22 ? 48.182 -30.508 -6.563 1.00 42.61 19 LEU D C 1
ATOM 2768 O O . LEU D 1 22 ? 49.403 -30.403 -6.497 1.00 46.58 19 LEU D O 1
ATOM 2773 N N . VAL D 1 23 ? 47.344 -29.607 -6.054 1.00 40.29 20 VAL D N 1
ATOM 2774 C CA . VAL D 1 23 ? 47.833 -28.445 -5.316 1.00 39.07 20 VAL D CA 1
ATOM 2775 C C . VAL D 1 23 ? 47.842 -28.665 -3.808 1.00 36.19 20 VAL D C 1
ATOM 2776 O O . VAL D 1 23 ? 48.651 -28.060 -3.114 1.00 38.81 20 VAL D O 1
ATOM 2780 N N . LEU D 1 24 ? 46.909 -29.461 -3.293 1.00 33.55 21 LEU D N 1
ATOM 2781 C CA . LEU D 1 24 ? 46.904 -29.778 -1.864 1.00 35.12 21 LEU D CA 1
ATOM 2782 C C . LEU D 1 24 ? 46.622 -31.255 -1.562 1.00 35.51 21 LEU D C 1
ATOM 2783 O O . LEU D 1 24 ? 45.792 -31.888 -2.188 1.00 38.19 21 LEU D O 1
ATOM 2788 N N . ARG D 1 25 ? 47.336 -31.804 -0.595 1.00 33.80 22 ARG D N 1
ATOM 2789 C CA . ARG D 1 25 ? 47.107 -33.175 -0.162 1.00 34.95 22 ARG D CA 1
ATOM 2790 C C . ARG D 1 25 ? 47.201 -33.282 1.337 1.00 38.33 22 ARG D C 1
ATOM 2791 O O . ARG D 1 25 ? 48.249 -33.055 1.916 1.00 40.91 22 ARG D O 1
ATOM 2799 N N . THR D 1 26 ? 46.067 -33.477 1.979 1.00 40.04 23 THR D N 1
ATOM 2800 C CA . THR D 1 26 ? 46.033 -33.578 3.424 1.00 38.79 23 THR D CA 1
ATOM 2801 C C . THR D 1 26 ? 45.235 -34.800 3.842 1.00 39.10 23 THR D C 1
ATOM 2802 O O . THR D 1 26 ? 44.685 -35.493 3.004 1.00 41.17 23 THR D O 1
ATOM 2806 N N . LEU D 1 27 ? 45.239 -35.103 5.133 1.00 43.79 24 LEU D N 1
ATOM 2807 C CA . LEU D 1 27 ? 44.488 -36.235 5.681 1.00 43.52 24 LEU D CA 1
ATOM 2808 C C . LEU D 1 27 ? 43.207 -35.750 6.371 1.00 45.58 24 LEU D C 1
ATOM 2809 O O . LEU D 1 27 ? 43.253 -34.791 7.128 1.00 50.24 24 LEU D O 1
ATOM 2814 N N . ALA D 1 28 ? 42.079 -36.420 6.163 1.00 44.24 25 ALA D N 1
ATOM 2815 C CA . ALA D 1 28 ? 40.841 -35.996 6.823 1.00 45.78 25 ALA D CA 1
ATOM 2816 C C . ALA D 1 28 ? 40.845 -36.316 8.304 1.00 49.87 25 ALA D C 1
ATOM 2817 O O . ALA D 1 28 ? 40.627 -37.458 8.698 1.00 53.11 25 ALA D O 1
ATOM 2819 N N . MET D 1 29 ? 41.048 -35.303 9.132 1.00 52.68 26 MET D N 1
ATOM 2820 C CA . MET D 1 29 ? 41.113 -35.540 10.572 1.00 60.14 26 MET D CA 1
ATOM 2821 C C . MET D 1 29 ? 39.757 -35.345 11.228 1.00 64.19 26 MET D C 1
ATOM 2822 O O . MET D 1 29 ? 38.965 -34.512 10.782 1.00 66.49 26 MET D O 1
ATOM 2827 N N . PRO D 1 30 ? 39.514 -36.060 12.335 1.00 62.70 27 PRO D N 1
ATOM 2828 C CA . PRO D 1 30 ? 38.207 -35.978 12.992 1.00 65.45 27 PRO D CA 1
ATOM 2829 C C . PRO D 1 30 ? 37.821 -34.582 13.463 1.00 64.53 27 PRO D C 1
ATOM 2830 O O . PRO D 1 30 ? 36.655 -34.362 13.791 1.00 64.56 27 PRO D O 1
ATOM 2834 N N . ALA D 1 31 ? 38.769 -33.651 13.466 1.00 62.24 28 ALA D N 1
ATOM 2835 C CA . ALA D 1 31 ? 38.490 -32.265 13.841 1.00 63.61 28 ALA D CA 1
ATOM 2836 C C . ALA D 1 31 ? 37.431 -31.621 12.937 1.00 68.95 28 ALA D C 1
ATOM 2837 O O . ALA D 1 31 ? 36.802 -30.618 13.289 1.00 73.45 28 ALA D O 1
ATOM 2839 N N . ASP D 1 32 ? 37.224 -32.232 11.780 1.00 69.11 29 ASP D N 1
ATOM 2840 C CA . ASP D 1 32 ? 36.366 -31.686 10.748 1.00 65.66 29 ASP D CA 1
ATOM 2841 C C . ASP D 1 32 ? 35.066 -32.437 10.560 1.00 65.00 29 ASP D C 1
ATOM 2842 O O . ASP D 1 32 ? 34.599 -32.582 9.443 1.00 67.36 29 ASP D O 1
ATOM 2847 N N . THR D 1 33 ? 34.492 -32.945 11.638 1.00 66.39 30 THR D N 1
ATOM 2848 C CA . THR D 1 33 ? 33.316 -33.776 11.474 1.00 75.09 30 THR D CA 1
ATOM 2849 C C . THR D 1 33 ? 31.988 -33.116 11.786 1.00 80.33 30 THR D C 1
ATOM 2850 O O . THR D 1 33 ? 31.928 -31.991 12.260 1.00 77.39 30 THR D O 1
ATOM 2854 N N . ASN D 1 34 ? 30.924 -33.838 11.455 1.00 86.62 31 ASN D N 1
ATOM 2855 C CA . ASN D 1 34 ? 29.566 -33.474 11.810 1.00 95.45 31 ASN D CA 1
ATOM 2856 C C . ASN D 1 34 ? 29.005 -34.443 12.827 1.00 106.28 31 ASN D C 1
ATOM 2857 O O . ASN D 1 34 ? 29.731 -35.170 13.499 1.00 107.37 31 ASN D O 1
ATOM 2862 N N . ALA D 1 35 ? 27.693 -34.397 12.977 1.00 111.23 32 ALA D N 1
ATOM 2863 C CA . ALA D 1 35 ? 27.024 -35.353 13.830 1.00 110.65 32 ALA D CA 1
ATOM 2864 C C . ALA D 1 35 ? 27.006 -36.792 13.208 1.00 110.58 32 ALA D C 1
ATOM 2865 O O . ALA D 1 35 ? 27.188 -37.759 13.952 1.00 109.89 32 ALA D O 1
ATOM 2867 N N . ASN D 1 36 ? 26.789 -36.967 11.886 1.00 110.72 33 ASN D N 1
ATOM 2868 C CA . ASN D 1 36 ? 26.790 -38.353 11.316 1.00 111.34 33 ASN D CA 1
ATOM 2869 C C . ASN D 1 36 ? 28.218 -38.946 11.344 1.00 113.11 33 ASN D C 1
ATOM 2870 O O . ASN D 1 36 ? 28.399 -40.128 11.632 1.00 126.11 33 ASN D O 1
ATOM 2875 N N . GLY D 1 37 ? 29.226 -38.143 11.012 1.00 105.56 34 GLY D N 1
ATOM 2876 C CA . GLY D 1 37 ? 30.591 -38.640 10.973 1.00 101.80 34 GLY D CA 1
ATOM 2877 C C . GLY D 1 37 ? 31.399 -38.305 9.730 1.00 96.22 34 GLY D C 1
ATOM 2878 O O . GLY D 1 37 ? 32.585 -38.649 9.644 1.00 91.09 34 GLY D O 1
ATOM 2879 N N . ASP D 1 38 ? 30.744 -37.701 8.738 1.00 100.18 35 ASP D N 1
ATOM 2880 C CA . ASP D 1 38 ? 31.426 -37.251 7.518 1.00 81.91 35 ASP D CA 1
ATOM 2881 C C . ASP D 1 38 ? 32.081 -35.921 7.767 1.00 76.50 35 ASP D C 1
ATOM 2882 O O . ASP D 1 38 ? 31.761 -35.221 8.727 1.00 76.02 35 ASP D O 1
ATOM 2887 N N . ILE D 1 39 ? 32.981 -35.558 6.871 1.00 68.34 36 ILE D N 1
ATOM 2888 C CA . ILE D 1 39 ? 33.635 -34.279 6.976 1.00 61.92 36 ILE D CA 1
ATOM 2889 C C . ILE D 1 39 ? 32.713 -33.188 6.506 1.00 58.94 36 ILE D C 1
ATOM 2890 O O . ILE D 1 39 ? 32.142 -33.265 5.430 1.00 65.12 36 ILE D O 1
ATOM 2895 N N . PHE D 1 40 ? 32.586 -32.168 7.335 1.00 54.26 37 PHE D N 1
ATOM 2896 C CA . PHE D 1 40 ? 31.717 -31.050 7.069 1.00 51.16 37 PHE D CA 1
ATOM 2897 C C . PHE D 1 40 ? 32.338 -30.290 5.910 1.00 50.85 37 PHE D C 1
ATOM 2898 O O . PHE D 1 40 ? 33.544 -30.069 5.906 1.00 53.18 37 PHE D O 1
ATOM 2906 N N . GLY D 1 41 ? 31.547 -29.964 4.891 1.00 47.78 38 GLY D N 1
ATOM 2907 C CA . GLY D 1 41 ? 32.120 -29.436 3.671 1.00 41.93 38 GLY D CA 1
ATOM 2908 C C . GLY D 1 41 ? 32.367 -27.954 3.589 1.00 41.55 38 GLY D C 1
ATOM 2909 O O . GLY D 1 41 ? 32.851 -27.472 2.570 1.00 43.60 38 GLY D O 1
ATOM 2910 N N . GLY D 1 42 ? 32.073 -27.230 4.657 1.00 43.32 39 GLY D N 1
ATOM 2911 C CA . GLY D 1 42 ? 32.859 -26.075 5.048 1.00 42.75 39 GLY D CA 1
ATOM 2912 C C . GLY D 1 42 ? 34.345 -26.263 4.826 1.00 42.60 39 GLY D C 1
ATOM 2913 O O . GLY D 1 42 ? 35.008 -25.525 4.077 1.00 44.90 39 GLY D O 1
ATOM 2914 N N . TRP D 1 43 ? 34.865 -27.299 5.473 1.00 40.47 40 TRP D N 1
ATOM 2915 C CA . TRP D 1 43 ? 36.282 -27.575 5.469 1.00 39.91 40 TRP D CA 1
ATOM 2916 C C . TRP D 1 43 ? 36.737 -27.891 4.050 1.00 41.76 40 TRP D C 1
ATOM 2917 O O . TRP D 1 43 ? 37.810 -27.453 3.617 1.00 40.06 40 TRP D O 1
ATOM 2928 N N . LEU D 1 44 ? 35.879 -28.588 3.312 1.00 39.22 41 LEU D N 1
ATOM 2929 C CA . LEU D 1 44 ? 36.128 -28.899 1.909 1.00 37.71 41 LEU D CA 1
ATOM 2930 C C . LEU D 1 44 ? 36.268 -27.654 1.040 1.00 38.18 41 LEU D C 1
ATOM 2931 O O . LEU D 1 44 ? 37.202 -27.530 0.269 1.00 37.52 41 LEU D O 1
ATOM 2936 N N . MET D 1 45 ? 35.335 -26.727 1.168 1.00 35.98 42 MET D N 1
ATOM 2937 C CA . MET D 1 45 ? 35.394 -25.487 0.405 1.00 37.25 42 MET D CA 1
ATOM 2938 C C . MET D 1 45 ? 36.610 -24.647 0.738 1.00 37.16 42 MET D C 1
ATOM 2939 O O . MET D 1 45 ? 37.119 -23.924 -0.111 1.00 39.44 42 MET D O 1
ATOM 2944 N N . SER D 1 46 ? 37.009 -24.668 2.003 1.00 36.98 43 SER D N 1
ATOM 2945 C CA . SER D 1 46 ? 38.225 -23.974 2.435 1.00 39.12 43 SER D CA 1
ATOM 2946 C C . SER D 1 46 ? 39.478 -24.598 1.811 1.00 37.83 43 SER D C 1
ATOM 2947 O O . SER D 1 46 ? 40.416 -23.895 1.394 1.00 36.33 43 SER D O 1
ATOM 2950 N N . GLN D 1 47 ? 39.492 -25.927 1.765 1.00 37.82 44 GLN D N 1
ATOM 2951 C CA . GLN D 1 47 ? 40.590 -26.640 1.137 1.00 34.98 44 GLN D CA 1
ATOM 2952 C C . GLN D 1 47 ? 40.664 -26.287 -0.321 1.00 34.52 44 GLN D C 1
ATOM 2953 O O . GLN D 1 47 ? 41.716 -25.983 -0.850 1.00 39.01 44 GLN D O 1
ATOM 2959 N N . MET D 1 48 ? 39.520 -26.270 -0.969 1.00 35.25 45 MET D N 1
ATOM 2960 C CA . MET D 1 48 ? 39.524 -25.976 -2.374 1.00 33.40 45 MET D CA 1
ATOM 2961 C C . MET D 1 48 ? 39.972 -24.575 -2.622 1.00 29.85 45 MET D C 1
ATOM 2962 O O . MET D 1 48 ? 40.876 -24.358 -3.389 1.00 28.33 45 MET D O 1
ATOM 2967 N N . ASP D 1 49 ? 39.423 -23.631 -1.880 1.00 31.94 46 ASP D N 1
ATOM 2968 C CA . ASP D 1 49 ? 39.752 -22.248 -2.139 1.00 32.39 46 ASP D CA 1
ATOM 2969 C C . ASP D 1 49 ? 41.237 -22.012 -1.940 1.00 36.90 46 ASP D C 1
ATOM 2970 O O . ASP D 1 49 ? 41.857 -21.378 -2.792 1.00 39.26 46 ASP D O 1
ATOM 2975 N N . ILE D 1 50 ? 41.826 -22.551 -0.868 1.00 37.30 47 ILE D N 1
ATOM 2976 C CA . ILE D 1 50 ? 43.275 -22.399 -0.676 1.00 35.15 47 ILE D CA 1
ATOM 2977 C C . ILE D 1 50 ? 44.093 -23.063 -1.789 1.00 36.88 47 ILE D C 1
ATOM 2978 O O . ILE D 1 50 ? 44.955 -22.432 -2.404 1.00 39.27 47 ILE D O 1
ATOM 2983 N N . GLY D 1 51 ? 43.800 -24.329 -2.060 1.00 35.53 48 GLY D N 1
ATOM 2984 C CA . GLY D 1 51 ? 44.510 -25.093 -3.066 1.00 34.83 48 GLY D CA 1
ATOM 2985 C C . GLY D 1 51 ? 44.494 -24.437 -4.429 1.00 37.19 48 GLY D C 1
ATOM 2986 O O . GLY D 1 51 ? 45.479 -24.466 -5.156 1.00 37.32 48 GLY D O 1
ATOM 2987 N N . GLY D 1 52 ? 43.361 -23.850 -4.779 1.00 37.01 49 GLY D N 1
ATOM 2988 C CA . GLY D 1 52 ? 43.232 -23.143 -6.035 1.00 36.40 49 GLY D CA 1
ATOM 2989 C C . GLY D 1 52 ? 44.025 -21.866 -5.980 1.00 39.97 49 GLY D C 1
ATOM 2990 O O . GLY D 1 52 ? 44.680 -21.482 -6.952 1.00 43.38 49 GLY D O 1
ATOM 2991 N N . ALA D 1 53 ? 43.981 -21.214 -4.821 1.00 38.64 50 ALA D N 1
ATOM 2992 C CA . ALA D 1 53 ? 44.676 -19.950 -4.652 1.00 38.19 50 ALA D CA 1
ATOM 2993 C C . ALA D 1 53 ? 46.155 -20.166 -4.861 1.00 41.05 50 ALA D C 1
ATOM 2994 O O . ALA D 1 53 ? 46.836 -19.294 -5.328 1.00 43.09 50 ALA D O 1
ATOM 2996 N N . ILE D 1 54 ? 46.658 -21.347 -4.558 1.00 42.28 51 ILE D N 1
ATOM 2997 C CA . ILE D 1 54 ? 48.073 -21.576 -4.784 1.00 40.63 51 ILE D CA 1
ATOM 2998 C C . ILE D 1 54 ? 48.447 -21.407 -6.238 1.00 41.74 51 ILE D C 1
ATOM 2999 O O . ILE D 1 54 ? 49.215 -20.525 -6.575 1.00 44.00 51 ILE D O 1
ATOM 3004 N N . GLN D 1 55 ? 47.855 -22.211 -7.104 1.00 44.26 52 GLN D N 1
ATOM 3005 C CA . GLN D 1 55 ? 48.149 -22.137 -8.532 1.00 50.51 52 GLN D CA 1
ATOM 3006 C C . GLN D 1 55 ? 47.738 -20.775 -9.154 1.00 49.24 52 GLN D C 1
ATOM 3007 O O . GLN D 1 55 ? 48.411 -20.256 -10.051 1.00 46.57 52 GLN D O 1
ATOM 3013 N N . ALA D 1 56 ? 46.665 -20.177 -8.649 1.00 47.35 53 ALA D N 1
ATOM 3014 C CA . ALA D 1 56 ? 46.278 -18.846 -9.098 1.00 43.79 53 ALA D CA 1
ATOM 3015 C C . ALA D 1 56 ? 47.422 -17.879 -8.777 1.00 47.29 53 ALA D C 1
ATOM 3016 O O . ALA D 1 56 ? 47.793 -17.039 -9.579 1.00 50.10 53 ALA D O 1
ATOM 3018 N N . LYS D 1 57 ? 47.976 -18.004 -7.583 1.00 46.53 54 LYS D N 1
ATOM 3019 C CA . LYS D 1 57 ? 49.109 -17.195 -7.162 1.00 46.41 54 LYS D CA 1
ATOM 3020 C C . LYS D 1 57 ? 50.337 -17.515 -8.005 1.00 50.93 54 LYS D C 1
ATOM 3021 O O . LYS D 1 57 ? 51.204 -16.666 -8.192 1.00 55.53 54 LYS D O 1
ATOM 3027 N N . GLU D 1 58 ? 50.406 -18.734 -8.531 1.00 50.90 55 GLU D N 1
ATOM 3028 C CA . GLU D 1 58 ? 51.514 -19.096 -9.408 1.00 53.24 55 GLU D CA 1
ATOM 3029 C C . GLU D 1 58 ? 51.400 -18.227 -10.635 1.00 55.46 55 GLU D C 1
ATOM 3030 O O . GLU D 1 58 ? 52.380 -17.645 -11.084 1.00 60.03 55 GLU D O 1
ATOM 3036 N N . ILE D 1 59 ? 50.180 -18.125 -11.154 1.00 56.15 56 ILE D N 1
ATOM 3037 C CA . ILE D 1 59 ? 49.913 -17.360 -12.372 1.00 52.74 56 ILE D CA 1
ATOM 3038 C C . ILE D 1 59 ? 49.988 -15.833 -12.230 1.00 54.45 56 ILE D C 1
ATOM 3039 O O . ILE D 1 59 ? 50.660 -15.174 -13.009 1.00 59.33 56 ILE D O 1
ATOM 3044 N N . ALA D 1 60 ? 49.309 -15.271 -11.237 1.00 56.03 57 ALA D N 1
ATOM 3045 C CA . ALA D 1 60 ? 49.224 -13.813 -11.075 1.00 59.70 57 ALA D CA 1
ATOM 3046 C C . ALA D 1 60 ? 50.495 -13.106 -10.586 1.00 61.94 57 ALA D C 1
ATOM 3047 O O . ALA D 1 60 ? 50.576 -11.883 -10.632 1.00 61.28 57 ALA D O 1
ATOM 3049 N N . GLN D 1 61 ? 51.456 -13.880 -10.092 1.00 63.49 58 GLN D N 1
ATOM 3050 C CA . GLN D 1 61 ? 52.741 -13.379 -9.591 1.00 61.76 58 GLN D CA 1
ATOM 3051 C C . GLN D 1 61 ? 52.582 -12.327 -8.471 1.00 66.07 58 GLN D C 1
ATOM 3052 O O . GLN D 1 61 ? 53.381 -11.390 -8.351 1.00 65.95 58 GLN D O 1
ATOM 3058 N N . GLY D 1 62 ? 51.530 -12.492 -7.667 1.00 71.30 59 GLY D N 1
ATOM 3059 C CA . GLY D 1 62 ? 51.219 -11.616 -6.541 1.00 69.50 59 GLY D CA 1
ATOM 3060 C C . GLY D 1 62 ? 49.966 -12.076 -5.800 1.00 62.87 59 GLY D C 1
ATOM 3061 O O . GLY D 1 62 ? 49.556 -13.232 -5.901 1.00 58.59 59 GLY D O 1
ATOM 3062 N N . ARG D 1 63 ? 49.331 -11.173 -5.067 1.00 62.60 60 ARG D N 1
ATOM 3063 C CA . ARG D 1 63 ? 48.136 -11.553 -4.338 1.00 62.44 60 ARG D CA 1
ATOM 3064 C C . ARG D 1 63 ? 46.989 -11.746 -5.287 1.00 64.43 60 ARG D C 1
ATOM 3065 O O . ARG D 1 63 ? 46.911 -11.103 -6.332 1.00 64.83 60 ARG D O 1
ATOM 3073 N N . VAL D 1 64 ? 46.115 -12.675 -4.926 1.00 61.96 61 VAL D N 1
ATOM 3074 C CA . VAL D 1 64 ? 44.914 -12.920 -5.690 1.00 58.91 61 VAL D CA 1
ATOM 3075 C C . VAL D 1 64 ? 43.752 -12.800 -4.721 1.00 57.28 61 VAL D C 1
ATOM 3076 O O . VAL D 1 64 ? 43.954 -12.718 -3.509 1.00 52.99 61 VAL D O 1
ATOM 3080 N N . VAL D 1 65 ? 42.542 -12.742 -5.266 1.00 55.29 62 VAL D N 1
ATOM 3081 C CA . VAL D 1 65 ? 41.330 -12.637 -4.468 1.00 50.81 62 VAL D CA 1
ATOM 3082 C C . VAL D 1 65 ? 40.213 -13.441 -5.093 1.00 48.79 62 VAL D C 1
ATOM 3083 O O . VAL D 1 65 ? 39.960 -13.338 -6.294 1.00 50.64 62 VAL D O 1
ATOM 3087 N N . THR D 1 66 ? 39.542 -14.232 -4.265 1.00 45.31 63 THR D N 1
ATOM 3088 C CA . THR D 1 66 ? 38.407 -14.997 -4.717 1.00 46.83 63 THR D CA 1
ATOM 3089 C C . THR D 1 66 ? 37.304 -14.005 -4.996 1.00 48.48 63 THR D C 1
ATOM 3090 O O . THR D 1 66 ? 37.030 -13.135 -4.173 1.00 48.44 63 THR D O 1
ATOM 3094 N N . VAL D 1 67 ? 36.691 -14.115 -6.168 1.00 48.59 64 VAL D N 1
ATOM 3095 C CA . VAL D 1 67 ? 35.626 -13.200 -6.538 1.00 46.85 64 VAL D CA 1
ATOM 3096 C C . VAL D 1 67 ? 34.362 -13.926 -6.947 1.00 46.05 64 VAL D C 1
ATOM 3097 O O . VAL D 1 67 ? 33.275 -13.360 -6.853 1.00 46.97 64 VAL D O 1
ATOM 3101 N N . ARG D 1 68 ? 34.494 -15.179 -7.388 1.00 46.00 65 ARG D N 1
ATOM 3102 C CA . ARG D 1 68 ? 33.322 -15.935 -7.845 1.00 45.19 65 ARG D CA 1
ATOM 3103 C C . ARG D 1 68 ? 33.573 -17.429 -7.599 1.00 44.41 65 ARG D C 1
ATOM 3104 O O . ARG D 1 68 ? 34.699 -17.872 -7.703 1.00 43.66 65 ARG D O 1
ATOM 3112 N N . VAL D 1 69 ? 32.548 -18.182 -7.194 1.00 44.78 66 VAL D N 1
ATOM 3113 C CA . VAL D 1 69 ? 32.611 -19.649 -7.052 1.00 40.32 66 VAL D CA 1
ATOM 3114 C C . VAL D 1 69 ? 31.323 -20.293 -7.562 1.00 40.67 66 VAL D C 1
ATOM 3115 O O . VAL D 1 69 ? 30.296 -20.191 -6.919 1.00 45.24 66 VAL D O 1
ATOM 3119 N N . ASP D 1 70 ? 31.367 -21.021 -8.661 1.00 43.06 67 ASP D N 1
ATOM 3120 C CA . ASP D 1 70 ? 30.111 -21.521 -9.245 1.00 45.14 67 ASP D CA 1
ATOM 3121 C C . ASP D 1 70 ? 30.044 -23.054 -9.392 1.00 45.60 67 ASP D C 1
ATOM 3122 O O . ASP D 1 70 ? 31.071 -23.746 -9.357 1.00 46.45 67 ASP D O 1
ATOM 3127 N N . GLY D 1 71 ? 28.820 -23.569 -9.476 1.00 46.97 68 GLY D N 1
ATOM 3128 C CA . GLY D 1 71 ? 28.539 -24.962 -9.807 1.00 42.84 68 GLY D CA 1
ATOM 3129 C C . GLY D 1 71 ? 29.216 -26.023 -8.972 1.00 39.50 68 GLY D C 1
ATOM 3130 O O . GLY D 1 71 ? 29.692 -27.026 -9.491 1.00 42.82 68 GLY D O 1
ATOM 3131 N N . MET D 1 72 ? 29.185 -25.829 -7.663 1.00 37.65 69 MET D N 1
ATOM 3132 C CA . MET D 1 72 ? 29.786 -26.754 -6.726 1.00 40.99 69 MET D CA 1
ATOM 3133 C C . MET D 1 72 ? 28.925 -27.946 -6.409 1.00 41.70 69 MET D C 1
ATOM 3134 O O . MET D 1 72 ? 27.787 -27.798 -5.998 1.00 41.38 69 MET D O 1
ATOM 3139 N N . THR D 1 73 ? 29.507 -29.128 -6.537 1.00 43.49 70 THR D N 1
ATOM 3140 C CA . THR D 1 73 ? 28.803 -30.360 -6.267 1.00 43.07 70 THR D CA 1
ATOM 3141 C C . THR D 1 73 ? 29.598 -31.234 -5.328 1.00 46.15 70 THR D C 1
ATOM 3142 O O . THR D 1 73 ? 30.784 -31.455 -5.546 1.00 49.49 70 THR D O 1
ATOM 3146 N N . PHE D 1 74 ? 28.954 -31.716 -4.274 1.00 39.53 71 PHE D N 1
ATOM 3147 C CA . PHE D 1 74 ? 29.590 -32.679 -3.398 1.00 39.43 71 PHE D CA 1
ATOM 3148 C C . PHE D 1 74 ? 29.221 -34.048 -3.871 1.00 41.29 71 PHE D C 1
ATOM 3149 O O . PHE D 1 74 ? 28.249 -34.609 -3.408 1.00 42.51 71 PHE D O 1
ATOM 3157 N N . LEU D 1 75 ? 30.047 -34.616 -4.739 1.00 45.99 72 LEU D N 1
ATOM 3158 C CA . LEU D 1 75 ? 29.733 -35.885 -5.403 1.00 46.30 72 LEU D CA 1
ATOM 3159 C C . LEU D 1 75 ? 29.656 -37.040 -4.408 1.00 46.53 72 LEU D C 1
ATOM 3160 O O . LEU D 1 75 ? 28.676 -37.777 -4.381 1.00 48.61 72 LEU D O 1
ATOM 3165 N N . LYS D 1 76 ? 30.718 -37.256 -3.644 1.00 46.01 73 LYS D N 1
ATOM 3166 C CA . LYS D 1 76 ? 30.756 -38.390 -2.725 1.00 49.33 73 LYS D CA 1
ATOM 3167 C C . LYS D 1 76 ? 31.272 -37.945 -1.341 1.00 50.98 73 LYS D C 1
ATOM 3168 O O . LYS D 1 76 ? 32.101 -37.038 -1.246 1.00 53.56 73 LYS D O 1
ATOM 3174 N N . PRO D 1 77 ? 30.773 -38.569 -0.265 1.00 47.62 74 PRO D N 1
ATOM 3175 C CA . PRO D 1 77 ? 31.104 -38.152 1.104 1.00 51.37 74 PRO D CA 1
ATOM 3176 C C . PRO D 1 77 ? 32.539 -38.415 1.506 1.00 50.63 74 PRO D C 1
ATOM 3177 O O . PRO D 1 77 ? 33.196 -39.280 0.934 1.00 49.45 74 PRO D O 1
ATOM 3181 N N . VAL D 1 78 ? 32.990 -37.724 2.544 1.00 48.78 75 VAL D N 1
ATOM 3182 C CA . VAL D 1 78 ? 34.361 -37.864 2.980 1.00 49.45 75 VAL D CA 1
ATOM 3183 C C . VAL D 1 78 ? 34.382 -38.341 4.416 1.00 56.64 75 VAL D C 1
ATOM 3184 O O . VAL D 1 78 ? 33.595 -37.881 5.243 1.00 61.08 75 VAL D O 1
ATOM 3188 N N . ALA D 1 79 ? 35.262 -39.300 4.690 1.00 57.60 76 ALA D N 1
ATOM 3189 C CA . ALA D 1 79 ? 35.395 -39.903 6.016 1.00 61.34 76 ALA D CA 1
ATOM 3190 C C . ALA D 1 79 ? 36.640 -39.451 6.776 1.00 56.46 76 ALA D C 1
ATOM 3191 O O . ALA D 1 79 ? 37.487 -38.757 6.227 1.00 55.98 76 ALA D O 1
ATOM 3193 N N . VAL D 1 80 ? 36.737 -39.838 8.045 1.00 54.51 77 VAL D N 1
ATOM 3194 C CA . VAL D 1 80 ? 37.894 -39.496 8.870 1.00 53.93 77 VAL D CA 1
ATOM 3195 C C . VAL D 1 80 ? 39.110 -40.425 8.718 1.00 52.18 77 VAL D C 1
ATOM 3196 O O . VAL D 1 80 ? 38.970 -41.645 8.709 1.00 54.09 77 VAL D O 1
ATOM 3200 N N . GLY D 1 81 ? 40.304 -39.848 8.613 1.00 49.64 78 GLY D N 1
ATOM 3201 C CA . GLY D 1 81 ? 41.504 -40.651 8.525 1.00 48.48 78 GLY D CA 1
ATOM 3202 C C . GLY D 1 81 ? 41.865 -40.941 7.084 1.00 53.17 78 GLY D C 1
ATOM 3203 O O . GLY D 1 81 ? 42.742 -41.758 6.821 1.00 51.34 78 GLY D O 1
ATOM 3204 N N . ASP D 1 82 ? 41.160 -40.291 6.158 1.00 51.66 79 ASP D N 1
ATOM 3205 C CA . ASP D 1 82 ? 41.397 -40.441 4.717 1.00 49.85 79 ASP D CA 1
ATOM 3206 C C . ASP D 1 82 ? 42.156 -39.307 4.081 1.00 46.26 79 ASP D C 1
ATOM 3207 O O . ASP D 1 82 ? 42.121 -38.174 4.548 1.00 47.83 79 ASP D O 1
ATOM 3212 N N . VAL D 1 83 ? 42.819 -39.618 2.980 1.00 42.17 80 VAL D N 1
ATOM 3213 C CA . VAL D 1 83 ? 43.559 -38.608 2.272 1.00 42.13 80 VAL D CA 1
ATOM 3214 C C . VAL D 1 83 ? 42.753 -37.864 1.215 1.00 41.80 80 VAL D C 1
ATOM 3215 O O . VAL D 1 83 ? 42.253 -38.455 0.261 1.00 40.64 80 VAL D O 1
ATOM 3219 N N . VAL D 1 84 ? 42.658 -36.551 1.416 1.00 41.44 81 VAL D N 1
ATOM 3220 C CA . VAL D 1 84 ? 41.945 -35.634 0.536 1.00 41.59 81 VAL D CA 1
ATOM 3221 C C . VAL D 1 84 ? 42.865 -34.896 -0.421 1.00 41.84 81 VAL D C 1
ATOM 3222 O O . VAL D 1 84 ? 43.658 -34.060 -0.009 1.00 47.02 81 VAL D O 1
ATOM 3226 N N . CYS D 1 85 ? 42.698 -35.150 -1.706 1.00 36.69 82 CYS D N 1
ATOM 3227 C CA . CYS D 1 85 ? 43.552 -34.598 -2.728 1.00 38.77 82 CYS D CA 1
ATOM 3228 C C . CYS D 1 85 ? 42.811 -33.583 -3.604 1.00 41.61 82 CYS D C 1
ATOM 3229 O O . CYS D 1 85 ? 41.745 -33.870 -4.131 1.00 42.86 82 CYS D O 1
ATOM 3232 N N . CYS D 1 86 ? 43.383 -32.397 -3.768 1.00 38.86 83 CYS D N 1
ATOM 3233 C CA . CYS D 1 86 ? 42.754 -31.363 -4.574 1.00 37.49 83 CYS D CA 1
ATOM 3234 C C . CYS D 1 86 ? 43.512 -31.125 -5.866 1.00 42.54 83 CYS D C 1
ATOM 3235 O O . CYS D 1 86 ? 44.718 -30.870 -5.837 1.00 41.91 83 CYS D O 1
ATOM 3238 N N . TYR D 1 87 ? 42.804 -31.183 -6.995 1.00 46.47 84 TYR D N 1
ATOM 3239 C CA . TYR D 1 87 ? 43.421 -30.998 -8.312 1.00 43.24 84 TYR D CA 1
ATOM 3240 C C . TYR D 1 87 ? 42.843 -29.788 -9.047 1.00 41.28 84 TYR D C 1
ATOM 3241 O O . TYR D 1 87 ? 41.651 -29.732 -9.313 1.00 46.51 84 TYR D O 1
ATOM 3250 N N . ALA D 1 88 ? 43.670 -28.805 -9.345 1.00 38.71 85 ALA D N 1
ATOM 3251 C CA . ALA D 1 88 ? 43.189 -27.612 -10.020 1.00 41.36 85 ALA D CA 1
ATOM 3252 C C . ALA D 1 88 ? 43.754 -27.428 -11.441 1.00 51.38 85 ALA D C 1
ATOM 3253 O O . ALA D 1 88 ? 44.955 -27.620 -11.652 1.00 54.62 85 ALA D O 1
ATOM 3255 N N . ARG D 1 89 ? 42.919 -27.038 -12.412 1.00 50.16 86 ARG D N 1
ATOM 3256 C CA . ARG D 1 89 ? 43.446 -26.713 -13.749 1.00 45.38 86 ARG D CA 1
ATOM 3257 C C . ARG D 1 89 ? 42.821 -25.398 -14.179 1.00 44.90 86 ARG D C 1
ATOM 3258 O O . ARG D 1 89 ? 41.605 -25.270 -14.148 1.00 49.75 86 ARG D O 1
ATOM 3266 N N . CYS D 1 90 ? 43.628 -24.396 -14.518 1.00 45.16 87 CYS D N 1
ATOM 3267 C CA . CYS D 1 90 ? 43.058 -23.124 -14.978 1.00 47.93 87 CYS D CA 1
ATOM 3268 C C . CYS D 1 90 ? 42.393 -23.298 -16.323 1.00 49.82 87 CYS D C 1
ATOM 3269 O O . CYS D 1 90 ? 42.753 -24.167 -17.100 1.00 54.77 87 CYS D O 1
ATOM 3272 N N . ILE D 1 91 ? 41.398 -22.467 -16.584 1.00 49.40 88 ILE D N 1
ATOM 3273 C CA . ILE D 1 91 ? 40.654 -22.533 -17.818 1.00 48.24 88 ILE D CA 1
ATOM 3274 C C . ILE D 1 91 ? 40.715 -21.170 -18.498 1.00 53.53 88 ILE D C 1
ATOM 3275 O O . ILE D 1 91 ? 40.960 -21.075 -19.696 1.00 58.58 88 ILE D O 1
ATOM 3280 N N . LYS D 1 92 ? 40.540 -20.112 -17.714 1.00 50.50 89 LYS D N 1
ATOM 3281 C CA . LYS D 1 92 ? 40.454 -18.773 -18.264 1.00 51.12 89 LYS D CA 1
ATOM 3282 C C . LYS D 1 92 ? 41.366 -17.765 -17.599 1.00 49.30 89 LYS D C 1
ATOM 3283 O O . LYS D 1 92 ? 41.559 -17.783 -16.394 1.00 49.33 89 LYS D O 1
ATOM 3289 N N . THR D 1 93 ? 41.985 -16.942 -18.427 1.00 51.64 90 THR D N 1
ATOM 3290 C CA . THR D 1 93 ? 42.709 -15.765 -17.997 1.00 51.06 90 THR D CA 1
ATOM 3291 C C . THR D 1 93 ? 42.064 -14.570 -18.665 1.00 56.21 90 THR D C 1
ATOM 3292 O O . THR D 1 93 ? 42.095 -14.465 -19.892 1.00 69.72 90 THR D O 1
ATOM 3296 N N . GLY D 1 94 ? 41.441 -13.696 -17.889 1.00 51.14 91 GLY D N 1
ATOM 3297 C CA . GLY D 1 94 ? 40.833 -12.521 -18.481 1.00 55.14 91 GLY D CA 1
ATOM 3298 C C . GLY D 1 94 ? 41.686 -11.300 -18.212 1.00 55.38 91 GLY D C 1
ATOM 3299 O O . GLY D 1 94 ? 42.874 -11.269 -18.544 1.00 55.67 91 GLY D O 1
ATOM 3300 N N . HIS D 1 95 ? 41.065 -10.273 -17.652 1.00 55.96 92 HIS D N 1
ATOM 3301 C CA . HIS D 1 95 ? 41.777 -9.070 -17.240 1.00 60.90 92 HIS D CA 1
ATOM 3302 C C . HIS D 1 95 ? 42.628 -9.278 -15.982 1.00 63.61 92 HIS D C 1
ATOM 3303 O O . HIS D 1 95 ? 43.847 -9.103 -16.005 1.00 63.50 92 HIS D O 1
ATOM 3310 N N . SER D 1 96 ? 41.985 -9.698 -14.902 1.00 62.69 93 SER D N 1
ATOM 3311 C CA . SER D 1 96 ? 42.657 -10.023 -13.653 1.00 59.54 93 SER D CA 1
ATOM 3312 C C . SER D 1 96 ? 42.256 -11.423 -13.250 1.00 54.42 93 SER D C 1
ATOM 3313 O O . SER D 1 96 ? 42.765 -11.979 -12.292 1.00 58.00 93 SER D O 1
ATOM 3316 N N . SER D 1 97 ? 41.269 -11.947 -13.962 1.00 53.58 94 SER D N 1
ATOM 3317 C CA . SER D 1 97 ? 40.607 -13.189 -13.601 1.00 49.52 94 SER D CA 1
ATOM 3318 C C . SER D 1 97 ? 41.358 -14.438 -13.975 1.00 46.11 94 SER D C 1
ATOM 3319 O O . SER D 1 97 ? 41.734 -14.635 -15.125 1.00 46.74 94 SER D O 1
ATOM 3322 N N . ILE D 1 98 ? 41.635 -15.232 -12.952 1.00 47.90 95 ILE D N 1
ATOM 3323 C CA . ILE D 1 98 ? 42.186 -16.553 -13.111 1.00 45.87 95 ILE D CA 1
ATOM 3324 C C . ILE D 1 98 ? 41.050 -17.499 -12.773 1.00 45.79 95 ILE D C 1
ATOM 3325 O O . ILE D 1 98 ? 40.646 -17.574 -11.621 1.00 43.41 95 ILE D O 1
ATOM 3330 N N . THR D 1 99 ? 40.502 -18.180 -13.773 1.00 44.92 96 THR D N 1
ATOM 3331 C CA . THR D 1 99 ? 39.426 -19.136 -13.546 1.00 38.79 96 THR D CA 1
ATOM 3332 C C . THR D 1 99 ? 40.022 -20.511 -13.416 1.00 40.58 96 THR D C 1
ATOM 3333 O O . THR D 1 99 ? 40.793 -20.905 -14.262 1.00 44.36 96 THR D O 1
ATOM 3337 N N . ILE D 1 100 ? 39.721 -21.224 -12.340 1.00 38.25 97 ILE D N 1
ATOM 3338 C CA . ILE D 1 100 ? 40.302 -22.543 -12.119 1.00 37.92 97 ILE D CA 1
ATOM 3339 C C . ILE D 1 100 ? 39.257 -23.583 -11.713 1.00 36.45 97 ILE D C 1
ATOM 3340 O O . ILE D 1 100 ? 38.462 -23.341 -10.831 1.00 35.33 97 ILE D O 1
ATOM 3345 N N . ASN D 1 101 ? 39.252 -24.721 -12.409 1.00 41.93 98 ASN D N 1
ATOM 3346 C CA . ASN D 1 101 ? 38.351 -25.845 -12.144 1.00 41.23 98 ASN D CA 1
ATOM 3347 C C . ASN D 1 101 ? 39.007 -26.743 -11.111 1.00 43.02 98 ASN D C 1
ATOM 3348 O O . ASN D 1 101 ? 40.148 -27.193 -11.308 1.00 46.44 98 ASN D O 1
ATOM 3353 N N . ILE D 1 102 ? 38.294 -27.009 -10.020 1.00 39.97 99 ILE D N 1
ATOM 3354 C CA . ILE D 1 102 ? 38.860 -27.744 -8.884 1.00 42.02 99 ILE D CA 1
ATOM 3355 C C . ILE D 1 102 ? 38.136 -29.067 -8.621 1.00 42.82 99 ILE D C 1
ATOM 3356 O O . ILE D 1 102 ? 36.908 -29.155 -8.746 1.00 45.75 99 ILE D O 1
ATOM 3361 N N . GLU D 1 103 ? 38.929 -30.106 -8.358 1.00 41.46 100 GLU D N 1
ATOM 3362 C CA . GLU D 1 103 ? 38.420 -31.419 -8.00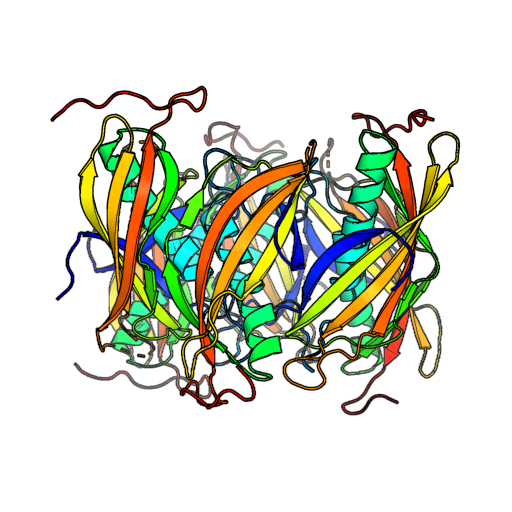4 1.00 43.68 100 GLU D CA 1
ATOM 3363 C C . GLU D 1 103 ? 38.907 -31.817 -6.631 1.00 45.01 100 GLU D C 1
ATOM 3364 O O . GLU D 1 103 ? 40.018 -31.485 -6.224 1.00 43.05 100 GLU D O 1
ATOM 3370 N N . VAL D 1 104 ? 38.063 -32.546 -5.925 1.00 40.92 101 VAL D N 1
ATOM 3371 C CA . VAL D 1 104 ? 38.407 -33.073 -4.641 1.00 40.61 101 VAL D CA 1
ATOM 3372 C C . VAL D 1 104 ? 38.223 -34.574 -4.708 1.00 43.48 101 VAL D C 1
ATOM 3373 O O . VAL D 1 104 ? 37.109 -35.056 -4.921 1.00 50.55 101 VAL D O 1
ATOM 3377 N N . TRP D 1 105 ? 39.337 -35.278 -4.550 1.00 40.57 102 TRP D N 1
ATOM 3378 C CA . TRP D 1 105 ? 39.466 -36.728 -4.555 1.00 41.82 102 TRP D CA 1
ATOM 3379 C C . TRP D 1 105 ? 39.858 -37.253 -3.206 1.00 38.48 102 TRP D C 1
ATOM 3380 O O . TRP D 1 105 ? 40.451 -36.557 -2.438 1.00 38.58 102 TRP D O 1
ATOM 3391 N N . VAL D 1 106 ? 39.460 -38.465 -2.889 1.00 37.55 103 VAL D N 1
ATOM 3392 C CA . VAL D 1 106 ? 39.852 -39.074 -1.640 1.00 34.85 103 VAL D CA 1
ATOM 3393 C C . VAL D 1 106 ? 40.763 -40.197 -2.069 1.00 39.06 103 VAL D C 1
ATOM 3394 O O . VAL D 1 106 ? 40.495 -40.848 -3.070 1.00 40.70 103 VAL D O 1
ATOM 3398 N N . LYS D 1 107 ? 41.838 -40.432 -1.331 1.00 45.47 104 LYS D N 1
ATOM 3399 C CA . LYS D 1 107 ? 42.795 -41.454 -1.735 1.00 50.17 104 LYS D CA 1
ATOM 3400 C C . LYS D 1 107 ? 42.593 -42.812 -1.098 1.00 55.55 104 LYS D C 1
ATOM 3401 O O . LYS D 1 107 ? 42.553 -43.805 -1.815 1.00 66.80 104 LYS D O 1
ATOM 3407 N N . LYS D 1 108 ? 42.462 -42.887 0.217 1.00 50.18 105 LYS D N 1
ATOM 3408 C CA . LYS D 1 108 ? 42.257 -44.188 0.841 1.00 56.80 105 LYS D CA 1
ATOM 3409 C C . LYS D 1 108 ? 40.928 -44.247 1.572 1.00 57.44 105 LYS D C 1
ATOM 3410 O O . LYS D 1 108 ? 40.714 -43.515 2.524 1.00 63.52 105 LYS D O 1
ATOM 3416 N N . VAL D 1 109 ? 40.049 -45.140 1.145 1.00 60.05 106 VAL D N 1
ATOM 3417 C CA . VAL D 1 109 ? 38.708 -45.178 1.705 1.00 68.86 106 VAL D CA 1
ATOM 3418 C C . VAL D 1 109 ? 38.746 -45.471 3.204 1.00 80.64 106 VAL D C 1
ATOM 3419 O O . VAL D 1 109 ? 37.967 -44.898 3.966 1.00 86.61 106 VAL D O 1
ATOM 3423 N N . SER D 1 110 ? 39.647 -46.353 3.622 1.00 83.70 107 SER D N 1
ATOM 3424 C CA . SER D 1 110 ? 39.986 -46.486 5.038 1.00 79.56 107 SER D CA 1
ATOM 3425 C C . SER D 1 110 ? 40.964 -47.618 5.320 1.00 74.83 107 SER D C 1
ATOM 3426 O O . SER D 1 110 ? 42.067 -47.376 5.805 1.00 69.62 107 SER D O 1
ATOM 3429 N N . GLN D 1 116 ? 41.326 -46.585 -3.054 1.00 62.72 113 GLN D N 1
ATOM 3430 C CA . GLN D 1 116 ? 40.200 -46.268 -3.918 1.00 62.85 113 GLN D CA 1
ATOM 3431 C C . GLN D 1 116 ? 40.159 -44.784 -4.198 1.00 57.84 113 GLN D C 1
ATOM 3432 O O . GLN D 1 116 ? 40.305 -43.978 -3.297 1.00 59.38 113 GLN D O 1
ATOM 3438 N N . ARG D 1 117 ? 39.963 -44.429 -5.456 1.00 53.27 114 ARG D N 1
ATOM 3439 C CA . ARG D 1 117 ? 39.906 -43.037 -5.846 1.00 48.37 114 ARG D CA 1
ATOM 3440 C C . ARG D 1 117 ? 38.510 -42.710 -6.336 1.00 55.16 114 ARG D C 1
ATOM 3441 O O . ARG D 1 117 ? 38.008 -43.354 -7.250 1.00 57.95 114 ARG D O 1
ATOM 3449 N N . TYR D 1 118 ? 37.891 -41.694 -5.750 1.00 51.77 115 TYR D N 1
ATOM 3450 C CA . TYR D 1 118 ? 36.665 -41.145 -6.299 1.00 42.11 115 TYR D CA 1
ATOM 3451 C C . TYR D 1 118 ? 36.698 -39.630 -6.242 1.00 39.84 115 TYR D C 1
ATOM 3452 O O . TYR D 1 118 ? 37.326 -39.065 -5.364 1.00 41.69 115 TYR D O 1
ATOM 3461 N N . ARG D 1 119 ? 36.038 -38.971 -7.186 1.00 37.76 116 ARG D N 1
ATOM 3462 C CA . ARG D 1 119 ? 35.898 -37.528 -7.122 1.00 39.77 116 ARG D CA 1
ATOM 3463 C C . ARG D 1 119 ? 34.790 -37.216 -6.127 1.00 47.48 116 ARG D C 1
ATOM 3464 O O . ARG D 1 119 ? 33.647 -37.627 -6.324 1.00 54.14 116 ARG D O 1
ATOM 3472 N N . ALA D 1 120 ? 35.111 -36.438 -5.098 1.00 46.12 117 ALA D N 1
ATOM 3473 C CA . ALA D 1 120 ? 34.186 -36.172 -4.005 1.00 42.00 117 ALA D CA 1
ATOM 3474 C C . ALA D 1 120 ? 33.606 -34.776 -4.105 1.00 44.47 117 ALA D C 1
ATOM 3475 O O . ALA D 1 120 ? 32.543 -34.505 -3.553 1.00 47.66 117 ALA D O 1
ATOM 3477 N N . THR D 1 121 ? 34.317 -33.874 -4.775 1.00 44.24 118 THR D N 1
ATOM 3478 C CA . THR D 1 121 ? 33.796 -32.515 -4.962 1.00 45.39 118 THR D CA 1
ATOM 3479 C C . THR D 1 121 ? 34.304 -31.924 -6.265 1.00 48.00 118 THR D C 1
ATOM 3480 O O . THR D 1 121 ? 35.421 -32.179 -6.667 1.00 51.65 118 THR D O 1
ATOM 3484 N N . GLU D 1 122 ? 33.481 -31.130 -6.928 1.00 44.88 119 GLU D N 1
ATOM 3485 C CA . GLU D 1 122 ? 33.891 -30.450 -8.147 1.00 46.14 119 GLU D CA 1
ATOM 3486 C C . GLU D 1 122 ? 33.356 -29.048 -8.070 1.00 45.77 119 GLU D C 1
ATOM 3487 O O . GLU D 1 122 ? 32.258 -28.862 -7.570 1.00 49.32 119 GLU D O 1
ATOM 3493 N N . ALA D 1 123 ? 34.137 -28.053 -8.476 1.00 43.23 120 ALA D N 1
ATOM 3494 C CA . ALA D 1 123 ? 33.626 -26.673 -8.487 1.00 42.03 120 ALA D CA 1
ATOM 3495 C C . ALA D 1 123 ? 34.459 -25.761 -9.373 1.00 36.81 120 ALA D C 1
ATOM 3496 O O . ALA D 1 123 ? 35.556 -26.138 -9.767 1.00 38.21 120 ALA D O 1
ATOM 3498 N N . VAL D 1 124 ? 33.946 -24.571 -9.692 1.00 36.86 121 VAL D N 1
ATOM 3499 C CA . VAL D 1 124 ? 34.732 -23.631 -10.488 1.00 34.88 121 VAL D CA 1
ATOM 3500 C C . VAL D 1 124 ? 35.043 -22.380 -9.695 1.00 33.99 121 VAL D C 1
ATOM 3501 O O . VAL D 1 124 ? 34.159 -21.555 -9.474 1.00 37.12 121 VAL D O 1
ATOM 3505 N N . PHE D 1 125 ? 36.290 -22.251 -9.241 1.00 34.14 122 PHE D N 1
ATOM 3506 C CA . PHE D 1 125 ? 36.692 -21.068 -8.484 1.00 34.46 122 PHE D CA 1
ATOM 3507 C C . PHE D 1 125 ? 37.270 -20.014 -9.393 1.00 34.57 122 PHE D C 1
ATOM 3508 O O . PHE D 1 125 ? 38.159 -20.303 -10.163 1.00 38.31 122 PHE D O 1
ATOM 3516 N N . THR D 1 126 ? 36.886 -18.769 -9.180 1.00 33.93 123 THR D N 1
ATOM 3517 C CA . THR D 1 126 ? 37.315 -17.674 -10.024 1.00 35.35 123 THR D CA 1
ATOM 3518 C C . THR D 1 126 ? 37.954 -16.610 -9.163 1.00 42.48 123 THR D C 1
ATOM 3519 O O . THR D 1 126 ? 37.276 -16.009 -8.305 1.00 44.27 123 THR D O 1
ATOM 3523 N N . TYR D 1 127 ? 39.237 -16.351 -9.439 1.00 45.75 124 TYR D N 1
ATOM 3524 C CA . TYR D 1 127 ? 40.088 -15.441 -8.655 1.00 47.15 124 TYR D CA 1
ATOM 3525 C C . TYR D 1 127 ? 40.477 -14.153 -9.382 1.00 49.67 124 TYR D C 1
ATOM 3526 O O . TYR D 1 127 ? 40.434 -14.089 -10.608 1.00 47.11 124 TYR D O 1
ATOM 3535 N N . VAL D 1 128 ? 40.924 -13.158 -8.617 1.00 50.01 125 VAL D N 1
ATOM 3536 C CA . VAL D 1 128 ? 41.362 -11.879 -9.167 1.00 54.10 125 VAL D CA 1
ATOM 3537 C C . VAL D 1 128 ? 42.653 -11.366 -8.549 1.00 58.70 125 VAL D C 1
ATOM 3538 O O . VAL D 1 128 ? 42.731 -11.203 -7.340 1.00 60.45 125 VAL D O 1
ATOM 3542 N N . ALA D 1 129 ? 43.655 -11.104 -9.386 1.00 61.02 126 ALA D N 1
ATOM 3543 C CA . ALA D 1 129 ? 44.940 -10.569 -8.933 1.00 64.43 126 ALA D CA 1
ATOM 3544 C C . ALA D 1 129 ? 44.802 -9.134 -8.396 1.00 67.44 126 ALA D C 1
ATOM 3545 O O . ALA D 1 129 ? 44.335 -8.258 -9.100 1.00 69.62 126 ALA D O 1
ATOM 3547 N N . VAL D 1 130 ? 45.187 -8.900 -7.145 1.00 67.14 127 VAL D N 1
ATOM 3548 C CA . VAL D 1 130 ? 45.067 -7.569 -6.528 1.00 71.35 127 VAL D CA 1
ATOM 3549 C C . VAL D 1 130 ? 46.331 -7.009 -5.884 1.00 77.65 127 VAL D C 1
ATOM 3550 O O . VAL D 1 130 ? 47.280 -7.746 -5.607 1.00 78.66 127 VAL D O 1
ATOM 3554 N N . ASP D 1 131 ? 46.343 -5.695 -5.662 1.00 82.08 128 ASP D N 1
ATOM 3555 C CA . ASP D 1 131 ? 47.432 -5.079 -4.903 1.00 89.43 128 ASP D CA 1
ATOM 3556 C C . ASP D 1 131 ? 47.100 -5.144 -3.406 1.00 88.99 128 ASP D C 1
ATOM 3557 O O . ASP D 1 131 ? 46.164 -5.831 -2.997 1.00 88.45 128 ASP D O 1
ATOM 3562 N N . ASP D 1 132 ? 47.882 -4.440 -2.594 1.00 90.53 129 ASP D N 1
ATOM 3563 C CA . ASP D 1 132 ? 47.657 -4.386 -1.152 1.00 89.26 129 ASP D CA 1
ATOM 3564 C C . ASP D 1 132 ? 46.353 -3.686 -0.775 1.00 86.78 129 ASP D C 1
ATOM 3565 O O . ASP D 1 132 ? 45.887 -3.797 0.352 1.00 87.70 129 ASP D O 1
ATOM 3570 N N . ALA D 1 133 ? 45.784 -2.923 -1.697 1.00 84.46 130 ALA D N 1
ATOM 3571 C CA . ALA D 1 133 ? 44.531 -2.218 -1.419 1.00 88.13 130 ALA D CA 1
ATOM 3572 C C . ALA D 1 133 ? 43.308 -2.888 -2.049 1.00 87.80 130 ALA D C 1
ATOM 3573 O O . ALA D 1 133 ? 42.326 -2.215 -2.368 1.00 87.26 130 ALA D O 1
ATOM 3575 N N . GLY D 1 134 ? 43.372 -4.206 -2.220 1.00 87.08 131 GLY D N 1
ATOM 3576 C CA . GLY D 1 134 ? 42.271 -4.984 -2.774 1.00 85.08 131 GLY D CA 1
ATOM 3577 C C . GLY D 1 134 ? 41.668 -4.634 -4.128 1.00 87.80 131 GLY D C 1
ATOM 3578 O O . GLY D 1 134 ? 40.584 -5.110 -4.462 1.00 92.34 131 GLY D O 1
ATOM 3579 N N . LYS D 1 135 ? 42.363 -3.824 -4.919 1.00 86.02 132 LYS D N 1
ATOM 3580 C CA . LYS D 1 135 ? 41.860 -3.440 -6.239 1.00 83.73 132 LYS D CA 1
ATOM 3581 C C . LYS D 1 135 ? 42.589 -4.167 -7.377 1.00 80.36 132 LYS D C 1
ATOM 3582 O O . LYS D 1 135 ? 43.738 -4.560 -7.215 1.00 83.03 132 LYS D O 1
ATOM 3588 N N . PRO D 1 136 ? 41.897 -4.383 -8.517 1.00 76.55 133 PRO D N 1
ATOM 3589 C CA . PRO D 1 136 ? 42.415 -5.160 -9.649 1.00 75.73 133 PRO D CA 1
ATOM 3590 C C . PRO D 1 136 ? 43.765 -4.731 -10.206 1.00 77.98 133 PRO D C 1
ATOM 3591 O O . PRO D 1 136 ? 44.158 -3.564 -10.124 1.00 78.75 133 PRO D O 1
ATOM 3595 N N . ARG D 1 137 ? 44.469 -5.709 -10.767 1.00 76.45 134 ARG D N 1
ATOM 3596 C CA . ARG D 1 137 ? 45.733 -5.470 -11.436 1.00 77.97 134 ARG D CA 1
ATOM 3597 C C . ARG D 1 137 ? 45.837 -6.458 -12.589 1.00 73.90 134 ARG D C 1
ATOM 3598 O O . ARG D 1 137 ? 45.220 -7.519 -12.561 1.00 70.23 134 ARG D O 1
ATOM 3606 N N . GLY D 1 138 ? 46.648 -6.119 -13.579 1.00 78.60 135 GLY D N 1
ATOM 3607 C CA . GLY D 1 138 ? 46.814 -6.941 -14.762 1.00 75.53 135 GLY D CA 1
ATOM 3608 C C . GLY D 1 138 ? 47.470 -8.263 -14.444 1.00 71.47 135 GLY D C 1
ATOM 3609 O O . GLY D 1 138 ? 48.086 -8.418 -13.393 1.00 73.72 135 GLY D O 1
ATOM 3610 N N . LEU D 1 139 ? 47.340 -9.220 -15.350 1.00 66.49 136 LEU D N 1
ATOM 3611 C CA . LEU D 1 139 ? 47.991 -10.507 -15.170 1.00 70.10 136 LEU D CA 1
ATOM 3612 C C . LEU D 1 139 ? 49.274 -10.469 -15.963 1.00 76.01 136 LEU D C 1
ATOM 3613 O O . LEU D 1 139 ? 49.283 -10.104 -17.139 1.00 85.13 136 LEU D O 1
ATOM 3618 N N . PRO D 1 140 ? 50.357 -10.843 -15.296 1.00 70.24 137 PRO D N 1
ATOM 3619 C CA . PRO D 1 140 ? 51.704 -10.745 -15.846 1.00 79.75 137 PRO D CA 1
ATOM 3620 C C . PRO D 1 140 ? 51.992 -11.788 -16.901 1.00 84.31 137 PRO D C 1
ATOM 3621 O O . PRO D 1 140 ? 52.318 -12.921 -16.558 1.00 86.68 137 PRO D O 1
ATOM 3625 N N . SER D 1 141 ? 51.903 -11.410 -18.167 1.00 85.90 138 SER D N 1
ATOM 3626 C CA . SER D 1 141 ? 52.323 -12.305 -19.225 1.00 87.00 138 SER D CA 1
ATOM 3627 C C . SER D 1 141 ? 53.588 -11.742 -19.858 1.00 79.33 138 SER D C 1
ATOM 3628 O O . SER D 1 141 ? 53.567 -10.634 -20.378 1.00 83.42 138 SER D O 1
ATOM 3631 N N . LEU E 1 17 ? 56.322 -16.514 45.308 1.00 45.63 14 LEU E N 1
ATOM 3632 C CA . LEU E 1 17 ? 55.219 -15.575 45.135 1.00 33.01 14 LEU E CA 1
ATOM 3633 C C . LEU E 1 17 ? 53.935 -16.198 44.599 1.00 30.67 14 LEU E C 1
ATOM 3634 O O . LEU E 1 17 ? 52.896 -15.985 45.186 1.00 30.98 14 LEU E O 1
ATOM 3639 N N . PRO E 1 18 ? 53.989 -16.976 43.496 1.00 29.90 15 PRO E N 1
ATOM 3640 C CA . PRO E 1 18 ? 52.713 -17.512 43.006 1.00 27.45 15 PRO E CA 1
ATOM 3641 C C . PRO E 1 18 ? 52.104 -18.506 43.979 1.00 29.11 15 PRO E C 1
ATOM 3642 O O . PRO E 1 18 ? 52.858 -19.207 44.606 1.00 36.37 15 PRO E O 1
ATOM 3646 N N . ASN E 1 19 ? 50.802 -18.488 44.203 1.00 26.26 16 ASN E N 1
ATOM 3647 C CA . ASN E 1 19 ? 50.190 -19.443 45.101 1.00 26.33 16 ASN E CA 1
ATOM 3648 C C . ASN E 1 19 ? 49.565 -20.639 44.458 1.00 26.01 16 ASN E C 1
ATOM 3649 O O . ASN E 1 19 ? 48.728 -20.506 43.588 1.00 30.22 16 ASN E O 1
ATOM 3654 N N . GLY E 1 20 ? 49.935 -21.812 44.939 1.00 26.32 17 GLY E N 1
ATOM 3655 C CA . GLY E 1 20 ? 49.349 -23.048 44.482 1.00 27.12 17 GLY E CA 1
ATOM 3656 C C . GLY E 1 20 ? 50.202 -23.876 43.578 1.00 27.24 17 GLY E C 1
ATOM 3657 O O . GLY E 1 20 ? 51.354 -23.539 43.331 1.00 26.43 17 GLY E O 1
ATOM 3658 N N . GLU E 1 21 ? 49.605 -24.945 43.056 1.00 27.85 18 GLU E N 1
ATOM 3659 C CA . GLU E 1 21 ? 50.306 -25.880 42.183 1.00 27.29 18 GLU E CA 1
ATOM 3660 C C . GLU E 1 21 ? 50.112 -25.606 40.711 1.00 31.23 18 GLU E C 1
ATOM 3661 O O . GLU E 1 21 ? 48.995 -25.401 40.233 1.00 35.32 18 GLU E O 1
ATOM 3667 N N . LEU E 1 22 ? 51.230 -25.642 39.993 1.00 34.15 19 LEU E N 1
ATOM 3668 C CA . LEU E 1 22 ? 51.263 -25.402 38.555 1.00 30.08 19 LEU E CA 1
ATOM 3669 C C . LEU E 1 22 ? 50.637 -26.517 37.773 1.00 35.65 19 LEU E C 1
ATOM 3670 O O . LEU E 1 22 ? 51.213 -27.590 37.642 1.00 43.72 19 LEU E O 1
ATOM 3675 N N . VAL E 1 23 ? 49.461 -26.258 37.234 1.00 34.17 20 VAL E N 1
ATOM 3676 C CA . VAL E 1 23 ? 48.773 -27.259 36.463 1.00 33.71 20 VAL E CA 1
ATOM 3677 C C . VAL E 1 23 ? 49.086 -27.083 34.979 1.00 34.56 20 VAL E C 1
ATOM 3678 O O . VAL E 1 23 ? 49.279 -28.066 34.274 1.00 41.11 20 VAL E O 1
ATOM 3682 N N . LEU E 1 24 ? 49.242 -25.843 34.528 1.00 31.70 21 LEU E N 1
ATOM 3683 C CA . LEU E 1 24 ? 49.520 -25.577 33.123 1.00 32.92 21 LEU E CA 1
ATOM 3684 C C . LEU E 1 24 ? 50.624 -24.572 32.907 1.00 35.58 21 LEU E C 1
ATOM 3685 O O . LEU E 1 24 ? 50.674 -23.536 33.539 1.00 38.53 21 LEU E O 1
ATOM 3690 N N . ARG E 1 25 ? 51.481 -24.862 31.950 1.00 37.77 22 ARG E N 1
ATOM 3691 C CA . ARG E 1 25 ? 52.532 -23.949 31.539 1.00 36.47 22 ARG E CA 1
ATOM 3692 C C . ARG E 1 25 ? 52.474 -24.048 30.058 1.00 38.80 22 ARG E C 1
ATOM 3693 O O . ARG E 1 25 ? 52.939 -25.012 29.459 1.00 38.89 22 ARG E O 1
ATOM 3701 N N . THR E 1 26 ? 51.847 -23.057 29.462 1.00 43.08 23 THR E N 1
ATOM 3702 C CA . THR E 1 26 ? 51.621 -23.105 28.044 1.00 42.10 23 THR E CA 1
ATOM 3703 C C . THR E 1 26 ? 52.173 -21.835 27.451 1.00 46.48 23 THR E C 1
ATOM 3704 O O . THR E 1 26 ? 52.370 -20.839 28.146 1.00 50.79 23 THR E O 1
ATOM 3708 N N . LEU E 1 27 ? 52.381 -21.852 26.150 1.00 48.30 24 LEU E N 1
ATOM 3709 C CA . LEU E 1 27 ? 52.969 -20.717 25.484 1.00 46.83 24 LEU E CA 1
ATOM 3710 C C . LEU E 1 27 ? 51.863 -19.935 24.793 1.00 48.54 24 LEU E C 1
ATOM 3711 O O . LEU E 1 27 ? 50.955 -20.524 24.213 1.00 55.36 24 LEU E O 1
ATOM 3716 N N . ALA E 1 28 ? 51.925 -18.614 24.854 1.00 47.07 25 ALA E N 1
ATOM 3717 C CA . ALA E 1 28 ? 50.926 -17.788 24.191 1.00 47.36 25 ALA E CA 1
ATOM 3718 C C . ALA E 1 28 ? 51.098 -17.882 22.686 1.00 48.44 25 ALA E C 1
ATOM 3719 O O . ALA E 1 28 ? 52.104 -17.443 22.149 1.00 51.98 25 ALA E O 1
ATOM 3721 N N . MET E 1 29 ? 50.145 -18.519 22.018 1.00 49.36 26 MET E N 1
ATOM 3722 C CA . MET E 1 29 ? 50.199 -18.673 20.570 1.00 49.73 26 MET E CA 1
ATOM 3723 C C . MET E 1 29 ? 49.486 -17.518 19.859 1.00 49.00 26 MET E C 1
ATOM 3724 O O . MET E 1 29 ? 48.558 -16.919 20.415 1.00 47.89 26 MET E O 1
ATOM 3729 N N . PRO E 1 30 ? 49.888 -17.258 18.624 1.00 49.09 27 PRO E N 1
ATOM 3730 C CA . PRO E 1 30 ? 49.361 -16.156 17.815 1.00 45.78 27 PRO E CA 1
ATOM 3731 C C . PRO E 1 30 ? 47.870 -16.282 17.546 1.00 43.34 27 PRO E C 1
ATOM 3732 O O . PRO E 1 30 ? 47.158 -15.291 17.521 1.00 40.45 27 PRO E O 1
ATOM 3736 N N . ALA E 1 31 ? 47.419 -17.511 17.355 1.00 42.55 28 ALA E N 1
ATOM 3737 C CA . ALA E 1 31 ? 46.044 -17.826 17.015 1.00 42.45 28 ALA E CA 1
ATOM 3738 C C . ALA E 1 31 ? 45.126 -17.477 18.173 1.00 46.69 28 ALA E C 1
ATOM 3739 O O . ALA E 1 31 ? 43.910 -17.501 18.051 1.00 52.04 28 ALA E O 1
ATOM 3741 N N . ASP E 1 32 ? 45.732 -17.190 19.312 1.00 44.67 29 ASP E N 1
ATOM 3742 C CA . ASP E 1 32 ? 45.023 -16.948 20.552 1.00 43.95 29 ASP E CA 1
ATOM 3743 C C . ASP E 1 32 ? 44.801 -15.469 20.862 1.00 42.85 29 ASP E C 1
ATOM 3744 O O . ASP E 1 32 ? 44.580 -15.107 22.008 1.00 43.98 29 ASP E O 1
ATOM 3749 N N . THR E 1 33 ? 44.916 -14.609 19.858 1.00 43.86 30 THR E N 1
ATOM 3750 C CA . THR E 1 33 ? 44.850 -13.183 20.094 1.00 44.68 30 THR E CA 1
ATOM 3751 C C . THR E 1 33 ? 43.521 -12.594 19.668 1.00 46.54 30 THR E C 1
ATOM 3752 O O . THR E 1 33 ? 42.729 -13.255 18.996 1.00 45.93 30 THR E O 1
ATOM 3756 N N . ASN E 1 34 ? 43.318 -11.321 20.000 1.00 48.53 31 ASN E N 1
ATOM 3757 C CA . ASN E 1 34 ? 42.141 -10.604 19.536 1.00 52.44 31 ASN E CA 1
ATOM 3758 C C . ASN E 1 34 ? 42.572 -9.692 18.399 1.00 58.15 31 ASN E C 1
ATOM 3759 O O . ASN E 1 34 ? 43.705 -9.781 17.929 1.00 61.41 31 ASN E O 1
ATOM 3764 N N . ALA E 1 35 ? 41.694 -8.793 17.983 1.00 53.65 32 ALA E N 1
ATOM 3765 C CA . ALA E 1 35 ? 41.990 -7.958 16.833 1.00 56.09 32 ALA E CA 1
ATOM 3766 C C . ALA E 1 35 ? 43.148 -6.987 17.040 1.00 60.55 32 ALA E C 1
ATOM 3767 O O . ALA E 1 35 ? 43.932 -6.757 16.120 1.00 57.46 32 ALA E O 1
ATOM 3769 N N . ASN E 1 36 ? 43.262 -6.426 18.242 1.00 61.05 33 ASN E N 1
ATOM 3770 C CA . ASN E 1 36 ? 44.312 -5.445 18.525 1.00 61.72 33 ASN E CA 1
ATOM 3771 C C . ASN E 1 36 ? 45.702 -6.074 18.428 1.00 61.92 33 ASN E C 1
ATOM 3772 O O . ASN E 1 36 ? 46.613 -5.522 17.797 1.00 61.16 33 ASN E O 1
ATOM 3777 N N . GLY E 1 37 ? 45.830 -7.270 18.996 1.00 60.09 34 GLY E N 1
ATOM 3778 C CA . GLY E 1 37 ? 47.102 -7.964 19.054 1.00 57.95 34 GLY E CA 1
ATOM 3779 C C . GLY E 1 37 ? 47.432 -8.542 20.414 1.00 57.60 34 GLY E C 1
ATOM 3780 O O . GLY E 1 37 ? 48.384 -9.315 20.533 1.00 59.33 34 GLY E O 1
ATOM 3781 N N . ASP E 1 38 ? 46.613 -8.226 21.421 1.00 55.59 35 ASP E N 1
ATOM 3782 C CA . ASP E 1 38 ? 46.836 -8.714 22.785 1.00 56.11 35 ASP E CA 1
ATOM 3783 C C . ASP E 1 38 ? 46.401 -10.153 22.860 1.00 47.74 35 ASP E C 1
ATOM 3784 O O . ASP E 1 38 ? 45.766 -10.650 21.954 1.00 49.22 35 ASP E O 1
ATOM 3789 N N . ILE E 1 39 ? 46.759 -10.838 23.929 1.00 46.38 36 ILE E N 1
ATOM 3790 C CA . ILE E 1 39 ? 46.284 -12.195 24.077 1.00 46.51 36 ILE E CA 1
ATOM 3791 C C . ILE E 1 39 ? 44.811 -12.118 24.456 1.00 43.58 36 ILE E C 1
ATOM 3792 O O . ILE E 1 39 ? 44.404 -11.339 25.306 1.00 41.08 36 ILE E O 1
ATOM 3797 N N . PHE E 1 40 ? 44.021 -12.923 23.767 1.00 42.32 37 PHE E N 1
ATOM 3798 C CA . PHE E 1 40 ? 42.585 -12.944 23.909 1.00 40.42 37 PHE E CA 1
ATOM 3799 C C . PHE E 1 40 ? 42.206 -13.448 25.299 1.00 43.13 37 PHE E C 1
ATOM 3800 O O . PHE E 1 40 ? 42.660 -14.507 25.710 1.00 48.53 37 PHE E O 1
ATOM 3808 N N . GLY E 1 41 ? 41.360 -12.708 26.017 1.00 40.89 38 GLY E N 1
ATOM 3809 C CA . GLY E 1 41 ? 41.098 -12.990 27.423 1.00 35.88 38 GLY E CA 1
ATOM 3810 C C . GLY E 1 41 ? 40.069 -14.069 27.654 1.00 38.16 38 GLY E C 1
ATOM 3811 O O . GLY E 1 41 ? 40.102 -14.786 28.646 1.00 41.66 38 GLY E O 1
ATOM 3812 N N . GLY E 1 42 ? 39.154 -14.197 26.717 1.00 39.44 39 GLY E N 1
ATOM 3813 C CA . GLY E 1 42 ? 38.616 -15.489 26.371 1.00 40.73 39 GLY E CA 1
ATOM 3814 C C . GLY E 1 42 ? 39.613 -16.605 26.550 1.00 41.28 39 GLY E C 1
ATOM 3815 O O . GLY E 1 42 ? 39.350 -17.542 27.290 1.00 43.97 39 GLY E O 1
ATOM 3816 N N . TRP E 1 43 ? 40.768 -16.506 25.895 1.00 41.06 40 TRP E N 1
ATOM 3817 C CA . TRP E 1 43 ? 41.740 -17.594 25.959 1.00 43.58 40 TRP E CA 1
ATOM 3818 C C . TRP E 1 43 ? 42.313 -17.816 27.337 1.00 43.42 40 TRP E C 1
ATOM 3819 O O . TRP E 1 43 ? 42.499 -18.947 27.755 1.00 42.60 40 TRP E O 1
ATOM 3830 N N . LEU E 1 44 ? 42.559 -16.730 28.048 1.00 41.57 41 LEU E N 1
ATOM 3831 C CA . LEU E 1 44 ? 43.085 -16.813 29.391 1.00 40.17 41 LEU E CA 1
ATOM 3832 C C . LEU E 1 44 ? 42.124 -17.568 30.265 1.00 43.31 41 LEU E C 1
ATOM 3833 O O . LEU E 1 44 ? 42.493 -18.514 30.941 1.00 46.34 41 LEU E O 1
ATOM 3838 N N . MET E 1 45 ? 40.870 -17.165 30.204 1.00 42.45 42 MET E N 1
ATOM 3839 C CA . MET E 1 45 ? 39.808 -17.815 30.955 1.00 43.05 42 MET E CA 1
ATOM 3840 C C . MET E 1 45 ? 39.631 -19.275 30.556 1.00 42.11 42 MET E C 1
ATOM 3841 O O . MET E 1 45 ? 39.217 -20.111 31.364 1.00 41.78 42 MET E O 1
ATOM 3846 N N . SER E 1 46 ? 39.885 -19.545 29.278 1.00 43.51 43 SER E N 1
ATOM 3847 C CA . SER E 1 46 ? 39.853 -20.893 28.724 1.00 49.56 43 SER E CA 1
ATOM 3848 C C . SER E 1 46 ? 40.918 -21.761 29.363 1.00 53.76 43 SER E C 1
ATOM 3849 O O . SER E 1 46 ? 40.688 -22.936 29.649 1.00 58.21 43 SER E O 1
ATOM 3852 N N . GLN E 1 47 ? 42.109 -21.198 29.521 1.00 47.62 44 GLN E N 1
ATOM 3853 C CA . GLN E 1 47 ? 43.197 -21.915 30.152 1.00 44.84 44 GLN E CA 1
ATOM 3854 C C . GLN E 1 47 ? 42.892 -22.133 31.632 1.00 43.88 44 GLN E C 1
ATOM 3855 O O . GLN E 1 47 ? 43.160 -23.196 32.187 1.00 47.87 44 GLN E O 1
ATOM 3861 N N . MET E 1 48 ? 42.322 -21.121 32.274 1.00 41.40 45 MET E N 1
ATOM 3862 C CA . MET E 1 48 ? 41.990 -21.231 33.690 1.00 42.24 45 MET E CA 1
ATOM 3863 C C . MET E 1 48 ? 40.932 -22.313 33.925 1.00 43.84 45 MET E C 1
ATOM 3864 O O . MET E 1 48 ? 41.027 -23.061 34.886 1.00 40.04 45 MET E O 1
ATOM 3869 N N . ASP E 1 49 ? 39.960 -22.431 33.024 1.00 45.94 46 ASP E N 1
ATOM 3870 C CA . ASP E 1 49 ? 38.960 -23.498 33.117 1.00 45.05 46 ASP E CA 1
ATOM 3871 C C . ASP E 1 49 ? 39.613 -24.869 33.265 1.00 45.89 46 ASP E C 1
ATOM 3872 O O . ASP E 1 49 ? 39.255 -25.657 34.142 1.00 45.82 46 ASP E O 1
ATOM 3877 N N . ILE E 1 50 ? 40.607 -25.114 32.423 1.00 49.34 47 ILE E N 1
ATOM 3878 C CA . ILE E 1 50 ? 41.386 -26.348 32.422 1.00 47.96 47 ILE E CA 1
ATOM 3879 C C . ILE E 1 50 ? 42.183 -26.503 33.703 1.00 45.17 47 ILE E C 1
ATOM 3880 O O . ILE E 1 50 ? 42.147 -27.545 34.355 1.00 47.46 47 ILE E O 1
ATOM 3885 N N . GLY E 1 51 ? 42.909 -25.458 34.061 1.00 41.54 48 GLY E N 1
ATOM 3886 C CA . GLY E 1 51 ? 43.720 -25.517 35.252 1.00 41.78 48 GLY E CA 1
ATOM 3887 C C . GLY E 1 51 ? 42.895 -25.888 36.465 1.00 46.11 48 GLY E C 1
ATOM 3888 O O . GLY E 1 51 ? 43.324 -26.691 37.282 1.00 53.62 48 GLY E O 1
ATOM 3889 N N . GLY E 1 52 ? 41.694 -25.339 36.575 1.00 44.45 49 GLY E N 1
ATOM 3890 C CA . GLY E 1 52 ? 40.830 -25.698 37.681 1.00 45.13 49 GLY E CA 1
ATOM 3891 C C . GLY E 1 52 ? 40.260 -27.102 37.595 1.00 49.76 49 GLY E C 1
ATOM 3892 O O . GLY E 1 52 ? 40.211 -27.810 38.600 1.00 54.57 49 GLY E O 1
ATOM 3893 N N . ALA E 1 53 ? 39.831 -27.511 36.403 1.00 47.84 50 ALA E N 1
ATOM 3894 C CA . ALA E 1 53 ? 39.265 -28.849 36.201 1.00 47.20 50 ALA E CA 1
ATOM 3895 C C . ALA E 1 53 ? 40.281 -29.958 36.468 1.00 51.35 50 ALA E C 1
ATOM 3896 O O . ALA E 1 53 ? 39.912 -31.086 36.759 1.00 53.56 50 ALA E O 1
ATOM 3898 N N . ILE E 1 54 ? 41.561 -29.665 36.292 1.00 51.02 51 ILE E N 1
ATOM 3899 C CA . ILE E 1 54 ? 42.576 -30.658 36.609 1.00 54.72 51 ILE E CA 1
ATOM 3900 C C . ILE E 1 54 ? 42.544 -31.029 38.080 1.00 59.92 51 ILE E C 1
ATOM 3901 O O . ILE E 1 54 ? 42.328 -32.199 38.427 1.00 61.37 51 ILE E O 1
ATOM 3906 N N . GLN E 1 55 ? 42.740 -30.020 38.931 1.00 58.18 52 GLN E N 1
ATOM 3907 C CA . GLN E 1 55 ? 42.723 -30.205 40.373 1.00 55.68 52 GLN E CA 1
ATOM 3908 C C . GLN E 1 55 ? 41.368 -30.705 40.849 1.00 57.58 52 GLN E C 1
ATOM 3909 O O . GLN E 1 55 ? 41.281 -31.481 41.787 1.00 60.47 52 GLN E O 1
ATOM 3915 N N . ALA E 1 56 ? 40.304 -30.255 40.199 1.00 57.44 53 ALA E N 1
ATOM 3916 C CA . ALA E 1 56 ? 38.974 -30.726 40.543 1.00 55.13 53 ALA E CA 1
ATOM 3917 C C . ALA E 1 56 ? 38.871 -32.223 40.275 1.00 60.04 53 ALA E C 1
ATOM 3918 O O . ALA E 1 56 ? 38.312 -32.941 41.080 1.00 62.44 53 ALA E O 1
ATOM 3920 N N . LYS E 1 57 ? 39.373 -32.691 39.132 1.00 63.69 54 LYS E N 1
ATOM 3921 C CA . LYS E 1 57 ? 39.361 -34.132 38.835 1.00 66.53 54 LYS E CA 1
ATOM 3922 C C . LYS E 1 57 ? 40.282 -34.943 39.748 1.00 74.12 54 LYS E C 1
ATOM 3923 O O . LYS E 1 57 ? 39.989 -36.098 40.072 1.00 78.09 54 LYS E O 1
ATOM 3929 N N . GLU E 1 58 ? 41.385 -34.342 40.179 1.00 73.71 55 GLU E N 1
ATOM 3930 C CA . GLU E 1 58 ? 42.289 -35.014 41.107 1.00 75.60 55 GLU E CA 1
ATOM 3931 C C . GLU E 1 58 ? 41.670 -35.155 42.492 1.00 75.93 55 GLU E C 1
ATOM 3932 O O . GLU E 1 58 ? 41.775 -36.203 43.128 1.00 79.70 55 GLU E O 1
ATOM 3938 N N . ILE E 1 59 ? 41.020 -34.094 42.951 1.00 73.10 56 ILE E N 1
ATOM 3939 C CA . ILE E 1 59 ? 40.351 -34.097 44.244 1.00 71.27 56 ILE E CA 1
ATOM 3940 C C . ILE E 1 59 ? 39.163 -35.036 44.233 1.00 73.44 56 ILE E C 1
ATOM 3941 O O . ILE E 1 59 ? 38.984 -35.826 45.157 1.00 78.53 56 ILE E O 1
ATOM 3946 N N . ALA E 1 60 ? 38.333 -34.898 43.200 1.00 75.09 57 ALA E N 1
ATOM 3947 C CA . ALA E 1 60 ? 37.112 -35.687 43.034 1.00 77.10 57 ALA E CA 1
ATOM 3948 C C . ALA E 1 60 ? 37.360 -37.121 42.590 1.00 80.18 57 ALA E C 1
ATOM 3949 O O . ALA E 1 60 ? 36.456 -37.955 42.669 1.00 87.41 57 ALA E O 1
ATOM 3951 N N . GLN E 1 61 ? 38.568 -37.397 42.104 1.00 76.53 58 GLN E N 1
ATOM 3952 C CA . GLN E 1 61 ? 38.944 -38.739 41.656 1.00 76.89 58 GLN E CA 1
ATOM 3953 C C . GLN E 1 61 ? 38.033 -39.304 40.549 1.00 79.15 58 GLN E C 1
ATOM 3954 O O . GLN E 1 61 ? 37.863 -40.519 40.436 1.00 80.34 58 GLN E O 1
ATOM 3960 N N . GLY E 1 62 ? 37.476 -38.412 39.729 1.00 78.53 59 GLY E N 1
ATOM 3961 C CA . GLY E 1 62 ? 36.564 -38.754 38.644 1.00 77.51 59 GLY E CA 1
ATOM 3962 C C . GLY E 1 62 ? 36.179 -37.486 37.893 1.00 79.99 59 GLY E C 1
ATOM 3963 O O . GLY E 1 62 ? 36.845 -36.470 38.046 1.00 81.50 59 GLY E O 1
ATOM 3964 N N . ARG E 1 63 ? 35.082 -37.497 37.139 1.00 80.08 60 ARG E N 1
ATOM 3965 C CA . ARG E 1 63 ? 34.735 -36.320 36.332 1.00 76.65 60 ARG E CA 1
ATOM 3966 C C . ARG E 1 63 ? 34.221 -35.148 37.131 1.00 73.99 60 ARG E C 1
ATOM 3967 O O . ARG E 1 63 ? 33.622 -35.308 38.194 1.00 72.25 60 ARG E O 1
ATOM 3975 N N . VAL E 1 64 ? 34.529 -33.958 36.626 1.00 69.29 61 VAL E N 1
ATOM 3976 C CA . VAL E 1 64 ? 34.008 -32.738 37.194 1.00 66.48 61 VAL E CA 1
ATOM 3977 C C . VAL E 1 64 ? 33.390 -31.898 36.072 1.00 65.71 61 VAL E C 1
ATOM 3978 O O . VAL E 1 64 ? 33.577 -32.190 34.895 1.00 60.79 61 VAL E O 1
ATOM 3982 N N . VAL E 1 65 ? 32.643 -30.866 36.454 1.00 67.88 62 VAL E N 1
ATOM 3983 C CA . VAL E 1 65 ? 32.003 -29.945 35.514 1.00 64.19 62 VAL E CA 1
ATOM 3984 C C . VAL E 1 65 ? 32.038 -28.529 36.072 1.00 61.36 62 VAL E C 1
ATOM 3985 O O . VAL E 1 65 ? 31.731 -28.315 37.243 1.00 61.47 62 VAL E O 1
ATOM 3989 N N . THR E 1 66 ? 32.439 -27.575 35.237 1.00 59.47 63 THR E N 1
ATOM 3990 C CA . THR E 1 66 ? 32.453 -26.173 35.620 1.00 61.94 63 THR E CA 1
ATOM 3991 C C . THR E 1 66 ? 31.012 -25.630 35.708 1.00 61.71 63 THR E C 1
ATOM 3992 O O . THR E 1 66 ? 30.185 -25.852 34.820 1.00 60.93 63 THR E O 1
ATOM 3996 N N . VAL E 1 67 ? 30.717 -24.968 36.826 1.00 59.85 64 VAL E N 1
ATOM 3997 C CA . VAL E 1 67 ? 29.394 -24.411 37.097 1.00 58.10 64 VAL E CA 1
ATOM 3998 C C . VAL E 1 67 ? 29.417 -22.938 37.510 1.00 56.38 64 VAL E C 1
ATOM 3999 O O . VAL E 1 67 ? 28.386 -22.271 37.451 1.00 58.46 64 VAL E O 1
ATOM 4003 N N . ARG E 1 68 ? 30.555 -22.447 38.000 1.00 55.57 65 ARG E N 1
ATOM 4004 C CA . ARG E 1 68 ? 30.620 -21.036 38.390 1.00 53.89 65 ARG E CA 1
ATOM 4005 C C . ARG E 1 68 ? 32.021 -20.428 38.361 1.00 49.86 65 ARG E C 1
ATOM 4006 O O . ARG E 1 68 ? 33.002 -21.122 38.535 1.00 50.38 65 ARG E O 1
ATOM 4014 N N . VAL E 1 69 ? 32.106 -19.138 38.056 1.00 49.40 66 VAL E N 1
ATOM 4015 C CA . VAL E 1 69 ? 33.365 -18.396 38.126 1.00 49.57 66 VAL E CA 1
ATOM 4016 C C . VAL E 1 69 ? 33.171 -17.080 38.863 1.00 45.85 66 VAL E C 1
ATOM 4017 O O . VAL E 1 69 ? 32.428 -16.223 38.433 1.00 46.00 66 VAL E O 1
ATOM 4021 N N . ASP E 1 70 ? 33.877 -16.907 39.962 1.00 46.85 67 ASP E N 1
ATOM 4022 C CA . ASP E 1 70 ? 33.667 -15.742 40.802 1.00 47.94 67 ASP E CA 1
ATOM 4023 C C . ASP E 1 70 ? 34.910 -14.864 40.787 1.00 44.79 67 ASP E C 1
ATOM 4024 O O . ASP E 1 70 ? 36.031 -15.356 40.692 1.00 46.76 67 ASP E O 1
ATOM 4029 N N . GLY E 1 71 ? 34.705 -13.560 40.848 1.00 42.40 68 GLY E N 1
ATOM 4030 C CA . GLY E 1 71 ? 35.798 -12.636 41.044 1.00 40.20 68 GLY E CA 1
ATOM 4031 C C . GLY E 1 71 ? 36.958 -12.807 40.099 1.00 36.27 68 GLY E C 1
ATOM 4032 O O . GLY E 1 71 ? 38.092 -12.828 40.530 1.00 37.71 68 GLY E O 1
ATOM 4033 N N . MET E 1 72 ? 36.685 -12.929 38.812 1.00 35.40 69 MET E N 1
ATOM 4034 C CA . MET E 1 72 ? 37.774 -13.032 37.857 1.00 39.79 69 MET E CA 1
ATOM 4035 C C . MET E 1 72 ? 38.360 -11.671 37.558 1.00 38.84 69 MET E C 1
ATOM 4036 O O . MET E 1 72 ? 37.662 -10.725 37.240 1.00 39.12 69 MET E O 1
ATOM 4041 N N . THR E 1 73 ? 39.670 -11.583 37.646 1.00 39.40 70 THR E N 1
ATOM 4042 C CA . THR E 1 73 ? 40.314 -10.314 37.480 1.00 41.01 70 THR E CA 1
ATOM 4043 C C . THR E 1 73 ? 41.411 -10.434 36.442 1.00 39.91 70 THR E C 1
ATOM 4044 O O . THR E 1 73 ? 42.106 -11.422 36.401 1.00 40.59 70 THR E O 1
ATOM 4048 N N . PHE E 1 74 ? 41.433 -9.509 35.497 1.00 40.87 71 PHE E N 1
ATOM 4049 C CA . PHE E 1 74 ? 42.543 -9.356 34.554 1.00 43.59 71 PHE E CA 1
ATOM 4050 C C . PHE E 1 74 ? 43.477 -8.233 34.953 1.00 43.06 71 PHE E C 1
ATOM 4051 O O . PHE E 1 74 ? 43.165 -7.080 34.734 1.00 46.41 71 PHE E O 1
ATOM 4059 N N . LEU E 1 75 ? 44.556 -8.553 35.643 1.00 45.33 72 LEU E N 1
ATOM 4060 C CA . LEU E 1 75 ? 45.486 -7.534 36.124 1.00 47.77 72 LEU E CA 1
ATOM 4061 C C . LEU E 1 75 ? 46.362 -6.898 35.034 1.00 57.94 72 LEU E C 1
ATOM 4062 O O . LEU E 1 75 ? 46.357 -5.683 34.867 1.00 75.94 72 LEU E O 1
ATOM 4067 N N . LYS E 1 76 ? 47.143 -7.710 34.320 1.00 59.08 73 LYS E N 1
ATOM 4068 C CA . LYS E 1 76 ? 48.091 -7.198 33.314 1.00 62.74 73 LYS E CA 1
ATOM 4069 C C . LYS E 1 76 ? 47.969 -7.944 31.974 1.00 62.08 73 LYS E C 1
ATOM 4070 O O . LYS E 1 76 ? 47.716 -9.147 31.957 1.00 62.76 73 LYS E O 1
ATOM 4076 N N . PRO E 1 77 ? 48.152 -7.231 30.847 1.00 61.45 74 PRO E N 1
ATOM 4077 C CA . PRO E 1 77 ? 48.022 -7.840 29.514 1.00 61.89 74 PRO E CA 1
ATOM 4078 C C . PRO E 1 77 ? 49.144 -8.810 29.133 1.00 57.59 74 PRO E C 1
ATOM 4079 O O . PRO E 1 77 ? 50.233 -8.779 29.715 1.00 55.92 74 PRO E O 1
ATOM 4083 N N . VAL E 1 78 ? 48.864 -9.678 28.163 1.00 53.00 75 VAL E N 1
ATOM 4084 C CA . VAL E 1 78 ? 49.867 -10.627 27.701 1.00 53.31 75 VAL E CA 1
ATOM 4085 C C . VAL E 1 78 ? 50.024 -10.554 26.176 1.00 55.48 75 VAL E C 1
ATOM 4086 O O . VAL E 1 78 ? 49.045 -10.360 25.445 1.00 55.31 75 VAL E O 1
ATOM 4090 N N . ALA E 1 79 ? 51.274 -10.610 25.720 1.00 55.55 76 ALA E N 1
ATOM 4091 C CA . ALA E 1 79 ? 51.612 -10.638 24.305 1.00 55.04 76 ALA E CA 1
ATOM 4092 C C . ALA E 1 79 ? 52.055 -12.056 23.946 1.00 57.05 76 ALA E C 1
ATOM 4093 O O . ALA E 1 79 ? 52.229 -12.896 24.832 1.00 55.57 76 ALA E O 1
ATOM 4095 N N . VAL E 1 80 ? 52.272 -12.306 22.657 1.00 55.56 77 VAL E N 1
ATOM 4096 C CA . VAL E 1 80 ? 52.658 -13.629 22.171 1.00 57.30 77 VAL E CA 1
ATOM 4097 C C . VAL E 1 80 ? 54.145 -13.916 22.419 1.00 64.76 77 VAL E C 1
ATOM 4098 O O . VAL E 1 80 ? 54.988 -13.027 22.272 1.00 66.82 77 VAL E O 1
ATOM 4102 N N . GLY E 1 81 ? 54.448 -15.159 22.807 1.00 60.85 78 GLY E N 1
ATOM 4103 C CA . GLY E 1 81 ? 55.806 -15.584 23.091 1.00 62.46 78 GLY E CA 1
ATOM 4104 C C . GLY E 1 81 ? 56.159 -15.602 24.561 1.00 67.57 78 GLY E C 1
ATOM 4105 O O . GLY E 1 81 ? 57.328 -15.767 24.931 1.00 72.34 78 GLY E O 1
ATOM 4106 N N . ASP E 1 82 ? 55.145 -15.425 25.400 1.00 62.49 79 ASP E N 1
ATOM 4107 C CA . ASP E 1 82 ? 55.328 -15.493 26.843 1.00 64.22 79 ASP E CA 1
ATOM 4108 C C . ASP E 1 82 ? 54.856 -16.819 27.381 1.00 63.08 79 ASP E C 1
ATOM 4109 O O . ASP E 1 82 ? 54.017 -17.490 26.784 1.00 59.00 79 ASP E O 1
ATOM 4114 N N . VAL E 1 83 ? 55.430 -17.189 28.514 1.00 65.52 80 VAL E N 1
ATOM 4115 C CA . VAL E 1 83 ? 55.072 -18.396 29.223 1.00 60.06 80 VAL E CA 1
ATOM 4116 C C . VAL E 1 83 ? 53.949 -18.132 30.216 1.00 53.14 80 VAL E C 1
ATOM 4117 O O . VAL E 1 83 ? 54.110 -17.335 31.156 1.00 54.39 80 VAL E O 1
ATOM 4121 N N . VAL E 1 84 ? 52.832 -18.822 29.995 1.00 45.18 81 VAL E N 1
ATOM 4122 C CA . VAL E 1 84 ? 51.651 -18.728 30.829 1.00 41.96 81 VAL E CA 1
ATOM 4123 C C . VAL E 1 84 ? 51.591 -19.864 31.840 1.00 44.12 81 VAL E C 1
ATOM 4124 O O . VAL E 1 84 ? 51.439 -21.033 31.479 1.00 45.16 81 VAL E O 1
ATOM 4128 N N . CYS E 1 85 ? 51.666 -19.499 33.115 1.00 39.24 82 CYS E N 1
ATOM 4129 C CA . CYS E 1 85 ? 51.708 -20.468 34.188 1.00 35.31 82 CYS E CA 1
ATOM 4130 C C . CYS E 1 85 ? 50.417 -20.416 34.980 1.00 33.83 82 CYS E C 1
ATOM 4131 O O . CYS E 1 85 ? 50.020 -19.356 35.461 1.00 38.98 82 CYS E O 1
ATOM 4134 N N . CYS E 1 86 ? 49.788 -21.568 35.152 1.00 30.02 83 CYS E N 1
ATOM 4135 C CA . CYS E 1 86 ? 48.511 -21.650 35.849 1.00 31.32 83 CYS E CA 1
ATOM 4136 C C . CYS E 1 86 ? 48.607 -22.301 37.212 1.00 33.26 83 CYS E C 1
ATOM 4137 O O . CYS E 1 86 ? 48.974 -23.459 37.321 1.00 34.13 83 CYS E O 1
ATOM 4140 N N . TYR E 1 87 ? 48.173 -21.590 38.241 1.00 32.80 84 TYR E N 1
ATOM 4141 C CA . TYR E 1 87 ? 48.309 -22.075 39.598 1.00 28.75 84 TYR E CA 1
ATOM 4142 C C . TYR E 1 87 ? 47.006 -22.292 40.304 1.00 27.68 84 TYR E C 1
ATOM 4143 O O . TYR E 1 87 ? 46.276 -21.358 40.560 1.00 32.97 84 TYR E O 1
ATOM 4152 N N . ALA E 1 88 ? 46.734 -23.523 40.679 1.00 27.00 85 ALA E N 1
ATOM 4153 C CA . ALA E 1 88 ? 45.487 -23.798 41.349 1.00 32.88 85 ALA E CA 1
ATOM 4154 C C . ALA E 1 88 ? 45.711 -24.135 42.823 1.00 40.09 85 ALA E C 1
ATOM 4155 O O . ALA E 1 88 ? 46.644 -24.867 43.161 1.00 43.67 85 ALA E O 1
ATOM 4157 N N . ARG E 1 89 ? 44.875 -23.567 43.695 1.00 37.66 86 ARG E N 1
ATOM 4158 C CA . ARG E 1 89 ? 44.886 -23.881 45.125 1.00 41.17 86 ARG E CA 1
ATOM 4159 C C . ARG E 1 89 ? 43.467 -24.078 45.594 1.00 45.87 86 ARG E C 1
ATOM 4160 O O . ARG E 1 89 ? 42.701 -23.125 45.589 1.00 46.19 86 ARG E O 1
ATOM 4168 N N . CYS E 1 90 ? 43.127 -25.267 46.084 1.00 49.28 87 CYS E N 1
ATOM 4169 C CA . CYS E 1 90 ? 41.774 -25.487 46.579 1.00 50.67 87 CYS E CA 1
ATOM 4170 C C . CYS E 1 90 ? 41.599 -24.649 47.817 1.00 50.38 87 CYS E C 1
ATOM 4171 O O . CYS E 1 90 ? 42.551 -24.406 48.539 1.00 50.42 87 CYS E O 1
ATOM 4174 N N . ILE E 1 91 ? 40.379 -24.196 48.054 1.00 54.18 88 ILE E N 1
ATOM 4175 C CA . ILE E 1 91 ? 40.114 -23.304 49.165 1.00 53.29 88 ILE E CA 1
ATOM 4176 C C . ILE E 1 91 ? 38.986 -23.756 50.076 1.00 59.40 88 ILE E C 1
ATOM 4177 O O . ILE E 1 91 ? 39.014 -23.460 51.266 1.00 60.43 88 ILE E O 1
ATOM 4182 N N . LYS E 1 92 ? 37.953 -24.390 49.529 1.00 64.28 89 LYS E N 1
ATOM 4183 C CA . LYS E 1 92 ? 36.834 -24.797 50.378 1.00 71.24 89 LYS E CA 1
ATOM 4184 C C . LYS E 1 92 ? 36.534 -26.299 50.220 1.00 78.84 89 LYS E C 1
ATOM 4185 O O . LYS E 1 92 ? 36.441 -26.819 49.100 1.00 68.07 89 LYS E O 1
ATOM 4191 N N . THR E 1 93 ? 36.315 -26.968 51.356 1.00 86.24 90 THR E N 1
ATOM 4192 C CA . THR E 1 93 ? 36.047 -28.401 51.374 1.00 88.87 90 THR E CA 1
ATOM 4193 C C . THR E 1 93 ? 34.609 -28.694 51.715 1.00 97.55 90 THR E C 1
ATOM 4194 O O . THR E 1 93 ? 34.248 -28.833 52.890 1.00 95.26 90 THR E O 1
ATOM 4198 N N . GLY E 1 94 ? 33.790 -28.833 50.680 1.00 102.94 91 GLY E N 1
ATOM 4199 C CA . GLY E 1 94 ? 32.394 -29.116 50.906 1.00 109.38 91 GLY E CA 1
ATOM 4200 C C . GLY E 1 94 ? 31.993 -30.513 50.516 1.00 112.78 91 GLY E C 1
ATOM 4201 O O . GLY E 1 94 ? 32.830 -31.397 50.331 1.00 108.40 91 GLY E O 1
ATOM 4202 N N . HIS E 1 95 ? 30.680 -30.704 50.469 1.00 119.34 92 HIS E N 1
ATOM 4203 C CA . HIS E 1 95 ? 30.038 -31.930 50.012 1.00 124.38 92 HIS E CA 1
ATOM 4204 C C . HIS E 1 95 ? 29.952 -32.072 48.508 1.00 123.73 92 HIS E C 1
ATOM 4205 O O . HIS E 1 95 ? 30.305 -33.102 47.933 1.00 117.83 92 HIS E O 1
ATOM 4212 N N . SER E 1 96 ? 29.463 -31.013 47.875 1.00 124.40 93 SER E N 1
ATOM 4213 C CA . SER E 1 96 ? 29.217 -31.018 46.437 1.00 118.13 93 SER E CA 1
ATOM 4214 C C . SER E 1 96 ? 30.116 -30.076 45.664 1.00 104.74 93 SER E C 1
ATOM 4215 O O . SER E 1 96 ? 30.847 -30.473 44.762 1.00 91.27 93 SER E O 1
ATOM 4218 N N . SER E 1 97 ? 30.041 -28.810 46.035 1.00 101.20 94 SER E N 1
ATOM 4219 C CA . SER E 1 97 ? 30.720 -27.748 45.309 1.00 88.77 94 SER E CA 1
ATOM 4220 C C . SER E 1 97 ? 32.198 -27.665 45.700 1.00 81.72 94 SER E C 1
ATOM 4221 O O . SER E 1 97 ? 32.536 -27.500 46.885 1.00 81.15 94 SER E O 1
ATOM 4224 N N . ILE E 1 98 ? 33.066 -27.825 44.698 1.00 71.61 95 ILE E N 1
ATOM 4225 C CA . ILE E 1 98 ? 34.512 -27.709 44.886 1.00 66.79 95 ILE E CA 1
ATOM 4226 C C . ILE E 1 98 ? 34.982 -26.349 44.379 1.00 60.52 95 ILE E C 1
ATOM 4227 O O . ILE E 1 98 ? 35.060 -26.130 43.181 1.00 56.79 95 ILE E O 1
ATOM 4232 N N . THR E 1 99 ? 35.324 -25.453 45.300 1.00 58.07 96 THR E N 1
ATOM 4233 C CA . THR E 1 99 ? 35.783 -24.115 44.962 1.00 48.98 96 THR E CA 1
ATOM 4234 C C . THR E 1 99 ? 37.319 -24.115 44.942 1.00 49.21 96 THR E C 1
ATOM 4235 O O . THR E 1 99 ? 37.940 -24.557 45.895 1.00 53.90 96 THR E O 1
ATOM 4239 N N . ILE E 1 100 ? 37.919 -23.642 43.848 1.00 47.91 97 ILE E N 1
ATOM 4240 C CA . ILE E 1 100 ? 39.371 -23.635 43.629 1.00 44.87 97 ILE E CA 1
ATOM 4241 C C . ILE E 1 100 ? 39.856 -22.236 43.220 1.00 43.85 97 ILE E C 1
ATOM 4242 O O . ILE E 1 100 ? 39.348 -21.667 42.283 1.00 42.07 97 ILE E O 1
ATOM 4247 N N . ASN E 1 101 ? 40.850 -21.699 43.918 1.00 45.66 98 ASN E N 1
ATOM 4248 C CA . ASN E 1 101 ? 41.393 -20.377 43.634 1.00 42.42 98 ASN E CA 1
ATOM 4249 C C . ASN E 1 101 ? 42.507 -20.451 42.607 1.00 39.30 98 ASN E C 1
ATOM 4250 O O . ASN E 1 101 ? 43.470 -21.174 42.804 1.00 43.91 98 ASN E O 1
ATOM 4255 N N . ILE E 1 102 ? 42.382 -19.704 41.516 1.00 35.00 99 ILE E N 1
ATOM 4256 C CA . ILE E 1 102 ? 43.342 -19.787 40.412 1.00 36.78 99 ILE E CA 1
ATOM 4257 C C . ILE E 1 102 ? 44.097 -18.512 40.069 1.00 36.47 99 ILE E C 1
ATOM 4258 O O . ILE E 1 102 ? 43.505 -17.465 39.918 1.00 43.28 99 ILE E O 1
ATOM 4263 N N . GLU E 1 103 ? 45.413 -18.608 39.941 1.00 31.29 100 GLU E N 1
ATOM 4264 C CA . GLU E 1 103 ? 46.196 -17.463 39.527 1.00 33.10 100 GLU E CA 1
ATOM 4265 C C . GLU E 1 103 ? 46.962 -17.757 38.272 1.00 40.19 100 GLU E C 1
ATOM 4266 O O . GLU E 1 103 ? 47.318 -18.887 37.984 1.00 41.35 100 GLU E O 1
ATOM 4272 N N . VAL E 1 104 ? 47.188 -16.724 37.492 1.00 41.62 101 VAL E N 1
ATOM 4273 C CA . VAL E 1 104 ? 47.987 -16.865 36.310 1.00 38.51 101 VAL E CA 1
ATOM 4274 C C . VAL E 1 104 ? 49.149 -15.911 36.391 1.00 41.95 101 VAL E C 1
ATOM 4275 O O . VAL E 1 104 ? 48.962 -14.711 36.661 1.00 47.26 101 VAL E O 1
ATOM 4279 N N . TRP E 1 105 ? 50.344 -16.487 36.292 1.00 41.66 102 TRP E N 1
ATOM 4280 C CA . TRP E 1 105 ? 51.588 -15.725 36.261 1.00 44.25 102 TRP E CA 1
ATOM 4281 C C . TRP E 1 105 ? 52.236 -15.865 34.889 1.00 40.64 102 TRP E C 1
ATOM 4282 O O . TRP E 1 105 ? 52.210 -16.920 34.287 1.00 39.42 102 TRP E O 1
ATOM 4293 N N . VAL E 1 106 ? 52.792 -14.771 34.399 1.00 44.93 103 VAL E N 1
ATOM 4294 C CA . VAL E 1 106 ? 53.396 -14.749 33.083 1.00 48.52 103 VAL E CA 1
ATOM 4295 C C . VAL E 1 106 ? 54.891 -14.521 33.193 1.00 56.28 103 VAL E C 1
ATOM 4296 O O . VAL E 1 106 ? 55.357 -13.816 34.075 1.00 61.03 103 VAL E O 1
ATOM 4300 N N . LYS E 1 107 ? 55.641 -15.124 32.288 1.00 59.96 104 LYS E N 1
ATOM 4301 C CA . LYS E 1 107 ? 57.077 -14.972 32.297 1.00 65.03 104 LYS E CA 1
ATOM 4302 C C . LYS E 1 107 ? 57.508 -14.173 31.086 1.00 73.31 104 LYS E C 1
ATOM 4303 O O . LYS E 1 107 ? 57.221 -14.549 29.960 1.00 69.41 104 LYS E O 1
ATOM 4309 N N . LYS E 1 108 ? 58.215 -13.077 31.330 1.00 84.97 105 LYS E N 1
ATOM 4310 C CA . LYS E 1 108 ? 58.730 -12.216 30.272 1.00 90.50 105 LYS E CA 1
ATOM 4311 C C . LYS E 1 108 ? 57.670 -11.263 29.742 1.00 115.47 105 LYS E C 1
ATOM 4312 O O . LYS E 1 108 ? 57.935 -10.465 28.842 1.00 113.30 105 LYS E O 1
ATOM 4318 N N . GLN E 1 116 ? 61.656 -11.942 34.040 1.00 85.14 113 GLN E N 1
ATOM 4319 C CA . GLN E 1 116 ? 60.737 -11.350 34.995 1.00 81.75 113 GLN E CA 1
ATOM 4320 C C . GLN E 1 116 ? 59.393 -12.060 34.923 1.00 76.10 113 GLN E C 1
ATOM 4321 O O . GLN E 1 116 ? 58.802 -12.221 33.852 1.00 78.61 113 GLN E O 1
ATOM 4327 N N . ARG E 1 117 ? 58.973 -12.573 36.067 1.00 70.04 114 ARG E N 1
ATOM 4328 C CA . ARG E 1 117 ? 57.708 -13.267 36.206 1.00 64.40 114 ARG E CA 1
ATOM 4329 C C . ARG E 1 117 ? 56.759 -12.259 36.820 1.00 61.45 114 ARG E C 1
ATOM 4330 O O . ARG E 1 117 ? 57.184 -11.422 37.606 1.00 63.59 114 ARG E O 1
ATOM 4338 N N . TYR E 1 118 ? 55.501 -12.257 36.416 1.00 57.49 115 TYR E N 1
ATOM 4339 C CA . TYR E 1 118 ? 54.578 -11.334 37.052 1.00 53.78 115 TYR E CA 1
ATOM 4340 C C . TYR E 1 118 ? 53.183 -11.915 37.027 1.00 49.29 115 TYR E C 1
ATOM 4341 O O . TYR E 1 118 ? 52.830 -12.628 36.100 1.00 50.25 115 TYR E O 1
ATOM 4350 N N . ARG E 1 119 ? 52.401 -11.663 38.066 1.00 43.65 116 ARG E N 1
ATOM 4351 C CA . ARG E 1 119 ? 51.048 -12.184 38.067 1.00 43.48 116 ARG E CA 1
ATOM 4352 C C . ARG E 1 119 ? 50.171 -11.307 37.233 1.00 50.39 116 ARG E C 1
ATOM 4353 O O . ARG E 1 119 ? 50.071 -10.107 37.474 1.00 57.31 116 ARG E O 1
ATOM 4361 N N . ALA E 1 120 ? 49.534 -11.924 36.249 1.00 49.25 117 ALA E N 1
ATOM 4362 C CA . ALA E 1 120 ? 48.711 -11.222 35.279 1.00 47.51 117 ALA E CA 1
ATOM 4363 C C . ALA E 1 120 ? 47.213 -11.463 35.500 1.00 48.89 117 ALA E C 1
ATOM 4364 O O . ALA E 1 120 ? 46.399 -10.692 35.004 1.00 51.65 117 ALA E O 1
ATOM 4366 N N . THR E 1 121 ? 46.842 -12.543 36.199 1.00 46.26 118 THR E N 1
ATOM 4367 C CA . THR E 1 121 ? 45.415 -12.841 36.414 1.00 40.58 118 THR E CA 1
ATOM 4368 C C . THR E 1 121 ? 45.133 -13.555 37.732 1.00 42.09 118 THR E C 1
ATOM 4369 O O . THR E 1 121 ? 46.000 -14.227 38.268 1.00 45.61 118 THR E O 1
ATOM 4373 N N . GLU E 1 122 ? 43.947 -13.322 38.285 1.00 38.57 119 GLU E N 1
ATOM 4374 C CA . GLU E 1 122 ? 43.427 -13.999 39.474 1.00 37.17 119 GLU E CA 1
ATOM 4375 C C . GLU E 1 122 ? 41.947 -14.290 39.294 1.00 38.22 119 GLU E C 1
ATOM 4376 O O . GLU E 1 122 ? 41.273 -13.517 38.642 1.00 40.97 119 GLU E O 1
ATOM 4382 N N . ALA E 1 123 ? 41.460 -15.432 39.770 1.00 36.02 120 ALA E N 1
ATOM 4383 C CA . ALA E 1 123 ? 40.023 -15.732 39.747 1.00 34.89 120 ALA E CA 1
ATOM 4384 C C . ALA E 1 123 ? 39.684 -16.847 40.734 1.00 37.53 120 ALA E C 1
ATOM 4385 O O . ALA E 1 123 ? 40.579 -17.504 41.232 1.00 38.85 120 ALA E O 1
ATOM 4387 N N . VAL E 1 124 ? 38.407 -17.021 41.069 1.00 39.64 121 VAL E N 1
ATOM 4388 C CA . VAL E 1 124 ? 37.998 -18.127 41.938 1.00 39.10 121 VAL E CA 1
ATOM 4389 C C . VAL E 1 124 ? 36.954 -19.043 41.283 1.00 42.48 121 VAL E C 1
ATOM 4390 O O . VAL E 1 124 ? 35.778 -18.712 41.228 1.00 42.96 121 VAL E O 1
ATOM 4394 N N . PHE E 1 125 ? 37.374 -20.225 40.856 1.00 42.95 122 PHE E N 1
ATOM 4395 C CA . PHE E 1 125 ? 36.516 -21.146 40.111 1.00 45.04 122 PHE E CA 1
ATOM 4396 C C . PHE E 1 125 ? 35.717 -22.079 40.979 1.00 47.91 122 PHE E C 1
ATOM 4397 O O . PHE E 1 125 ? 36.179 -22.497 42.003 1.00 53.33 122 PHE E O 1
ATOM 4405 N N . THR E 1 126 ? 34.504 -22.404 40.574 1.00 50.27 123 THR E N 1
ATOM 4406 C CA . THR E 1 126 ? 33.690 -23.331 41.347 1.00 55.88 123 THR E CA 1
ATOM 4407 C C . THR E 1 126 ? 33.191 -24.464 40.431 1.00 61.69 123 THR E C 1
ATOM 4408 O O . THR E 1 126 ? 32.491 -24.216 39.429 1.00 61.11 123 THR E O 1
ATOM 4412 N N . TYR E 1 127 ? 33.574 -25.694 40.798 1.00 61.10 124 TYR E N 1
ATOM 4413 C CA . TYR E 1 127 ? 33.295 -26.944 40.077 1.00 61.13 124 TYR E CA 1
ATOM 4414 C C . TYR E 1 127 ? 32.321 -27.866 40.816 1.00 61.92 124 TYR E C 1
ATOM 4415 O O . TYR E 1 127 ? 32.053 -27.678 42.000 1.00 63.58 124 TYR E O 1
ATOM 4424 N N . VAL E 1 128 ? 31.796 -28.857 40.096 1.00 61.64 125 VAL E N 1
ATOM 4425 C CA . VAL E 1 128 ? 30.879 -29.855 40.647 1.00 63.84 125 VAL E CA 1
ATOM 4426 C C . VAL E 1 128 ? 31.238 -31.260 40.150 1.00 68.18 125 VAL E C 1
ATOM 4427 O O . VAL E 1 128 ? 31.321 -31.476 38.948 1.00 66.94 125 VAL E O 1
ATOM 4431 N N . ALA E 1 129 ? 31.463 -32.199 41.074 1.00 70.32 126 ALA E N 1
ATOM 4432 C CA . ALA E 1 129 ? 31.815 -33.588 40.742 1.00 68.92 126 ALA E CA 1
ATOM 4433 C C . ALA E 1 129 ? 30.680 -34.353 40.074 1.00 70.66 126 ALA E C 1
ATOM 4434 O O . ALA E 1 129 ? 29.592 -34.454 40.613 1.00 74.55 126 ALA E O 1
ATOM 4436 N N . VAL E 1 130 ? 30.928 -34.906 38.898 1.00 69.09 127 VAL E N 1
ATOM 4437 C CA . VAL E 1 130 ? 29.873 -35.625 38.217 1.00 69.48 127 VAL E CA 1
ATOM 4438 C C . VAL E 1 130 ? 30.210 -37.042 37.855 1.00 69.91 127 VAL E C 1
ATOM 4439 O O . VAL E 1 130 ? 31.363 -37.451 37.785 1.00 69.30 127 VAL E O 1
ATOM 4443 N N . ASP E 1 131 ? 29.153 -37.797 37.646 1.00 70.02 128 ASP E N 1
ATOM 4444 C CA . ASP E 1 131 ? 29.283 -39.142 37.162 1.00 74.23 128 ASP E CA 1
ATOM 4445 C C . ASP E 1 131 ? 29.395 -39.150 35.636 1.00 79.08 128 ASP E C 1
ATOM 4446 O O . ASP E 1 131 ? 29.655 -38.111 35.016 1.00 79.15 128 ASP E O 1
ATOM 4451 N N . ASP E 1 132 ? 29.308 -40.339 35.051 1.00 78.92 129 ASP E N 1
ATOM 4452 C CA . ASP E 1 132 ? 29.358 -40.519 33.602 1.00 79.54 129 ASP E CA 1
ATOM 4453 C C . ASP E 1 132 ? 28.120 -39.963 32.903 1.00 80.11 129 ASP E C 1
ATOM 4454 O O . ASP E 1 132 ? 28.112 -39.758 31.693 1.00 81.38 129 ASP E O 1
ATOM 4459 N N . ALA E 1 133 ? 27.063 -39.744 33.672 1.00 80.25 130 ALA E N 1
ATOM 4460 C CA . ALA E 1 133 ? 25.822 -39.199 33.143 1.00 76.55 130 ALA E CA 1
ATOM 4461 C C . ALA E 1 133 ? 25.696 -37.713 33.450 1.00 76.32 130 ALA E C 1
ATOM 4462 O O . ALA E 1 133 ? 24.589 -37.195 33.584 1.00 79.62 130 ALA E O 1
ATOM 4464 N N . GLY E 1 134 ? 26.828 -37.028 33.568 1.00 75.98 131 GLY E N 1
ATOM 4465 C CA . GLY E 1 134 ? 26.819 -35.602 33.821 1.00 72.16 131 GLY E CA 1
ATOM 4466 C C . GLY E 1 134 ? 25.991 -35.176 35.011 1.00 75.57 131 GLY E C 1
ATOM 4467 O O . GLY E 1 134 ? 25.626 -34.010 35.120 1.00 83.59 131 GLY E O 1
ATOM 4468 N N . LYS E 1 135 ? 25.670 -36.119 35.888 1.00 74.81 132 LYS E N 1
ATOM 4469 C CA . LYS E 1 135 ? 24.873 -35.821 37.065 1.00 74.50 132 LYS E CA 1
ATOM 4470 C C . LYS E 1 135 ? 25.794 -35.755 38.245 1.00 76.03 132 LYS E C 1
ATOM 4471 O O . LYS E 1 135 ? 26.852 -36.374 38.231 1.00 77.27 132 LYS E O 1
ATOM 4477 N N . PRO E 1 136 ? 25.433 -34.954 39.250 1.00 75.27 133 PRO E N 1
ATOM 4478 C CA . PRO E 1 136 ? 26.297 -34.828 40.428 1.00 77.90 133 PRO E CA 1
ATOM 4479 C C . PRO E 1 136 ? 26.624 -36.169 41.096 1.00 78.05 133 PRO E C 1
ATOM 4480 O O . PRO E 1 136 ? 25.821 -37.101 41.030 1.00 87.32 133 PRO E O 1
ATOM 4484 N N . ARG E 1 137 ? 27.791 -36.262 41.730 1.00 74.86 134 ARG E N 1
ATOM 4485 C CA . ARG E 1 137 ? 28.144 -37.474 42.451 1.00 76.27 134 ARG E CA 1
ATOM 4486 C C . ARG E 1 137 ? 28.951 -37.124 43.696 1.00 82.50 134 ARG E C 1
ATOM 4487 O O . ARG E 1 137 ? 29.558 -36.057 43.775 1.00 86.36 134 ARG E O 1
ATOM 4495 N N . GLY E 1 138 ? 29.001 -38.056 44.641 1.00 84.24 135 GLY E N 1
ATOM 4496 C CA . GLY E 1 138 ? 29.648 -37.822 45.918 1.00 86.29 135 GLY E CA 1
ATOM 4497 C C . GLY E 1 138 ? 31.139 -37.571 45.857 1.00 87.90 135 GLY E C 1
ATOM 4498 O O . GLY E 1 138 ? 31.798 -37.923 44.880 1.00 85.62 135 GLY E O 1
ATOM 4499 N N . LEU E 1 139 ? 31.644 -36.937 46.902 1.00 91.71 136 LEU E N 1
ATOM 4500 C CA . LEU E 1 139 ? 33.040 -36.588 47.003 1.00 93.31 136 LEU E CA 1
ATOM 4501 C C . LEU E 1 139 ? 33.655 -37.391 48.127 1.00 99.86 136 LEU E C 1
ATOM 4502 O O . LEU E 1 139 ? 33.136 -37.388 49.247 1.00 101.67 136 LEU E O 1
ATOM 4507 N N . PRO E 1 140 ? 34.822 -38.094 47.795 1.00 97.87 137 PRO E N 1
ATOM 4508 C CA . PRO E 1 140 ? 35.414 -38.793 48.939 1.00 102.85 137 PRO E CA 1
ATOM 4509 C C . PRO E 1 140 ? 36.542 -37.959 49.510 1.00 113.11 137 PRO E C 1
ATOM 4510 O O . PRO E 1 140 ? 37.471 -37.627 48.779 1.00 113.71 137 PRO E O 1
ATOM 4514 N N . SER E 1 141 ? 36.470 -37.627 50.794 1.00 111.91 138 SER E N 1
ATOM 4515 C CA . SER E 1 141 ? 37.505 -36.807 51.410 1.00 112.43 138 SER E CA 1
ATOM 4516 C C . SER E 1 141 ? 37.693 -35.503 50.645 1.00 114.56 138 SER E C 1
ATOM 4517 O O . SER E 1 141 ? 38.819 -35.100 50.357 1.00 109.24 138 SER E O 1
ATOM 4520 N N . GLY E 1 142 ? 36.580 -34.868 50.290 1.00 117.47 139 GLY E N 1
ATOM 4521 C CA . GLY E 1 142 ? 36.601 -33.607 49.569 1.00 106.75 139 GLY E CA 1
ATOM 4522 C C . GLY E 1 142 ? 37.699 -32.663 50.013 1.00 95.29 139 GLY E C 1
ATOM 4523 O O . GLY E 1 142 ? 38.196 -32.748 51.130 1.00 92.46 139 GLY E O 1
ATOM 4524 N N . LEU F 1 17 ? 12.559 -14.796 30.342 1.00 72.68 14 LEU F N 1
ATOM 4525 C CA . LEU F 1 17 ? 12.643 -14.439 28.926 1.00 79.17 14 LEU F CA 1
ATOM 4526 C C . LEU F 1 17 ? 13.978 -13.730 28.603 1.00 81.23 14 LEU F C 1
ATOM 4527 O O . LEU F 1 17 ? 14.614 -13.189 29.506 1.00 81.79 14 LEU F O 1
ATOM 4532 N N . PRO F 1 18 ? 14.391 -13.699 27.314 1.00 80.68 15 PRO F N 1
ATOM 4533 C CA . PRO F 1 18 ? 15.713 -13.168 26.917 1.00 78.50 15 PRO F CA 1
ATOM 4534 C C . PRO F 1 18 ? 15.947 -11.684 27.102 1.00 75.05 15 PRO F C 1
ATOM 4535 O O . PRO F 1 18 ? 15.559 -10.868 26.265 1.00 71.46 15 PRO F O 1
ATOM 4539 N N . ASN F 1 19 ? 16.609 -11.352 28.200 1.00 77.59 16 ASN F N 1
ATOM 4540 C CA . ASN F 1 19 ? 16.909 -9.972 28.516 1.00 76.22 16 ASN F CA 1
ATOM 4541 C C . ASN F 1 19 ? 18.279 -9.559 27.957 1.00 71.93 16 ASN F C 1
ATOM 4542 O O . ASN F 1 19 ? 19.314 -10.152 28.270 1.00 68.81 16 ASN F O 1
ATOM 4547 N N . GLY F 1 20 ? 18.257 -8.543 27.107 1.00 68.47 17 GLY F N 1
ATOM 4548 C CA . GLY F 1 20 ? 19.446 -7.971 26.514 1.00 60.51 17 GLY F CA 1
ATOM 4549 C C . GLY F 1 20 ? 19.347 -8.044 25.018 1.00 56.63 17 GLY F C 1
ATOM 4550 O O . GLY F 1 20 ? 18.353 -8.509 24.470 1.00 57.41 17 GLY F O 1
ATOM 4551 N N . GLU F 1 21 ? 20.380 -7.563 24.353 1.00 57.74 18 GLU F N 1
ATOM 4552 C CA . GLU F 1 21 ? 20.403 -7.599 22.909 1.00 57.09 18 GLU F CA 1
ATOM 4553 C C . GLU F 1 21 ? 21.348 -8.679 22.410 1.00 54.87 18 GLU F C 1
ATOM 4554 O O . GLU F 1 21 ? 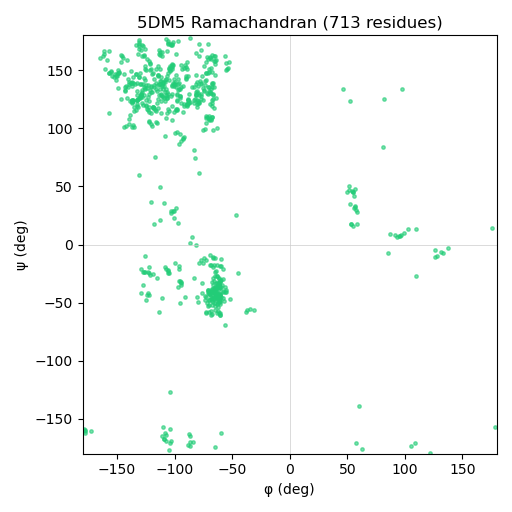22.393 -8.913 22.985 1.00 55.00 18 GLU F O 1
ATOM 4560 N N . LEU F 1 22 ? 20.958 -9.350 21.341 1.00 58.37 19 LEU F N 1
ATOM 4561 C CA . LEU F 1 22 ? 21.801 -10.362 20.724 1.00 55.79 19 LEU F CA 1
ATOM 4562 C C . LEU F 1 22 ? 23.049 -9.805 20.077 1.00 54.13 19 LEU F C 1
ATOM 4563 O O . LEU F 1 22 ? 22.976 -9.105 19.072 1.00 56.31 19 LEU F O 1
ATOM 4568 N N . VAL F 1 23 ? 24.191 -10.087 20.690 1.00 53.49 20 VAL F N 1
ATOM 4569 C CA . VAL F 1 23 ? 25.470 -9.695 20.144 1.00 51.64 20 VAL F CA 1
ATOM 4570 C C . VAL F 1 23 ? 26.112 -10.838 19.360 1.00 51.98 20 VAL F C 1
ATOM 4571 O O . VAL F 1 23 ? 26.726 -10.600 18.332 1.00 54.63 20 VAL F O 1
ATOM 4575 N N . LEU F 1 24 ? 25.958 -12.077 19.819 1.00 51.82 21 LEU F N 1
ATOM 4576 C CA . LEU F 1 24 ? 26.561 -13.206 19.100 1.00 53.82 21 LEU F CA 1
ATOM 4577 C C . LEU F 1 24 ? 25.644 -14.408 18.974 1.00 54.85 21 LEU F C 1
ATOM 4578 O O . LEU F 1 24 ? 25.044 -14.840 19.951 1.00 54.94 21 LEU F O 1
ATOM 4583 N N . ARG F 1 25 ? 25.614 -14.992 17.779 1.00 53.69 22 ARG F N 1
ATOM 4584 C CA . ARG F 1 25 ? 24.785 -16.156 17.490 1.00 52.12 22 ARG F CA 1
ATOM 4585 C C . ARG F 1 25 ? 25.467 -17.187 16.635 1.00 52.25 22 ARG F C 1
ATOM 4586 O O . ARG F 1 25 ? 25.625 -16.977 15.444 1.00 53.68 22 ARG F O 1
ATOM 4594 N N . THR F 1 26 ? 25.914 -18.281 17.230 1.00 50.69 23 THR F N 1
ATOM 4595 C CA . THR F 1 26 ? 26.630 -19.272 16.454 1.00 48.21 23 THR F CA 1
ATOM 4596 C C . THR F 1 26 ? 26.141 -20.701 16.724 1.00 50.35 23 THR F C 1
ATOM 4597 O O . THR F 1 26 ? 25.308 -20.909 17.595 1.00 52.35 23 THR F O 1
ATOM 4601 N N . LEU F 1 27 ? 26.620 -21.665 15.933 1.00 53.47 24 LEU F N 1
ATOM 4602 C CA . LEU F 1 27 ? 26.317 -23.101 16.115 1.00 55.02 24 LEU F CA 1
ATOM 4603 C C . LEU F 1 27 ? 27.475 -23.855 16.772 1.00 62.94 24 LEU F C 1
ATOM 4604 O O . LEU F 1 27 ? 28.632 -23.660 16.413 1.00 62.12 24 LEU F O 1
ATOM 4609 N N . ALA F 1 28 ? 27.169 -24.730 17.724 1.00 68.49 25 ALA F N 1
ATOM 4610 C CA . ALA F 1 28 ? 28.206 -25.523 18.392 1.00 64.66 25 ALA F CA 1
ATOM 4611 C C . ALA F 1 28 ? 28.782 -26.639 17.501 1.00 70.48 25 ALA F C 1
ATOM 4612 O O . ALA F 1 28 ? 28.082 -27.617 17.201 1.00 72.07 25 ALA F O 1
ATOM 4614 N N . MET F 1 29 ? 30.037 -26.474 17.060 1.00 73.63 26 MET F N 1
ATOM 4615 C CA . MET F 1 29 ? 30.748 -27.466 16.223 1.00 69.12 26 MET F CA 1
ATOM 4616 C C . MET F 1 29 ? 31.550 -28.449 17.076 1.00 73.12 26 MET F C 1
ATOM 4617 O O . MET F 1 29 ? 31.983 -28.094 18.165 1.00 79.43 26 MET F O 1
ATOM 4622 N N . PRO F 1 30 ? 31.759 -29.688 16.586 1.00 77.11 27 PRO F N 1
ATOM 4623 C CA . PRO F 1 30 ? 32.514 -30.677 17.365 1.00 77.80 27 PRO F CA 1
ATOM 4624 C C . PRO F 1 30 ? 33.967 -30.264 17.586 1.00 77.84 27 PRO F C 1
ATOM 4625 O O . PRO F 1 30 ? 34.610 -30.795 18.500 1.00 74.86 27 PRO F O 1
ATOM 4629 N N . ALA F 1 31 ? 34.492 -29.391 16.724 1.00 74.11 28 ALA F N 1
ATOM 4630 C CA . ALA F 1 31 ? 35.838 -28.841 16.900 1.00 74.44 28 ALA F CA 1
ATOM 4631 C C . ALA F 1 31 ? 36.132 -28.395 18.341 1.00 75.73 28 ALA F C 1
ATOM 4632 O O . ALA F 1 31 ? 37.281 -28.360 18.779 1.00 75.13 28 ALA F O 1
ATOM 4634 N N . ASP F 1 32 ? 35.070 -28.079 19.074 1.00 77.13 29 ASP F N 1
ATOM 4635 C CA . ASP F 1 32 ? 35.162 -27.573 20.437 1.00 74.32 29 ASP F CA 1
ATOM 4636 C C . ASP F 1 32 ? 34.634 -28.468 21.548 1.00 73.95 29 ASP F C 1
ATOM 4637 O O . ASP F 1 32 ? 33.839 -28.022 22.379 1.00 73.63 29 ASP F O 1
ATOM 4642 N N . THR F 1 33 ? 35.040 -29.730 21.549 1.00 76.84 30 THR F N 1
ATOM 4643 C CA . THR F 1 33 ? 34.555 -30.641 22.570 1.00 79.50 30 THR F CA 1
ATOM 4644 C C . THR F 1 33 ? 35.567 -30.909 23.675 1.00 80.10 30 THR F C 1
ATOM 4645 O O . THR F 1 33 ? 36.707 -30.451 23.638 1.00 74.40 30 THR F O 1
ATOM 4649 N N . ASN F 1 34 ? 35.091 -31.618 24.689 1.00 84.25 31 ASN F N 1
ATOM 4650 C CA . ASN F 1 34 ? 35.917 -32.125 25.761 1.00 83.04 31 ASN F CA 1
ATOM 4651 C C . ASN F 1 34 ? 36.008 -33.632 25.574 1.00 83.44 31 ASN F C 1
ATOM 4652 O O . ASN F 1 34 ? 35.799 -34.148 24.483 1.00 79.33 31 ASN F O 1
ATOM 4657 N N . ALA F 1 35 ? 36.394 -34.326 26.631 1.00 89.44 32 ALA F N 1
ATOM 4658 C CA . ALA F 1 35 ? 36.532 -35.768 26.568 1.00 92.88 32 ALA F CA 1
ATOM 4659 C C . ALA F 1 35 ? 35.209 -36.541 26.422 1.00 94.70 32 ALA F C 1
ATOM 4660 O O . ALA F 1 35 ? 35.159 -37.519 25.669 1.00 97.50 32 ALA F O 1
ATOM 4662 N N . ASN F 1 36 ? 34.140 -36.186 27.133 1.00 92.00 33 ASN F N 1
ATOM 4663 C CA . ASN F 1 36 ? 32.954 -37.008 26.903 1.00 94.82 33 ASN F CA 1
ATOM 4664 C C . ASN F 1 36 ? 32.286 -36.646 25.573 1.00 96.58 33 ASN F C 1
ATOM 4665 O O . ASN F 1 36 ? 31.699 -37.501 24.920 1.00 102.66 33 ASN F O 1
ATOM 4670 N N . GLY F 1 37 ? 32.350 -35.377 25.195 1.00 90.66 34 GLY F N 1
ATOM 4671 C CA . GLY F 1 37 ? 31.661 -34.933 24.000 1.00 89.17 34 GLY F CA 1
ATOM 4672 C C . GLY F 1 37 ? 30.921 -33.606 24.095 1.00 86.38 34 GLY F C 1
ATOM 4673 O O . GLY F 1 37 ? 30.345 -33.119 23.115 1.00 88.47 34 GLY F O 1
ATOM 4674 N N . ASP F 1 38 ? 30.937 -33.020 25.287 1.00 88.36 35 ASP F N 1
ATOM 4675 C CA . ASP F 1 38 ? 30.296 -31.730 25.551 1.00 88.66 35 ASP F CA 1
ATOM 4676 C C . ASP F 1 38 ? 31.157 -30.596 25.049 1.00 86.21 35 ASP F C 1
ATOM 4677 O O . ASP F 1 38 ? 32.258 -30.810 24.554 1.00 84.23 35 ASP F O 1
ATOM 4682 N N . ILE F 1 39 ? 30.601 -29.394 25.103 1.00 86.35 36 ILE F N 1
ATOM 4683 C CA . ILE F 1 39 ? 31.321 -28.193 24.717 1.00 81.46 36 ILE F CA 1
ATOM 4684 C C . ILE F 1 39 ? 32.323 -27.785 25.792 1.00 78.33 36 ILE F C 1
ATOM 4685 O O . ILE F 1 39 ? 32.020 -27.818 26.987 1.00 76.00 36 ILE F O 1
ATOM 4690 N N . PHE F 1 40 ? 33.534 -27.446 25.358 1.00 78.28 37 PHE F N 1
ATOM 4691 C CA . PHE F 1 40 ? 34.588 -27.032 26.273 1.00 73.46 37 PHE F CA 1
ATOM 4692 C C . PHE F 1 40 ? 34.117 -25.738 26.940 1.00 73.01 37 PHE F C 1
ATOM 4693 O O . PHE F 1 40 ? 33.742 -24.785 26.261 1.00 73.99 37 PHE F O 1
ATOM 4701 N N . GLY F 1 41 ? 34.126 -25.711 28.274 1.00 73.63 38 GLY F N 1
ATOM 4702 C CA . GLY F 1 41 ? 33.486 -24.635 29.022 1.00 65.78 38 GLY F CA 1
ATOM 4703 C C . GLY F 1 41 ? 34.243 -23.351 29.296 1.00 60.07 38 GLY F C 1
ATOM 4704 O O . GLY F 1 41 ? 33.756 -22.490 30.022 1.00 63.57 38 GLY F O 1
ATOM 4705 N N . GLY F 1 42 ? 35.430 -23.215 28.728 1.00 57.59 39 GLY F N 1
ATOM 4706 C CA . GLY F 1 42 ? 36.125 -21.952 28.766 1.00 56.64 39 GLY F CA 1
ATOM 4707 C C . GLY F 1 42 ? 35.822 -21.252 27.464 1.00 59.52 39 GLY F C 1
ATOM 4708 O O . GLY F 1 42 ? 35.950 -20.035 27.332 1.00 62.02 39 GLY F O 1
ATOM 4709 N N . TRP F 1 43 ? 35.429 -22.045 26.478 1.00 61.53 40 TRP F N 1
ATOM 4710 C CA . TRP F 1 43 ? 35.148 -21.519 25.152 1.00 62.74 40 TRP F CA 1
ATOM 4711 C C . TRP F 1 43 ? 33.918 -20.618 25.189 1.00 59.98 40 TRP F C 1
ATOM 4712 O O . TRP F 1 43 ? 33.835 -19.633 24.450 1.00 59.00 40 TRP F O 1
ATOM 4723 N N . LEU F 1 44 ? 32.959 -20.982 26.037 1.00 60.63 41 LEU F N 1
ATOM 4724 C CA . LEU F 1 44 ? 31.778 -20.165 26.270 1.00 55.68 41 LEU F CA 1
ATOM 4725 C C . LEU F 1 44 ? 32.259 -18.832 26.753 1.00 56.58 41 LEU F C 1
ATOM 4726 O O . LEU F 1 44 ? 31.802 -17.815 26.283 1.00 53.75 41 LEU F O 1
ATOM 4731 N N . MET F 1 45 ? 33.202 -18.863 27.695 1.00 56.07 42 MET F N 1
ATOM 4732 C CA . MET F 1 45 ? 33.787 -17.658 28.254 1.00 49.39 42 MET F CA 1
ATOM 4733 C C . MET F 1 45 ? 34.427 -16.849 27.141 1.00 51.62 42 MET F C 1
ATOM 4734 O O . MET F 1 45 ? 34.394 -15.627 27.176 1.00 53.03 42 MET F O 1
ATOM 4739 N N . SER F 1 46 ? 34.997 -17.541 26.154 1.00 50.71 43 SER F N 1
ATOM 4740 C CA . SER F 1 46 ? 35.607 -16.909 24.984 1.00 45.90 43 SER F CA 1
ATOM 4741 C C . SER F 1 46 ? 34.566 -16.138 24.186 1.00 49.20 43 SER F C 1
ATOM 4742 O O . SER F 1 46 ? 34.798 -15.009 23.724 1.00 49.50 43 SER F O 1
ATOM 4745 N N . GLN F 1 47 ? 33.420 -16.781 24.014 1.00 50.90 44 GLN F N 1
ATOM 4746 C CA . GLN F 1 47 ? 32.281 -16.196 23.325 1.00 51.71 44 GLN F CA 1
ATOM 4747 C C . GLN F 1 47 ? 31.674 -15.015 24.062 1.00 48.68 44 GLN F C 1
ATOM 4748 O O . GLN F 1 47 ? 31.358 -13.990 23.467 1.00 49.17 44 GLN F O 1
ATOM 4754 N N . MET F 1 48 ? 31.540 -15.165 25.366 1.00 44.15 45 MET F N 1
ATOM 4755 C CA . MET F 1 48 ? 30.965 -14.145 26.210 1.00 42.62 45 MET F CA 1
ATOM 4756 C C . MET F 1 48 ? 31.859 -12.953 26.175 1.00 42.88 45 MET F C 1
ATOM 4757 O O . MET F 1 48 ? 31.409 -11.825 26.073 1.00 44.08 45 MET F O 1
ATOM 4762 N N . ASP F 1 49 ? 33.149 -13.215 26.211 1.00 43.32 46 ASP F N 1
ATOM 4763 C CA . ASP F 1 49 ? 34.096 -12.138 26.139 1.00 44.85 46 ASP F CA 1
ATOM 4764 C C . ASP F 1 49 ? 33.958 -11.401 24.825 1.00 50.31 46 ASP F C 1
ATOM 4765 O O . ASP F 1 49 ? 33.899 -10.173 24.811 1.00 55.49 46 ASP F O 1
ATOM 4770 N N . ILE F 1 50 ? 33.864 -12.132 23.718 1.00 51.20 47 ILE F N 1
ATOM 4771 C CA . ILE F 1 50 ? 33.766 -11.442 22.434 1.00 47.86 47 ILE F CA 1
ATOM 4772 C C . ILE F 1 50 ? 32.480 -10.636 22.304 1.00 46.80 47 ILE F C 1
ATOM 4773 O O . ILE F 1 50 ? 32.506 -9.446 21.997 1.00 47.84 47 ILE F O 1
ATOM 4778 N N . GLY F 1 51 ? 31.361 -11.304 22.545 1.00 46.38 48 GLY F N 1
ATOM 4779 C CA . GLY F 1 51 ? 30.044 -10.704 22.452 1.00 50.30 48 GLY F CA 1
ATOM 4780 C C . GLY F 1 51 ? 29.812 -9.505 23.338 1.00 50.50 48 GLY F C 1
ATOM 4781 O O . GLY F 1 51 ? 29.152 -8.554 22.935 1.00 52.95 48 GLY F O 1
ATOM 4782 N N . GLY F 1 52 ? 30.325 -9.559 24.562 1.00 48.41 49 GLY F N 1
ATOM 4783 C CA . GLY F 1 52 ? 30.201 -8.433 25.460 1.00 46.24 49 GLY F CA 1
ATOM 4784 C C . GLY F 1 52 ? 31.085 -7.328 24.948 1.00 48.98 49 GLY F C 1
ATOM 4785 O O . GLY F 1 52 ? 30.670 -6.165 24.873 1.00 50.59 49 GLY F O 1
ATOM 4786 N N . ALA F 1 53 ? 32.271 -7.718 24.486 1.00 51.28 50 ALA F N 1
ATOM 4787 C CA . ALA F 1 53 ? 33.246 -6.755 24.002 1.00 48.68 50 ALA F CA 1
ATOM 4788 C C . ALA F 1 53 ? 32.609 -5.978 22.882 1.00 52.28 50 ALA F C 1
ATOM 4789 O O . ALA F 1 53 ? 32.900 -4.807 22.700 1.00 55.51 50 ALA F O 1
ATOM 4791 N N . ILE F 1 54 ? 31.690 -6.623 22.173 1.00 53.98 51 ILE F N 1
ATOM 4792 C CA . ILE F 1 54 ? 30.980 -5.962 21.090 1.00 57.04 51 ILE F CA 1
ATOM 4793 C C . ILE F 1 54 ? 30.184 -4.762 21.584 1.00 57.25 51 ILE F C 1
ATOM 4794 O O . ILE F 1 54 ? 30.484 -3.634 21.196 1.00 62.67 51 ILE F O 1
ATOM 4799 N N . GLN F 1 55 ? 29.231 -4.978 22.487 1.00 52.96 52 GLN F N 1
ATOM 4800 C CA . GLN F 1 55 ? 28.421 -3.866 22.953 1.00 54.99 52 GLN F CA 1
ATOM 4801 C C . GLN F 1 55 ? 29.318 -2.830 23.616 1.00 57.84 52 GLN F C 1
ATOM 4802 O O . GLN F 1 55 ? 29.057 -1.629 23.534 1.00 62.36 52 GLN F O 1
ATOM 4808 N N . ALA F 1 56 ? 30.395 -3.291 24.242 1.00 54.07 53 ALA F N 1
ATOM 4809 C CA . ALA F 1 56 ? 31.341 -2.372 24.850 1.00 52.83 53 ALA F CA 1
ATOM 4810 C C . ALA F 1 56 ? 31.998 -1.453 23.810 1.00 59.38 53 ALA F C 1
ATOM 4811 O O . ALA F 1 56 ? 32.011 -0.242 23.980 1.00 59.29 53 ALA F O 1
ATOM 4813 N N . LYS F 1 57 ? 32.497 -2.024 22.716 1.00 57.09 54 LYS F N 1
ATOM 4814 C CA . LYS F 1 57 ? 33.127 -1.259 21.644 1.00 55.87 54 LYS F CA 1
ATOM 4815 C C . LYS F 1 57 ? 32.122 -0.359 20.967 1.00 58.54 54 LYS F C 1
ATOM 4816 O O . LYS F 1 57 ? 32.503 0.579 20.276 1.00 61.50 54 LYS F O 1
ATOM 4822 N N . GLU F 1 58 ? 30.848 -0.735 21.074 1.00 59.39 55 GLU F N 1
ATOM 4823 C CA . GLU F 1 58 ? 29.729 0.081 20.594 1.00 63.41 55 GLU F CA 1
ATOM 4824 C C . GLU F 1 58 ? 29.607 1.349 21.418 1.00 66.41 55 GLU F C 1
ATOM 4825 O O . GLU F 1 58 ? 29.516 2.454 20.887 1.00 70.36 55 GLU F O 1
ATOM 4831 N N . ILE F 1 59 ? 29.607 1.172 22.733 1.00 64.27 56 ILE F N 1
ATOM 4832 C CA . ILE F 1 59 ? 29.446 2.288 23.657 1.00 64.10 56 ILE F CA 1
ATOM 4833 C C . ILE F 1 59 ? 30.685 3.175 23.755 1.00 61.99 56 ILE F C 1
ATOM 4834 O O . ILE F 1 59 ? 30.589 4.387 23.604 1.00 65.28 56 ILE F O 1
ATOM 4839 N N . ALA F 1 60 ? 31.846 2.556 23.925 1.00 59.35 57 ALA F N 1
ATOM 4840 C CA . ALA F 1 60 ? 33.120 3.248 24.123 1.00 63.28 57 ALA F CA 1
ATOM 4841 C C . ALA F 1 60 ? 33.548 4.018 22.886 1.00 66.59 57 ALA F C 1
ATOM 4842 O O . ALA F 1 60 ? 34.529 4.766 22.919 1.00 67.37 57 ALA F O 1
ATOM 4844 N N . GLN F 1 61 ? 32.840 3.761 21.787 1.00 69.45 58 GLN F N 1
ATOM 4845 C CA . GLN F 1 61 ? 33.035 4.407 20.486 1.00 65.82 58 GLN F CA 1
ATOM 4846 C C . GLN F 1 61 ? 34.461 4.223 20.040 1.00 64.85 58 GLN F C 1
ATOM 4847 O O . GLN F 1 61 ? 35.034 5.074 19.359 1.00 62.01 58 GLN F O 1
ATOM 4853 N N . GLY F 1 62 ? 35.025 3.098 20.454 1.00 62.31 59 GLY F N 1
ATOM 4854 C CA . GLY F 1 62 ? 36.392 2.764 20.158 1.00 60.75 59 GLY F CA 1
ATOM 4855 C C . GLY F 1 62 ? 36.689 1.399 20.721 1.00 61.15 59 GLY F C 1
ATOM 4856 O O . GLY F 1 62 ? 35.780 0.598 20.952 1.00 61.34 59 GLY F O 1
ATOM 4857 N N . ARG F 1 63 ? 37.980 1.147 20.900 1.00 61.67 60 ARG F N 1
ATOM 4858 C CA . ARG F 1 63 ? 38.533 -0.119 21.374 1.00 63.65 60 ARG F CA 1
ATOM 4859 C C . ARG F 1 63 ? 38.482 -0.306 22.901 1.00 59.39 60 ARG F C 1
ATOM 4860 O O . ARG F 1 63 ? 38.590 0.662 23.640 1.00 63.73 60 ARG F O 1
ATOM 4868 N N . VAL F 1 64 ? 38.284 -1.539 23.371 1.00 57.47 61 VAL F N 1
ATOM 4869 C CA . VAL F 1 64 ? 38.324 -1.859 24.815 1.00 59.24 61 VAL F CA 1
ATOM 4870 C C . VAL F 1 64 ? 39.210 -3.072 25.154 1.00 58.20 61 VAL F C 1
ATOM 4871 O O . VAL F 1 64 ? 39.751 -3.719 24.259 1.00 64.55 61 VAL F O 1
ATOM 4875 N N . VAL F 1 65 ? 39.392 -3.342 26.448 1.00 49.06 62 VAL F N 1
ATOM 4876 C CA . VAL F 1 65 ? 40.154 -4.504 26.918 1.00 45.76 62 VAL F CA 1
ATOM 4877 C C . VAL F 1 65 ? 39.422 -5.070 28.136 1.00 45.94 62 VAL F C 1
ATOM 4878 O O . VAL F 1 65 ? 38.938 -4.308 28.955 1.00 49.85 62 VAL F O 1
ATOM 4882 N N . THR F 1 66 ? 39.268 -6.398 28.200 1.00 45.57 63 THR F N 1
ATOM 4883 C CA . THR F 1 66 ? 38.585 -7.087 29.311 1.00 40.66 63 THR F CA 1
ATOM 4884 C C . THR F 1 66 ? 39.372 -7.050 30.601 1.00 41.85 63 THR F C 1
ATOM 4885 O O . THR F 1 66 ? 40.553 -7.365 30.617 1.00 44.90 63 THR F O 1
ATOM 4889 N N . VAL F 1 67 ? 38.719 -6.689 31.696 1.00 41.55 64 VAL F N 1
ATOM 4890 C CA . VAL F 1 67 ? 39.421 -6.626 32.967 1.00 39.28 64 VAL F CA 1
ATOM 4891 C C . VAL F 1 67 ? 38.787 -7.428 34.079 1.00 41.49 64 VAL F C 1
ATOM 4892 O O . VAL F 1 67 ? 39.484 -7.843 34.999 1.00 46.42 64 VAL F O 1
ATOM 4896 N N . ARG F 1 68 ? 37.493 -7.696 33.998 1.00 38.25 65 ARG F N 1
ATOM 4897 C CA . ARG F 1 68 ? 36.867 -8.427 35.085 1.00 36.15 65 ARG F CA 1
ATOM 4898 C C . ARG F 1 68 ? 35.697 -9.276 34.614 1.00 37.11 65 ARG F C 1
ATOM 4899 O O . ARG F 1 68 ? 35.050 -8.960 33.632 1.00 39.67 65 ARG F O 1
ATOM 4907 N N . VAL F 1 69 ? 35.524 -10.416 35.279 1.00 38.28 66 VAL F N 1
ATOM 4908 C CA . VAL F 1 69 ? 34.403 -11.338 35.090 1.00 41.79 66 VAL F CA 1
ATOM 4909 C C . VAL F 1 69 ? 33.882 -11.712 36.478 1.00 42.06 66 VAL F C 1
ATOM 4910 O O . VAL F 1 69 ? 34.590 -12.342 37.249 1.00 42.43 66 VAL F O 1
ATOM 4914 N N . ASP F 1 70 ? 32.655 -11.340 36.800 1.00 42.63 67 ASP F N 1
ATOM 4915 C CA . ASP F 1 70 ? 32.117 -11.585 38.124 1.00 41.46 67 ASP F CA 1
ATOM 4916 C C . ASP F 1 70 ? 30.912 -12.469 37.974 1.00 43.04 67 ASP F C 1
ATOM 4917 O O . ASP F 1 70 ? 30.252 -12.426 36.953 1.00 47.37 67 ASP F O 1
ATOM 4922 N N . GLY F 1 71 ? 30.665 -13.325 38.948 1.00 41.42 68 GLY F N 1
ATOM 4923 C CA . GLY F 1 71 ? 29.415 -14.060 39.009 1.00 46.70 68 GLY F CA 1
ATOM 4924 C C . GLY F 1 71 ? 28.923 -14.802 37.773 1.00 50.45 68 GLY F C 1
ATOM 4925 O O . GLY F 1 71 ? 27.736 -14.742 37.461 1.00 51.34 68 GLY F O 1
ATOM 4926 N N . MET F 1 72 ? 29.805 -15.531 37.090 1.00 51.62 69 MET F N 1
ATOM 4927 C CA . MET F 1 72 ? 29.382 -16.333 35.950 1.00 50.52 69 MET F CA 1
ATOM 4928 C C . MET F 1 72 ? 28.787 -17.655 36.400 1.00 50.03 69 MET F C 1
ATOM 4929 O O . MET F 1 72 ? 29.432 -18.402 37.117 1.00 50.64 69 MET F O 1
ATOM 4934 N N . THR F 1 73 ? 27.600 -17.984 35.901 1.00 54.73 70 THR F N 1
ATOM 4935 C CA . THR F 1 73 ? 26.889 -19.197 36.304 1.00 57.15 70 THR F CA 1
ATOM 4936 C C . THR F 1 73 ? 26.572 -20.091 35.115 1.00 62.20 70 THR F C 1
ATOM 4937 O O . THR F 1 73 ? 25.931 -19.653 34.164 1.00 67.09 70 THR F O 1
ATOM 4941 N N . PHE F 1 74 ? 26.959 -21.360 35.193 1.00 62.02 71 PHE F N 1
ATOM 4942 C CA . PHE F 1 74 ? 26.630 -22.320 34.140 1.00 63.42 71 PHE F CA 1
ATOM 4943 C C . PHE F 1 74 ? 25.329 -23.056 34.477 1.00 66.32 71 PHE F C 1
ATOM 4944 O O . PHE F 1 74 ? 25.356 -24.117 35.091 1.00 65.36 71 PHE F O 1
ATOM 4952 N N . LEU F 1 75 ? 24.203 -22.513 34.018 1.00 69.55 72 LEU F N 1
ATOM 4953 C CA . LEU F 1 75 ? 22.877 -23.005 34.399 1.00 72.13 72 LEU F CA 1
ATOM 4954 C C . LEU F 1 75 ? 22.636 -24.394 33.830 1.00 72.41 72 LEU F C 1
ATOM 4955 O O . LEU F 1 75 ? 22.368 -25.346 34.555 1.00 73.20 72 LEU F O 1
ATOM 4960 N N . LYS F 1 76 ? 22.697 -24.496 32.515 1.00 75.74 73 LYS F N 1
ATOM 4961 C CA . LYS F 1 76 ? 22.541 -25.784 31.875 1.00 79.09 73 LYS F CA 1
ATOM 4962 C C . LYS F 1 76 ? 23.673 -25.976 30.874 1.00 82.05 73 LYS F C 1
ATOM 4963 O O . LYS F 1 76 ? 24.133 -25.017 30.241 1.00 76.75 73 LYS F O 1
ATOM 4969 N N . PRO F 1 77 ? 24.143 -27.224 30.752 1.00 84.97 74 PRO F N 1
ATOM 4970 C CA . PRO F 1 77 ? 25.257 -27.583 29.871 1.00 83.21 74 PRO F CA 1
ATOM 4971 C C . PRO F 1 77 ? 24.882 -27.468 28.398 1.00 82.03 74 PRO F C 1
ATOM 4972 O O . PRO F 1 77 ? 23.692 -27.413 28.092 1.00 85.73 74 PRO F O 1
ATOM 4976 N N . VAL F 1 78 ? 25.871 -27.394 27.511 1.00 78.13 75 VAL F N 1
ATOM 4977 C CA . VAL F 1 78 ? 25.601 -27.298 26.078 1.00 74.60 75 VAL F CA 1
ATOM 4978 C C . VAL F 1 78 ? 26.304 -28.392 25.280 1.00 75.20 75 VAL F C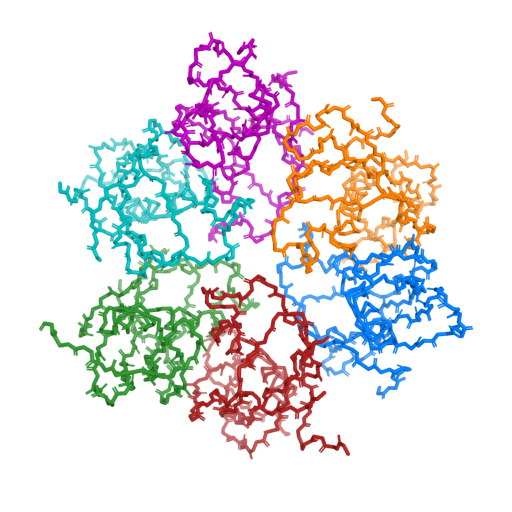 1
ATOM 4979 O O . VAL F 1 78 ? 27.453 -28.724 25.559 1.00 76.96 75 VAL F O 1
ATOM 4983 N N . ALA F 1 79 ? 25.592 -28.983 24.321 1.00 77.48 76 ALA F N 1
ATOM 4984 C CA . ALA F 1 79 ? 26.162 -30.012 23.445 1.00 79.89 76 ALA F CA 1
ATOM 4985 C C . ALA F 1 79 ? 26.438 -29.500 22.019 1.00 72.91 76 ALA F C 1
ATOM 4986 O O . ALA F 1 79 ? 26.094 -28.370 21.662 1.00 68.79 76 ALA F O 1
ATOM 4988 N N . VAL F 1 80 ? 27.044 -30.358 21.206 1.00 69.23 77 VAL F N 1
ATOM 4989 C CA . VAL F 1 80 ? 27.378 -30.014 19.830 1.00 71.00 77 VAL F CA 1
ATOM 4990 C C . VAL F 1 80 ? 26.170 -30.054 18.890 1.00 71.61 77 VAL F C 1
ATOM 4991 O O . VAL F 1 80 ? 25.343 -30.963 18.956 1.00 73.52 77 VAL F O 1
ATOM 4995 N N . GLY F 1 81 ? 26.086 -29.054 18.014 1.00 68.80 78 GLY F N 1
ATOM 4996 C CA . GLY F 1 81 ? 25.007 -28.952 17.053 1.00 68.49 78 GLY F CA 1
ATOM 4997 C C . GLY F 1 81 ? 23.867 -28.050 17.481 1.00 66.49 78 GLY F C 1
ATOM 4998 O O . GLY F 1 81 ? 22.836 -27.995 16.814 1.00 67.86 78 GLY F O 1
ATOM 4999 N N . ASP F 1 82 ? 24.049 -27.333 18.585 1.00 67.74 79 ASP F N 1
ATOM 5000 C CA . ASP F 1 82 ? 23.038 -26.386 19.060 1.00 62.98 79 ASP F CA 1
ATOM 5001 C C . ASP F 1 82 ? 23.411 -24.935 18.751 1.00 59.81 79 ASP F C 1
ATOM 5002 O O . ASP F 1 82 ? 24.586 -24.589 18.638 1.00 61.27 79 ASP F O 1
ATOM 5007 N N . VAL F 1 83 ? 22.404 -24.085 18.612 1.00 58.45 80 VAL F N 1
ATOM 5008 C CA . VAL F 1 83 ? 22.645 -22.677 18.332 1.00 56.82 80 VAL F CA 1
ATOM 5009 C C . VAL F 1 83 ? 22.821 -21.876 19.607 1.00 56.61 80 VAL F C 1
ATOM 5010 O O . VAL F 1 83 ? 21.973 -21.915 20.483 1.00 58.36 80 VAL F O 1
ATOM 5014 N N . VAL F 1 84 ? 23.953 -21.208 19.755 1.00 57.69 81 VAL F N 1
ATOM 5015 C CA . VAL F 1 84 ? 24.163 -20.396 20.943 1.00 50.31 81 VAL F CA 1
ATOM 5016 C C . VAL F 1 84 ? 23.979 -18.897 20.707 1.00 48.09 81 VAL F C 1
ATOM 5017 O O . VAL F 1 84 ? 24.695 -18.277 19.925 1.00 46.87 81 VAL F O 1
ATOM 5021 N N . CYS F 1 85 ? 23.029 -18.315 21.421 1.00 50.76 82 CYS F N 1
ATOM 5022 C CA . CYS F 1 85 ? 22.721 -16.909 21.266 1.00 53.21 82 CYS F CA 1
ATOM 5023 C C . CYS F 1 85 ? 23.239 -16.169 22.497 1.00 52.53 82 CYS F C 1
ATOM 5024 O O . CYS F 1 85 ? 22.927 -16.552 23.620 1.00 51.80 82 CYS F O 1
ATOM 5027 N N . CYS F 1 86 ? 24.018 -15.107 22.282 1.00 55.03 83 CYS F N 1
ATOM 5028 C CA . CYS F 1 86 ? 24.561 -14.282 23.376 1.00 55.18 83 CYS F CA 1
ATOM 5029 C C . CYS F 1 86 ? 23.890 -12.952 23.506 1.00 56.29 83 CYS F C 1
ATOM 5030 O O . CYS F 1 86 ? 23.898 -12.162 22.576 1.00 56.54 83 CYS F O 1
ATOM 5033 N N . TYR F 1 87 ? 23.413 -12.658 24.698 1.00 51.91 84 TYR F N 1
ATOM 5034 C CA . TYR F 1 87 ? 22.738 -11.415 24.935 1.00 52.22 84 TYR F CA 1
ATOM 5035 C C . TYR F 1 87 ? 23.500 -10.559 25.909 1.00 48.66 84 TYR F C 1
ATOM 5036 O O . TYR F 1 87 ? 23.817 -10.974 27.004 1.00 48.51 84 TYR F O 1
ATOM 5045 N N . ALA F 1 88 ? 23.846 -9.371 25.446 1.00 49.56 85 ALA F N 1
ATOM 5046 C CA . ALA F 1 88 ? 24.562 -8.415 26.247 1.00 52.15 85 ALA F CA 1
ATOM 5047 C C . ALA F 1 88 ? 23.603 -7.282 26.626 1.00 55.75 85 ALA F C 1
ATOM 5048 O O . ALA F 1 88 ? 22.828 -6.788 25.799 1.00 58.06 85 ALA F O 1
ATOM 5050 N N . ARG F 1 89 ? 23.628 -6.915 27.899 1.00 53.88 86 ARG F N 1
ATOM 5051 C CA . ARG F 1 89 ? 22.873 -5.781 28.398 1.00 52.33 86 ARG F CA 1
ATOM 5052 C C . ARG F 1 89 ? 23.725 -4.974 29.346 1.00 52.35 86 ARG F C 1
ATOM 5053 O O . ARG F 1 89 ? 24.234 -5.509 30.312 1.00 55.06 86 ARG F O 1
ATOM 5061 N N . CYS F 1 90 ? 23.922 -3.697 29.068 1.00 50.47 87 CYS F N 1
ATOM 5062 C CA . CYS F 1 90 ? 24.688 -2.858 29.981 1.00 48.02 87 CYS F CA 1
ATOM 5063 C C . CYS F 1 90 ? 23.977 -2.551 31.308 1.00 48.42 87 CYS F C 1
ATOM 5064 O O . CYS F 1 90 ? 22.759 -2.495 31.374 1.00 50.63 87 CYS F O 1
ATOM 5067 N N . ILE F 1 91 ? 24.738 -2.346 32.373 1.00 47.24 88 ILE F N 1
ATOM 5068 C CA . ILE F 1 91 ? 24.113 -2.034 33.645 1.00 51.27 88 ILE F CA 1
ATOM 5069 C C . ILE F 1 91 ? 24.656 -0.728 34.230 1.00 56.91 88 ILE F C 1
ATOM 5070 O O . ILE F 1 91 ? 23.899 0.147 34.664 1.00 60.87 88 ILE F O 1
ATOM 5075 N N . LYS F 1 92 ? 25.979 -0.616 34.221 1.00 51.05 89 LYS F N 1
ATOM 5076 C CA . LYS F 1 92 ? 26.707 0.463 34.872 1.00 48.20 89 LYS F CA 1
ATOM 5077 C C . LYS F 1 92 ? 27.877 0.965 34.029 1.00 44.66 89 LYS F C 1
ATOM 5078 O O . LYS F 1 92 ? 28.495 0.162 33.361 1.00 48.44 89 LYS F O 1
ATOM 5084 N N . THR F 1 93 ? 28.147 2.265 33.962 1.00 46.34 90 THR F N 1
ATOM 5085 C CA . THR F 1 93 ? 29.428 2.685 33.388 1.00 43.14 90 THR F CA 1
ATOM 5086 C C . THR F 1 93 ? 30.244 3.604 34.338 1.00 46.44 90 THR F C 1
ATOM 5087 O O . THR F 1 93 ? 29.725 4.219 35.251 1.00 46.36 90 THR F O 1
ATOM 5091 N N . GLY F 1 94 ? 31.554 3.592 34.176 1.00 49.03 91 GLY F N 1
ATOM 5092 C CA . GLY F 1 94 ? 32.469 4.436 34.918 1.00 49.04 91 GLY F CA 1
ATOM 5093 C C . GLY F 1 94 ? 33.024 5.456 33.946 1.00 52.89 91 GLY F C 1
ATOM 5094 O O . GLY F 1 94 ? 32.410 5.767 32.938 1.00 54.47 91 GLY F O 1
ATOM 5095 N N . HIS F 1 95 ? 34.186 6.000 34.266 1.00 56.46 92 HIS F N 1
ATOM 5096 C CA . HIS F 1 95 ? 34.868 6.915 33.367 1.00 61.62 92 HIS F CA 1
ATOM 5097 C C . HIS F 1 95 ? 35.315 6.095 32.158 1.00 66.64 92 HIS F C 1
ATOM 5098 O O . HIS F 1 95 ? 35.157 6.511 31.003 1.00 71.89 92 HIS F O 1
ATOM 5105 N N . SER F 1 96 ? 35.918 4.944 32.448 1.00 68.21 93 SER F N 1
ATOM 5106 C CA . SER F 1 96 ? 36.333 3.995 31.425 1.00 60.83 93 SER F CA 1
ATOM 5107 C C . SER F 1 96 ? 35.674 2.608 31.608 1.00 55.51 93 SER F C 1
ATOM 5108 O O . SER F 1 96 ? 35.460 1.922 30.617 1.00 57.57 93 SER F O 1
ATOM 5111 N N . SER F 1 97 ? 35.289 2.220 32.834 1.00 53.48 94 SER F N 1
ATOM 5112 C CA . SER F 1 97 ? 34.812 0.837 33.103 1.00 49.02 94 SER F CA 1
ATOM 5113 C C . SER F 1 97 ? 33.367 0.528 32.739 1.00 49.68 94 SER F C 1
ATOM 5114 O O . SER F 1 97 ? 32.436 1.031 33.368 1.00 50.44 94 SER F O 1
ATOM 5117 N N . ILE F 1 98 ? 33.196 -0.411 31.823 1.00 47.38 95 ILE F N 1
ATOM 5118 C CA . ILE F 1 98 ? 31.882 -0.806 31.344 1.00 42.74 95 ILE F CA 1
ATOM 5119 C C . ILE F 1 98 ? 31.369 -2.129 31.871 1.00 42.98 95 ILE F C 1
ATOM 5120 O O . ILE F 1 98 ? 31.943 -3.183 31.600 1.00 43.05 95 ILE F O 1
ATOM 5125 N N . THR F 1 99 ? 30.292 -2.059 32.636 1.00 42.83 96 THR F N 1
ATOM 5126 C CA . THR F 1 99 ? 29.673 -3.235 33.214 1.00 40.42 96 THR F CA 1
ATOM 5127 C C . THR F 1 99 ? 28.533 -3.804 32.397 1.00 47.93 96 THR F C 1
ATOM 5128 O O . THR F 1 99 ? 27.519 -3.141 32.208 1.00 50.38 96 THR F O 1
ATOM 5132 N N . ILE F 1 100 ? 28.650 -5.067 32.003 1.00 51.82 97 ILE F N 1
ATOM 5133 C CA . ILE F 1 100 ? 27.665 -5.706 31.134 1.00 45.96 97 ILE F CA 1
ATOM 5134 C C . ILE F 1 100 ? 27.214 -7.066 31.610 1.00 42.85 97 ILE F C 1
ATOM 5135 O O . ILE F 1 100 ? 28.012 -7.952 31.805 1.00 42.69 97 ILE F O 1
ATOM 5140 N N . ASN F 1 101 ? 25.920 -7.244 31.756 1.00 47.99 98 ASN F N 1
ATOM 5141 C CA . ASN F 1 101 ? 25.387 -8.543 32.093 1.00 51.47 98 ASN F CA 1
ATOM 5142 C C . ASN F 1 101 ? 25.139 -9.333 30.835 1.00 52.50 98 ASN F C 1
ATOM 5143 O O . ASN F 1 101 ? 24.534 -8.841 29.875 1.00 53.83 98 ASN F O 1
ATOM 5148 N N . ILE F 1 102 ? 25.653 -10.556 30.832 1.00 52.47 99 ILE F N 1
ATOM 5149 C CA . ILE F 1 102 ? 25.528 -11.409 29.663 1.00 57.32 99 ILE F CA 1
ATOM 5150 C C . ILE F 1 102 ? 24.699 -12.620 30.004 1.00 57.91 99 ILE F C 1
ATOM 5151 O O . ILE F 1 102 ? 24.878 -13.240 31.064 1.00 58.83 99 ILE F O 1
ATOM 5156 N N . GLU F 1 103 ? 23.759 -12.914 29.111 1.00 57.72 100 GLU F N 1
ATOM 5157 C CA . GLU F 1 103 ? 22.955 -14.107 29.208 1.00 60.77 100 GLU F CA 1
ATOM 5158 C C . GLU F 1 103 ? 23.248 -14.903 27.974 1.00 55.42 100 GLU F C 1
ATOM 5159 O O . GLU F 1 103 ? 23.407 -14.350 26.905 1.00 54.62 100 GLU F O 1
ATOM 5165 N N . VAL F 1 104 ? 23.309 -16.210 28.126 1.00 57.65 101 VAL F N 1
ATOM 5166 C CA . VAL F 1 104 ? 23.562 -17.081 27.006 1.00 62.46 101 VAL F CA 1
ATOM 5167 C C . VAL F 1 104 ? 22.405 -18.046 26.913 1.00 64.38 101 VAL F C 1
ATOM 5168 O O . VAL F 1 104 ? 22.162 -18.811 27.846 1.00 63.94 101 VAL F O 1
ATOM 5172 N N . TRP F 1 105 ? 21.689 -17.988 25.794 1.00 61.88 102 TRP F N 1
ATOM 5173 C CA . TRP F 1 105 ? 20.530 -18.829 25.575 1.00 63.11 102 TRP F CA 1
ATOM 5174 C C . TRP F 1 105 ? 20.781 -19.866 24.481 1.00 60.33 102 TRP F C 1
ATOM 5175 O O . TRP F 1 105 ? 21.449 -19.563 23.501 1.00 59.17 102 TRP F O 1
ATOM 5186 N N . VAL F 1 106 ? 20.224 -21.068 24.639 1.00 60.77 103 VAL F N 1
ATOM 5187 C CA . VAL F 1 106 ? 20.386 -22.155 23.672 1.00 60.85 103 VAL F CA 1
ATOM 5188 C C . VAL F 1 106 ? 19.060 -22.463 22.990 1.00 66.33 103 VAL F C 1
ATOM 5189 O O . VAL F 1 106 ? 18.013 -22.449 23.636 1.00 70.88 103 VAL F O 1
ATOM 5193 N N . LYS F 1 107 ? 19.106 -22.688 21.680 1.00 69.68 104 LYS F N 1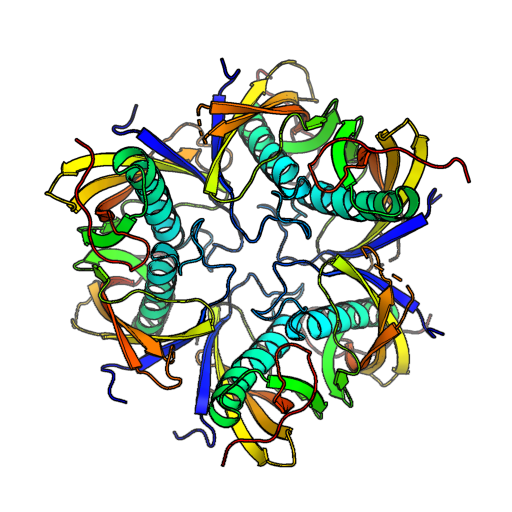
ATOM 5194 C CA . LYS F 1 107 ? 17.923 -23.079 20.917 1.00 72.94 104 LYS F CA 1
ATOM 5195 C C . LYS F 1 107 ? 17.769 -24.583 20.705 1.00 74.12 104 LYS F C 1
ATOM 5196 O O . LYS F 1 107 ? 16.701 -25.044 20.333 1.00 78.85 104 LYS F O 1
ATOM 5202 N N . LYS F 1 108 ? 18.845 -25.338 20.882 1.00 74.40 105 LYS F N 1
ATOM 5203 C CA . LYS F 1 108 ? 18.782 -26.794 20.792 1.00 69.48 105 LYS F CA 1
ATOM 5204 C C . LYS F 1 108 ? 18.220 -27.321 19.472 1.00 71.79 105 LYS F C 1
ATOM 5205 O O . LYS F 1 108 ? 17.419 -28.245 19.464 1.00 79.12 105 LYS F O 1
ATOM 5211 N N . VAL F 1 109 ? 18.623 -26.715 18.364 1.00 75.18 106 VAL F N 1
ATOM 5212 C CA . VAL F 1 109 ? 18.046 -27.052 17.073 1.00 79.93 106 VAL F CA 1
ATOM 5213 C C . VAL F 1 109 ? 18.170 -28.535 16.748 1.00 89.75 106 VAL F C 1
ATOM 5214 O O . VAL F 1 109 ? 17.169 -29.247 16.710 1.00 93.43 106 VAL F O 1
ATOM 5218 N N . SER F 1 110 ? 19.392 -28.994 16.505 1.00 85.75 107 SER F N 1
ATOM 5219 C CA . SER F 1 110 ? 19.622 -30.384 16.145 1.00 85.08 107 SER F CA 1
ATOM 5220 C C . SER F 1 110 ? 18.856 -31.330 17.059 1.00 102.10 107 SER F C 1
ATOM 5221 O O . SER F 1 110 ? 19.441 -31.979 17.922 1.00 116.02 107 SER F O 1
ATOM 5224 N N . GLY F 1 115 ? 13.557 -27.166 19.086 1.00 73.70 112 GLY F N 1
ATOM 5225 C CA . GLY F 1 115 ? 13.726 -25.736 19.279 1.00 75.74 112 GLY F CA 1
ATOM 5226 C C . GLY F 1 115 ? 13.404 -25.240 20.679 1.00 70.86 112 GLY F C 1
ATOM 5227 O O . GLY F 1 115 ? 12.865 -24.154 20.859 1.00 71.11 112 GLY F O 1
ATOM 5228 N N . GLN F 1 116 ? 13.741 -26.041 21.678 1.00 74.90 113 GLN F N 1
ATOM 5229 C CA . GLN F 1 116 ? 13.529 -25.657 23.058 1.00 78.28 113 GLN F CA 1
ATOM 5230 C C . GLN F 1 116 ? 14.492 -24.537 23.419 1.00 78.75 113 GLN F C 1
ATOM 5231 O O . GLN F 1 116 ? 15.665 -24.599 23.080 1.00 84.86 113 GLN F O 1
ATOM 5237 N N . ARG F 1 117 ? 13.989 -23.514 24.103 1.00 75.13 114 ARG F N 1
ATOM 5238 C CA . ARG F 1 117 ? 14.788 -22.370 24.492 1.00 77.11 114 ARG F CA 1
ATOM 5239 C C . ARG F 1 117 ? 14.977 -22.369 26.000 1.00 77.63 114 ARG F C 1
ATOM 5240 O O . ARG F 1 117 ? 14.059 -22.688 26.759 1.00 76.14 114 ARG F O 1
ATOM 5248 N N . TYR F 1 118 ? 16.205 -22.097 26.414 1.00 74.21 115 TYR F N 1
ATOM 5249 C CA . TYR F 1 118 ? 16.546 -22.000 27.813 1.00 73.68 115 TYR F CA 1
ATOM 5250 C C . TYR F 1 118 ? 17.849 -21.225 27.964 1.00 73.87 115 TYR F C 1
ATOM 5251 O O . TYR F 1 118 ? 18.658 -21.205 27.035 1.00 70.87 115 TYR F O 1
ATOM 5260 N N . ARG F 1 119 ? 18.010 -20.546 29.103 1.00 73.14 116 ARG F N 1
ATOM 5261 C CA . ARG F 1 119 ? 19.230 -19.792 29.433 1.00 71.01 116 ARG F CA 1
ATOM 5262 C C . ARG F 1 119 ? 20.375 -20.683 29.880 1.00 70.18 116 ARG F C 1
ATOM 5263 O O . ARG F 1 119 ? 20.219 -21.504 30.789 1.00 67.38 116 ARG F O 1
ATOM 5271 N N . ALA F 1 120 ? 21.525 -20.511 29.233 1.00 68.69 117 ALA F N 1
ATOM 5272 C CA . ALA F 1 120 ? 22.685 -21.349 29.491 1.00 70.18 117 ALA F CA 1
ATOM 5273 C C . ALA F 1 120 ? 23.769 -20.628 30.308 1.00 73.54 117 ALA F C 1
ATOM 5274 O O . ALA F 1 120 ? 24.575 -21.293 30.974 1.00 73.84 117 ALA F O 1
ATOM 5276 N N . THR F 1 121 ? 23.812 -19.291 30.273 1.00 71.57 118 THR F N 1
ATOM 5277 C CA . THR F 1 121 ? 24.834 -18.598 31.080 1.00 69.29 118 THR F CA 1
ATOM 5278 C C . THR F 1 121 ? 24.421 -17.201 31.604 1.00 68.49 118 THR F C 1
ATOM 5279 O O . THR F 1 121 ? 23.692 -16.465 30.954 1.00 66.66 118 THR F O 1
ATOM 5283 N N . GLU F 1 122 ? 24.931 -16.847 32.781 1.00 66.67 119 GLU F N 1
ATOM 5284 C CA . GLU F 1 122 ? 24.694 -15.562 33.423 1.00 65.96 119 GLU F CA 1
ATOM 5285 C C . GLU F 1 122 ? 26.043 -15.037 33.885 1.00 59.83 119 GLU F C 1
ATOM 5286 O O . GLU F 1 122 ? 26.793 -15.782 34.502 1.00 57.53 119 GLU F O 1
ATOM 5292 N N . ALA F 1 123 ? 26.366 -13.776 33.607 1.00 57.05 120 ALA F N 1
ATOM 5293 C CA . ALA F 1 123 ? 27.647 -13.245 34.080 1.00 51.71 120 ALA F CA 1
ATOM 5294 C C . ALA F 1 123 ? 27.726 -11.724 34.088 1.00 48.28 120 ALA F C 1
ATOM 5295 O O . ALA F 1 123 ? 26.946 -11.057 33.420 1.00 54.93 120 ALA F O 1
ATOM 5297 N N . VAL F 1 124 ? 28.678 -11.171 34.827 1.00 42.00 121 VAL F N 1
ATOM 5298 C CA . VAL F 1 124 ? 28.876 -9.731 34.795 1.00 44.87 121 VAL F CA 1
ATOM 5299 C C . VAL F 1 124 ? 30.271 -9.404 34.307 1.00 47.03 121 VAL F C 1
ATOM 5300 O O . VAL F 1 124 ? 31.245 -9.484 35.052 1.00 48.96 121 VAL F O 1
ATOM 5304 N N . PHE F 1 125 ? 30.354 -9.016 33.044 1.00 44.17 122 PHE F N 1
ATOM 5305 C CA . PHE F 1 125 ? 31.625 -8.724 32.423 1.00 38.65 122 PHE F CA 1
ATOM 5306 C C . PHE F 1 125 ? 31.934 -7.250 32.505 1.00 42.18 122 PHE F C 1
ATOM 5307 O O . PHE F 1 125 ? 31.113 -6.429 32.147 1.00 43.56 122 PHE F O 1
ATOM 5315 N N . THR F 1 126 ? 33.171 -6.927 32.849 1.00 43.46 123 THR F N 1
ATOM 5316 C CA . THR F 1 126 ? 33.611 -5.544 33.010 1.00 40.97 123 THR F CA 1
ATOM 5317 C C . THR F 1 126 ? 34.819 -5.281 32.132 1.00 39.64 123 THR F C 1
ATOM 5318 O O . THR F 1 126 ? 35.814 -6.016 32.188 1.00 39.63 123 THR F O 1
ATOM 5322 N N . TYR F 1 127 ? 34.678 -4.266 31.281 1.00 42.74 124 TYR F N 1
ATOM 5323 C CA . TYR F 1 127 ? 35.680 -3.889 30.280 1.00 42.88 124 TYR F CA 1
ATOM 5324 C C . TYR F 1 127 ? 36.289 -2.506 30.588 1.00 44.55 124 TYR F C 1
ATOM 5325 O O . TYR F 1 127 ? 35.777 -1.786 31.448 1.00 47.47 124 TYR F 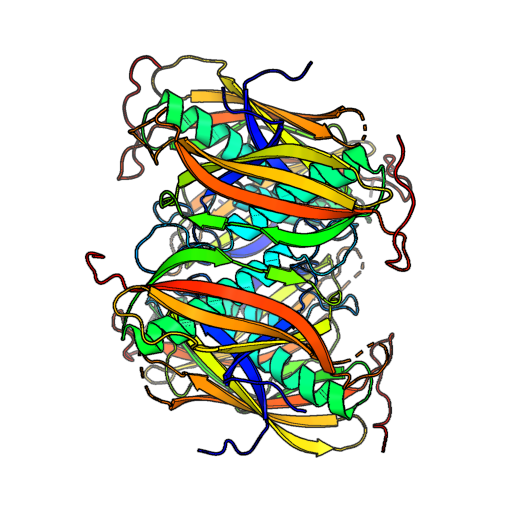O 1
ATOM 5334 N N . VAL F 1 128 ? 37.391 -2.149 29.924 1.00 45.62 125 VAL F N 1
ATOM 5335 C CA . VAL F 1 128 ? 37.979 -0.807 30.080 1.00 50.82 125 VAL F CA 1
ATOM 5336 C C . VAL F 1 128 ? 38.437 -0.162 28.764 1.00 55.44 125 VAL F C 1
ATOM 5337 O O . VAL F 1 128 ? 39.296 -0.688 28.060 1.00 56.35 125 VAL F O 1
ATOM 5341 N N . ALA F 1 129 ? 37.873 1.004 28.465 1.00 58.83 126 ALA F N 1
ATOM 5342 C CA . ALA F 1 129 ? 38.209 1.750 27.264 1.00 60.01 126 ALA F CA 1
ATOM 5343 C C . ALA F 1 129 ? 39.609 2.293 27.349 1.00 61.55 126 ALA F C 1
ATOM 5344 O O . ALA F 1 129 ? 39.901 3.093 28.221 1.00 67.03 126 ALA F O 1
ATOM 5346 N N . VAL F 1 130 ? 40.467 1.930 26.413 1.00 58.70 127 VAL F N 1
ATOM 5347 C CA . VAL F 1 130 ? 41.814 2.444 26.486 1.00 65.00 127 VAL F CA 1
ATOM 5348 C C . VAL F 1 130 ? 42.122 3.214 25.221 1.00 66.95 127 VAL F C 1
ATOM 5349 O O . VAL F 1 130 ? 41.499 3.014 24.183 1.00 64.96 127 VAL F O 1
ATOM 5353 N N . ASP F 1 131 ? 43.059 4.141 25.332 1.00 72.72 128 ASP F N 1
ATOM 5354 C CA . ASP F 1 131 ? 43.513 4.890 24.176 1.00 75.33 128 ASP F CA 1
ATOM 5355 C C . ASP F 1 131 ? 44.618 4.145 23.459 1.00 73.65 128 ASP F C 1
ATOM 5356 O O . ASP F 1 131 ? 44.819 2.947 23.654 1.00 71.89 128 ASP F O 1
ATOM 5361 N N . ASP F 1 132 ? 45.308 4.858 22.595 1.00 73.26 129 ASP F N 1
ATOM 5362 C CA . ASP F 1 132 ? 46.367 4.273 21.804 1.00 78.28 129 ASP F CA 1
ATOM 5363 C C . ASP F 1 132 ? 47.553 3.748 22.642 1.00 81.68 129 ASP F C 1
ATOM 5364 O O . ASP F 1 132 ? 48.326 2.905 22.174 1.00 85.20 129 ASP F O 1
ATOM 5369 N N . ALA F 1 133 ? 47.661 4.196 23.894 1.00 83.39 130 ALA F N 1
ATOM 5370 C CA . ALA F 1 133 ? 48.771 3.787 24.766 1.00 84.09 130 ALA F CA 1
ATOM 5371 C C . ALA F 1 133 ? 48.406 2.680 25.752 1.00 78.60 130 ALA F C 1
ATOM 5372 O O . ALA F 1 133 ? 49.277 2.046 26.333 1.00 78.29 130 ALA F O 1
ATOM 5374 N N . GLY F 1 134 ? 47.120 2.444 25.937 1.00 73.86 131 GLY F N 1
ATOM 5375 C CA . GLY F 1 134 ? 46.686 1.398 26.835 1.00 71.89 131 GLY F CA 1
ATOM 5376 C C . GLY F 1 134 ? 46.204 1.954 28.153 1.00 71.04 131 GLY F C 1
ATOM 5377 O O . GLY F 1 134 ? 45.994 1.219 29.109 1.00 72.02 131 GLY F O 1
ATOM 5378 N N . LYS F 1 135 ? 45.992 3.260 28.200 1.00 74.49 132 LYS F N 1
ATOM 5379 C CA . LYS F 1 135 ? 45.475 3.873 29.410 1.00 74.70 132 LYS F CA 1
ATOM 5380 C C . LYS F 1 135 ? 44.023 4.179 29.171 1.00 70.13 132 LYS F C 1
ATOM 5381 O O . LYS F 1 135 ? 43.617 4.429 28.042 1.00 68.66 132 LYS F O 1
ATOM 5387 N N . PRO F 1 136 ? 43.230 4.138 30.234 1.00 69.85 133 PRO F N 1
ATOM 5388 C CA . PRO F 1 136 ? 41.800 4.439 30.165 1.00 70.93 133 PRO F CA 1
ATOM 5389 C C . PRO F 1 136 ? 41.533 5.790 29.500 1.00 71.17 133 PRO F C 1
ATOM 5390 O O . PRO F 1 136 ? 42.438 6.617 29.441 1.00 72.30 133 PRO F O 1
ATOM 5394 N N . ARG F 1 137 ? 40.336 5.983 28.952 1.00 70.23 134 ARG F N 1
ATOM 5395 C CA . ARG F 1 137 ? 39.984 7.258 28.327 1.00 72.94 134 ARG F CA 1
ATOM 5396 C C . ARG F 1 137 ? 38.533 7.668 28.597 1.00 74.59 134 ARG F C 1
ATOM 5397 O O . ARG F 1 137 ? 37.674 6.843 28.928 1.00 72.84 134 ARG F O 1
ATOM 5405 N N . GLY F 1 138 ? 38.283 8.964 28.447 1.00 77.11 135 GLY F N 1
ATOM 5406 C CA . GLY F 1 138 ? 37.002 9.565 28.771 1.00 81.27 135 GLY F CA 1
ATOM 5407 C C . GLY F 1 138 ? 35.786 9.172 27.963 1.00 81.47 135 GLY F C 1
ATOM 5408 O O . GLY F 1 138 ? 35.888 8.702 26.827 1.00 76.37 135 GLY F O 1
ATOM 5409 N N . LEU F 1 139 ? 34.616 9.372 28.561 1.00 82.88 136 LEU F N 1
ATOM 5410 C CA . LEU F 1 139 ? 33.378 9.041 27.887 1.00 81.48 136 LEU F CA 1
ATOM 5411 C C . LEU F 1 139 ? 32.355 10.181 27.936 1.00 75.14 136 LEU F C 1
ATOM 5412 O O . LEU F 1 139 ? 31.985 10.652 29.011 1.00 71.75 136 LEU F O 1
ATOM 5417 N N . PRO F 1 140 ? 31.871 10.571 26.761 1.00 78.06 137 PRO F N 1
ATOM 5418 C CA . PRO F 1 140 ? 30.797 11.559 26.632 1.00 75.80 137 PRO F CA 1
ATOM 5419 C C . PRO F 1 140 ? 29.475 10.951 27.053 1.00 71.11 137 PRO F C 1
ATOM 5420 O O . PRO F 1 140 ? 29.230 9.788 26.765 1.00 73.25 137 PRO F O 1
ATOM 5424 N N . SER F 1 141 ? 28.636 11.724 27.725 1.00 66.83 138 SER F N 1
ATOM 5425 C CA . SER F 1 141 ? 27.422 11.192 28.329 1.00 67.90 138 SER F CA 1
ATOM 5426 C C . SER F 1 141 ? 26.411 10.617 27.345 1.00 71.75 138 SER F C 1
ATOM 5427 O O . SER F 1 141 ? 25.824 9.574 27.600 1.00 70.12 138 SER F O 1
ATOM 5430 N N . GLY F 1 142 ? 26.210 11.296 26.225 1.00 76.68 139 GLY F N 1
ATOM 5431 C CA . GLY F 1 142 ? 25.180 10.922 25.272 1.00 73.84 139 GLY F CA 1
ATOM 5432 C C . GLY F 1 142 ? 25.040 9.434 25.018 1.00 72.20 139 GLY F C 1
ATOM 5433 O O . GLY F 1 142 ? 24.069 8.991 24.404 1.00 67.20 139 GLY F O 1
#

Nearest PDB structures (foldseek):
  5dm5-assembly1_B  TM=1.008E+00  e=1.379E-23  Yersinia pestis
  3bjk-assembly1_D  TM=9.759E-01  e=5.206E-17  Haemophilus influenzae Rd KW20
  1yli-assembly1_B  TM=9.415E-01  e=8.038E-17  Haemophilus influenzae
  3bjk-assembly1_F  TM=9.652E-01  e=2.254E-16  Haemophilus influenzae Rd KW20
  3d6l-assembly1_A  TM=9.339E-01  e=3.279E-11  Campylobacter jejuni

Foldseek 3Di:
DDDDADWQDKDFAAQVCDDPVSWRDVVVVVVVQVVSLQVVVCVVLVHGWFFDDKPDKDFDDTGHGGKIKIKHKDWDDPDDFWGKIWIWIWIACVHGGDIDTGMTIITTIGRQDVHGD/DDDAAWQDKAFAAPVCPDPVAWRDPDVLVVRQVNSQQRVLCVFQVADKAWDDKFDKDFDDIGGGGWMWIKGKAWDDDDQFKTKIKIWIKTQQRHPPVHRPIGTGMIIIIMMGDADPVRHGDGGDD/DADADFQDKAFAAPVQPDPPQFGDCVVVVVVQVVSVQVVLCVFQVAGKAWDDKPDKDQAATGGGGKIKIKGKDWDDDPFFKTKIKIWIWIHGDCDTDTGMTIIIMMGHAHPVRHGDGTDDD/DDDPFDFQDKDFAAQVQADPVAWGDCVVVVVVAVVSQQVVLCVFQVAHKAWDDKDDKDQAATHHHGWMKIKGWDWDDDDFFKTKIWIWIWIDDNCDIDTGMIIIIIMGHDDPVRDGDGTDD/DDDADWPDKDFQDQVQPDDVQWGNVVVVVVVQVVSVQVVVCVQQVHGKAFDDKADKDFAAIHGGGKIKTKGWDWDDDDWFKTKIKIWIWIDPVIGTGITIITIMGDDDPVRHGDTGDPD/DDPADWQDKDFFAQVAADVVAFGDVVVVVVVQVVSQQVVLCVQLVHHKAWDDKPDKDFPDTGGGGKMKTKGWDWDDDDQFKTKIWIWIWICRVCHDIDTGMTIITIMGDDDPVRHGHGGDDD

InterPro domains:
  IPR006683 Thioesterase domain [PF03061] (33-105)
  IPR029069 HotDog domain superfamily [SSF54637] (15-137)
  IPR033120 Hotdog acyl-CoA thioesterase (ACOT)-type domain [PS51770] (15-130)
  IPR040170 Cytosolic acyl coenzyme A thioester hydrolase [PTHR11049] (17-138)

B-factor: mean 57.2, std 18.15, range [25.74, 158.91]

Organism: Yersinia pestis (NCBI:txid632)